Protein AF-A0A8J7JKW0-F1 (afdb_monomer)

Mean predicted aligned error: 16.24 Å

Structure (mmCIF, N/CA/C/O backbone):
data_AF-A0A8J7JKW0-F1
#
_entry.id   AF-A0A8J7JKW0-F1
#
loop_
_atom_site.group_PDB
_atom_site.id
_atom_site.type_symbol
_atom_site.label_atom_id
_atom_site.label_alt_id
_atom_site.label_comp_id
_atom_site.label_asym_id
_atom_site.label_entity_id
_atom_site.label_seq_id
_atom_site.pdbx_PDB_ins_code
_atom_site.Cartn_x
_atom_site.Cartn_y
_atom_site.Cartn_z
_atom_site.occupancy
_atom_site.B_iso_or_equiv
_atom_site.auth_seq_id
_atom_site.auth_comp_id
_atom_site.auth_asym_id
_atom_site.auth_atom_id
_atom_site.pdbx_PDB_model_num
ATOM 1 N N . MET A 1 1 ? -17.540 66.683 19.469 1.00 30.06 1 MET A N 1
ATOM 2 C CA . MET A 1 1 ? -18.667 67.566 19.106 1.00 30.06 1 MET A CA 1
ATOM 3 C C . MET A 1 1 ? -19.536 66.749 18.153 1.00 30.06 1 MET A C 1
ATOM 5 O O . MET A 1 1 ? -19.035 66.421 17.091 1.00 30.06 1 MET A O 1
ATOM 9 N N . ILE A 1 2 ? -20.561 66.057 18.680 1.00 27.67 2 ILE A N 1
ATOM 10 C CA . ILE A 1 2 ? -21.981 66.501 18.688 1.00 27.67 2 ILE A CA 1
ATOM 11 C C . ILE A 1 2 ? -22.531 66.368 17.248 1.00 27.67 2 ILE A C 1
ATOM 13 O O . ILE A 1 2 ? -21.963 66.986 16.358 1.00 27.67 2 ILE A O 1
ATOM 17 N N . ARG A 1 3 ? -23.525 65.546 16.895 1.00 27.55 3 ARG A N 1
ATOM 18 C CA . ARG A 1 3 ? -24.929 65.394 17.349 1.00 27.55 3 ARG A CA 1
ATOM 19 C C . ARG A 1 3 ? -25.449 64.103 16.671 1.00 27.55 3 ARG A C 1
ATOM 21 O O . ARG A 1 3 ? -25.014 63.822 15.557 1.00 27.55 3 ARG A O 1
ATOM 28 N N . ASP A 1 4 ? -26.143 63.190 17.340 1.00 27.88 4 ASP A N 1
ATOM 29 C CA . ASP A 1 4 ? -27.543 63.238 17.808 1.00 27.88 4 ASP A CA 1
ATOM 30 C C . ASP A 1 4 ? -28.602 62.988 16.715 1.00 27.88 4 ASP A C 1
ATOM 32 O O . ASP A 1 4 ? -28.523 63.508 15.604 1.00 27.88 4 ASP A O 1
ATOM 36 N N . ASP A 1 5 ? -29.608 62.235 17.171 1.00 27.45 5 ASP A N 1
ATOM 37 C CA . ASP A 1 5 ? -31.035 62.218 16.825 1.00 27.45 5 ASP A CA 1
ATOM 38 C C . ASP A 1 5 ? -31.470 61.597 15.485 1.00 27.45 5 ASP A C 1
ATOM 40 O O . ASP A 1 5 ? -31.069 62.011 14.405 1.00 27.45 5 ASP A O 1
ATOM 44 N N . ALA A 1 6 ? -32.221 60.489 15.444 1.00 26.20 6 ALA A N 1
ATOM 45 C CA . ALA A 1 6 ? -33.493 60.127 16.098 1.00 26.20 6 ALA A CA 1
ATOM 46 C C . ALA A 1 6 ? -34.731 60.885 15.569 1.00 26.20 6 ALA A C 1
ATOM 48 O O . ALA A 1 6 ? -34.938 62.038 15.920 1.00 26.20 6 ALA A O 1
ATOM 49 N N . LEU A 1 7 ? -35.599 60.118 14.871 1.00 30.20 7 LEU A N 1
ATOM 50 C CA . LEU A 1 7 ? -37.081 60.216 14.785 1.00 30.20 7 LEU A CA 1
ATOM 51 C C . LEU A 1 7 ? -37.669 61.489 14.114 1.00 30.20 7 LEU A C 1
ATOM 53 O O . LEU A 1 7 ? -36.982 62.502 14.074 1.00 30.20 7 LEU A O 1
ATOM 57 N N . PRO A 1 8 ? -38.891 61.477 13.507 1.00 36.09 8 PRO A N 1
ATOM 58 C CA . PRO A 1 8 ? -40.195 61.136 14.130 1.00 36.09 8 PRO A CA 1
ATOM 59 C C . PRO A 1 8 ? -41.176 60.334 13.223 1.00 36.09 8 PRO A C 1
ATOM 61 O O . PRO A 1 8 ? -41.008 60.242 12.015 1.00 36.09 8 PRO A O 1
ATOM 64 N N . ALA A 1 9 ? -42.059 59.489 13.771 1.00 26.86 9 ALA A N 1
ATOM 65 C CA . ALA A 1 9 ? -43.416 59.719 14.314 1.00 26.86 9 ALA A CA 1
ATOM 66 C C . ALA A 1 9 ? -44.570 59.852 13.278 1.00 26.86 9 ALA A C 1
ATOM 68 O O . ALA A 1 9 ? -44.692 60.837 12.564 1.00 26.86 9 ALA A O 1
ATOM 69 N N . ILE A 1 10 ? -45.399 58.795 13.259 1.00 29.61 10 ILE A N 1
ATOM 70 C CA . ILE A 1 10 ? -46.878 58.662 13.185 1.00 29.61 10 ILE A CA 1
ATOM 71 C C . ILE A 1 10 ? -47.702 59.938 12.866 1.00 29.61 10 ILE A C 1
ATOM 73 O O . ILE A 1 10 ? -47.483 60.981 13.476 1.00 29.61 10 ILE A O 1
ATOM 77 N N . PRO A 1 11 ? -48.790 59.813 12.070 1.00 31.61 11 PRO A N 1
ATOM 78 C CA . PRO A 1 11 ? -50.108 59.975 12.698 1.00 31.61 11 PRO A CA 1
ATOM 79 C C . PRO A 1 11 ? -51.200 58.975 12.263 1.00 31.61 11 PRO A C 1
ATOM 81 O O . PRO A 1 11 ? -51.146 58.302 11.239 1.00 31.61 11 PRO A O 1
ATOM 84 N N . ILE A 1 12 ? -52.195 58.924 13.145 1.00 29.75 12 ILE A N 1
ATOM 85 C CA . ILE A 1 12 ? -53.410 58.110 13.244 1.00 29.75 12 ILE A CA 1
ATOM 86 C C . ILE A 1 12 ? -54.573 58.737 12.444 1.00 29.75 12 ILE A C 1
ATOM 88 O O . ILE A 1 12 ? -54.741 59.951 12.497 1.00 29.75 12 ILE A O 1
ATOM 92 N N . ALA A 1 13 ? -55.445 57.918 11.834 1.00 28.36 13 ALA A N 1
ATOM 93 C CA . ALA A 1 13 ? -56.889 58.180 11.626 1.00 28.36 13 ALA A CA 1
ATOM 94 C C . ALA A 1 13 ? -57.587 56.834 11.277 1.00 28.36 13 ALA A C 1
ATOM 96 O O . ALA A 1 13 ? -57.155 56.171 10.344 1.00 28.36 13 ALA A O 1
ATOM 97 N N . ILE A 1 14 ? -58.470 56.203 12.070 1.00 29.30 14 ILE A N 1
ATOM 98 C CA . ILE A 1 14 ? -59.790 56.550 12.652 1.00 29.30 14 ILE A CA 1
ATOM 99 C C . ILE A 1 14 ? -60.990 56.374 11.675 1.00 29.30 14 ILE A C 1
ATOM 101 O O . ILE A 1 14 ? -61.161 57.162 10.757 1.00 29.30 14 ILE A O 1
ATOM 105 N N . LEU A 1 15 ? -61.864 55.402 12.040 1.00 28.20 15 LEU A N 1
ATOM 106 C CA . LEU A 1 15 ? -63.322 55.211 11.780 1.00 28.20 15 LEU A CA 1
ATOM 107 C C . LEU A 1 15 ? -63.788 54.730 10.380 1.00 28.20 15 LEU A C 1
ATOM 109 O O . LEU A 1 15 ? -63.334 55.249 9.379 1.00 28.20 15 LEU A O 1
ATOM 113 N N . ARG A 1 16 ? -64.791 53.853 10.168 1.00 29.28 16 ARG A N 1
ATOM 114 C CA . ARG A 1 16 ? -65.635 52.875 10.914 1.00 29.28 16 ARG A CA 1
ATOM 115 C C . ARG A 1 16 ? -66.592 52.233 9.841 1.00 29.28 16 ARG A C 1
ATOM 117 O O . ARG A 1 16 ? -66.312 52.383 8.661 1.00 29.28 16 ARG A O 1
ATOM 124 N N . PRO A 1 17 ? -67.666 51.484 10.174 1.00 39.31 17 PRO A N 1
ATOM 125 C CA . PRO A 1 17 ? -67.868 50.069 9.854 1.00 39.31 17 PRO A CA 1
ATOM 126 C C . PRO A 1 17 ? -68.838 49.760 8.686 1.00 39.31 17 PRO A C 1
ATOM 128 O O . PRO A 1 17 ? -69.677 50.569 8.306 1.00 39.31 17 PRO A O 1
ATOM 131 N N . GLY A 1 18 ? -68.825 48.504 8.232 1.00 31.53 18 GLY A N 1
ATOM 132 C CA . GLY A 1 18 ? -69.895 47.901 7.431 1.00 31.53 18 GLY A CA 1
ATOM 133 C C . GLY A 1 18 ? -69.880 46.376 7.568 1.00 31.53 18 GLY A C 1
ATOM 134 O O . GLY A 1 18 ? -69.098 45.697 6.913 1.00 31.53 18 GLY A O 1
ATOM 135 N N . ALA A 1 19 ? -70.710 45.834 8.458 1.00 32.06 19 ALA A N 1
ATOM 136 C CA . ALA A 1 19 ? -71.051 44.406 8.509 1.00 32.06 19 ALA A CA 1
ATOM 137 C C . ALA A 1 19 ? -72.303 44.151 7.631 1.00 32.06 19 ALA A C 1
ATOM 139 O O . ALA A 1 19 ? -72.918 45.133 7.212 1.00 32.06 19 ALA A O 1
ATOM 140 N N . PRO A 1 20 ? -72.814 42.913 7.433 1.00 48.59 20 PRO A N 1
ATOM 141 C CA . PRO A 1 20 ? -72.276 41.575 7.728 1.00 48.59 20 PRO A CA 1
ATOM 142 C C . PRO A 1 20 ? -72.428 40.591 6.534 1.00 48.59 20 PRO A C 1
ATOM 144 O O . PRO A 1 20 ? -73.193 40.848 5.611 1.00 48.59 20 PRO A O 1
ATOM 147 N N . ARG A 1 21 ? -71.837 39.383 6.600 1.00 35.62 21 ARG A N 1
ATOM 148 C CA . ARG A 1 21 ? -72.512 38.139 6.143 1.00 35.62 21 ARG A CA 1
ATOM 149 C C . ARG A 1 21 ? -71.785 36.860 6.592 1.00 35.62 21 ARG A C 1
ATOM 151 O O . ARG A 1 21 ? -70.730 36.502 6.098 1.00 35.62 21 ARG A O 1
ATOM 158 N N . ARG A 1 22 ? -72.443 36.211 7.558 1.00 38.69 22 ARG A N 1
ATOM 159 C CA . ARG A 1 22 ? -72.600 34.769 7.836 1.00 38.69 22 ARG A CA 1
ATOM 160 C C . ARG A 1 22 ? -71.386 33.827 7.749 1.00 38.69 22 ARG A C 1
ATOM 162 O O . ARG A 1 22 ? -70.924 33.434 6.688 1.00 38.69 22 ARG A O 1
ATOM 169 N N . ARG A 1 23 ? -71.046 33.350 8.952 1.00 40.84 23 ARG A N 1
ATOM 170 C CA . ARG A 1 23 ? -70.332 32.118 9.310 1.00 40.84 23 ARG A CA 1
ATOM 171 C C . ARG A 1 23 ? -70.851 30.881 8.563 1.00 40.84 23 ARG A C 1
ATOM 173 O O . ARG A 1 23 ? -72.053 30.623 8.575 1.00 40.84 23 ARG A O 1
ATOM 180 N N . THR A 1 24 ? -69.925 30.046 8.105 1.00 41.91 24 THR A N 1
ATOM 181 C CA . THR A 1 24 ? -70.074 28.584 8.071 1.00 41.91 24 THR A CA 1
ATOM 182 C C . THR A 1 24 ? -69.205 27.977 9.187 1.00 41.91 24 THR A C 1
ATOM 184 O O . THR A 1 24 ? -68.064 28.406 9.381 1.00 41.91 24 THR A O 1
ATOM 187 N N . PRO A 1 25 ? -69.716 27.024 9.989 1.00 44.03 25 PRO A N 1
ATOM 188 C CA . PRO A 1 25 ? -69.020 26.498 11.158 1.00 44.03 25 PRO A CA 1
ATOM 189 C C . PRO A 1 25 ? -68.193 25.268 10.763 1.00 44.03 25 PRO A C 1
ATOM 191 O O . PRO A 1 25 ? -68.580 24.142 11.038 1.00 44.03 25 PRO A O 1
ATOM 194 N N . ALA A 1 26 ? -67.065 25.467 10.083 1.00 45.78 26 ALA A N 1
ATOM 195 C CA . ALA A 1 26 ? -66.163 24.359 9.729 1.00 45.78 26 ALA A CA 1
ATOM 196 C C . ALA A 1 26 ? -64.697 24.595 10.138 1.00 45.78 26 ALA A C 1
ATOM 198 O O . ALA A 1 26 ? -63.868 23.704 9.994 1.00 45.78 26 ALA A O 1
ATOM 199 N N . GLY A 1 27 ? -64.367 25.769 10.691 1.00 41.91 27 GLY A N 1
ATOM 200 C CA . GLY A 1 27 ? -62.995 26.110 11.098 1.00 41.91 27 GLY A CA 1
ATOM 201 C C . GLY A 1 27 ? -62.618 25.696 12.524 1.00 41.91 27 GLY A C 1
ATOM 202 O O . GLY A 1 27 ? -61.438 25.574 12.828 1.00 41.91 27 GLY A O 1
ATOM 203 N N . GLY A 1 28 ? -63.597 25.457 13.405 1.00 46.94 28 GLY A N 1
ATOM 204 C CA . GLY A 1 28 ? -63.332 25.176 14.823 1.0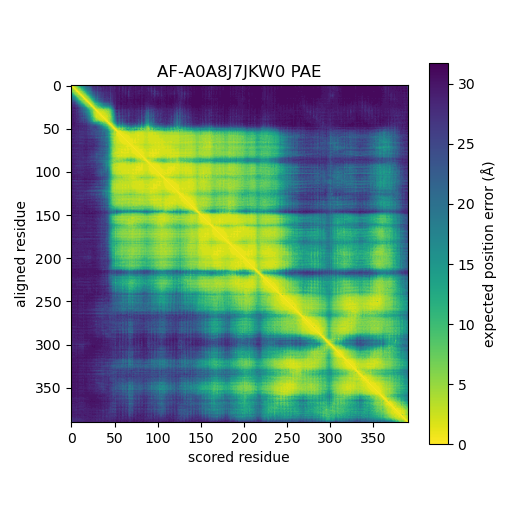0 46.94 28 GLY A CA 1
ATOM 205 C C . GLY A 1 28 ? -62.727 23.794 15.068 1.00 46.94 28 GLY A C 1
ATOM 206 O O . GLY A 1 28 ? -61.807 23.662 15.868 1.00 46.94 28 GLY A O 1
ATOM 207 N N . PHE A 1 29 ? -63.194 22.775 14.342 1.00 51.38 29 PHE A N 1
ATOM 208 C CA . PHE A 1 29 ? -62.735 21.399 14.546 1.00 51.38 29 PHE A CA 1
ATOM 209 C C . PHE A 1 29 ? -61.335 21.170 13.968 1.00 51.38 29 PHE A C 1
ATOM 211 O O . PHE A 1 29 ? -60.511 20.526 14.606 1.00 51.38 29 PHE A O 1
ATOM 218 N N . TRP A 1 30 ? -61.024 21.770 12.814 1.00 47.62 30 TRP A N 1
ATOM 219 C CA . TRP A 1 30 ? -59.684 21.707 12.225 1.00 47.62 30 TRP A CA 1
ATOM 220 C C . TRP A 1 30 ? -58.663 22.546 12.993 1.00 47.62 30 TRP A C 1
ATOM 222 O O . TRP A 1 30 ? -57.537 22.096 13.154 1.00 47.62 30 TRP A O 1
ATOM 232 N N . ALA A 1 31 ? -59.046 23.710 13.532 1.00 54.81 31 ALA A N 1
ATOM 233 C CA . ALA A 1 31 ? -58.159 24.509 14.379 1.00 54.81 31 ALA A CA 1
ATOM 234 C C . ALA A 1 31 ? -57.885 23.837 15.736 1.00 54.81 31 ALA A C 1
ATOM 236 O O . ALA A 1 31 ? -56.754 23.871 16.212 1.00 54.81 31 ALA A O 1
ATOM 237 N N . LEU A 1 32 ? -58.885 23.173 16.331 1.00 56.06 32 LEU A N 1
ATOM 238 C CA . LEU A 1 32 ? -58.694 22.368 17.541 1.00 56.06 32 LEU A CA 1
ATOM 239 C C . LEU A 1 32 ? -57.894 21.094 17.260 1.00 56.06 32 LEU A C 1
ATOM 241 O O . LEU A 1 32 ? -57.021 20.768 18.051 1.00 56.06 32 LEU A O 1
ATOM 245 N N . ALA A 1 33 ? -58.120 20.412 16.133 1.00 57.66 33 ALA A N 1
ATOM 246 C CA . ALA A 1 33 ? -57.349 19.232 15.746 1.00 57.66 33 ALA A CA 1
ATOM 247 C C . ALA A 1 33 ? -55.889 19.577 15.406 1.00 57.66 33 ALA A C 1
ATOM 249 O O . ALA A 1 33 ? -54.991 18.888 15.879 1.00 57.66 33 ALA A O 1
ATOM 250 N N . LEU A 1 34 ? -55.620 20.668 14.673 1.00 58.44 34 LEU A N 1
ATOM 251 C CA . LEU A 1 34 ? -54.252 21.164 14.460 1.00 58.44 34 LEU A CA 1
ATOM 252 C C . LEU A 1 34 ? -53.620 21.648 15.766 1.00 58.44 34 LEU A C 1
ATOM 254 O O . LEU A 1 34 ? -52.445 21.390 15.991 1.00 58.44 34 LEU A O 1
ATOM 258 N N . GLY A 1 35 ? -54.384 22.311 16.637 1.00 61.06 35 GLY A N 1
ATOM 259 C CA . GLY A 1 35 ? -53.925 22.713 17.965 1.00 61.06 35 GLY A CA 1
ATOM 260 C C . GLY A 1 35 ? -53.548 21.512 18.833 1.00 61.06 35 GLY A C 1
ATOM 261 O O . GLY A 1 35 ? -52.502 21.538 19.472 1.00 61.06 35 GLY A O 1
ATOM 262 N N . LEU A 1 36 ? -54.336 20.431 18.794 1.00 54.75 36 LEU A N 1
ATOM 263 C CA . LEU A 1 36 ? -54.062 19.189 19.520 1.00 54.75 36 LEU A CA 1
ATOM 264 C C . LEU A 1 36 ? -52.887 18.416 18.911 1.00 54.75 36 LEU A C 1
ATOM 266 O O . LEU A 1 36 ? -52.086 17.872 19.656 1.00 54.75 36 LEU A O 1
ATOM 270 N N . ILE A 1 37 ? -52.752 18.386 17.581 1.00 56.66 37 ILE A N 1
ATOM 271 C CA . ILE A 1 37 ? -51.635 17.732 16.882 1.00 56.66 37 ILE A CA 1
ATOM 272 C C . ILE A 1 37 ? -50.336 18.517 17.092 1.00 56.66 37 ILE A C 1
ATOM 274 O O . ILE A 1 37 ? -49.315 17.907 17.382 1.00 56.66 37 ILE A O 1
ATOM 278 N N . CYS A 1 38 ? -50.357 19.852 17.045 1.00 49.44 38 CYS A N 1
ATOM 279 C CA . CYS A 1 38 ? -49.206 20.684 17.401 1.00 49.44 38 CYS A CA 1
ATOM 280 C C . CYS A 1 38 ? -48.869 20.570 18.892 1.00 49.44 38 CYS A C 1
ATOM 282 O O . CYS A 1 38 ? -47.695 20.471 19.228 1.00 49.44 38 CYS A O 1
ATOM 284 N N . ALA A 1 39 ? -49.863 20.510 19.783 1.00 51.62 39 ALA A N 1
ATOM 285 C CA . ALA A 1 39 ? -49.635 20.273 21.206 1.00 51.62 39 ALA A CA 1
ATOM 286 C C . ALA A 1 39 ? -49.101 18.859 21.480 1.00 51.62 39 ALA A C 1
ATOM 288 O O . ALA A 1 39 ? -48.232 18.716 22.324 1.00 51.62 39 ALA A O 1
ATOM 289 N N . LEU A 1 40 ? -49.537 17.829 20.746 1.00 50.44 40 LEU A N 1
ATOM 290 C CA . LEU A 1 40 ? -49.026 16.454 20.847 1.00 50.44 40 LEU A CA 1
ATOM 291 C C . LEU A 1 40 ? -47.643 16.285 20.199 1.00 50.44 40 LEU A C 1
ATOM 293 O O . LEU A 1 40 ? -46.843 15.494 20.689 1.00 50.44 40 LEU A O 1
ATOM 297 N N . LEU A 1 41 ? -47.328 17.042 19.143 1.00 48.22 41 LEU A N 1
ATOM 298 C CA . LEU A 1 41 ? -45.997 17.082 18.523 1.00 48.22 41 LEU A CA 1
ATOM 299 C C . LEU A 1 41 ? -44.997 17.906 19.352 1.00 48.22 41 LEU A C 1
ATOM 301 O O . LEU A 1 41 ? -43.817 17.572 19.365 1.00 48.22 41 LEU A O 1
ATOM 305 N N . LEU A 1 42 ? -45.460 18.926 20.084 1.00 46.38 42 LEU A N 1
ATOM 306 C CA . LEU A 1 42 ? -44.667 19.680 21.068 1.00 46.38 42 LEU A CA 1
ATOM 307 C C . LEU A 1 42 ? -44.594 18.981 22.439 1.00 46.38 42 LEU A C 1
ATOM 309 O O . LEU A 1 42 ? -43.647 19.214 23.185 1.00 46.38 42 LEU A O 1
ATOM 313 N N . ALA A 1 43 ? -45.560 18.116 22.767 1.00 39.56 43 ALA A N 1
ATOM 314 C CA . ALA A 1 43 ? -45.567 17.268 23.963 1.00 39.56 43 ALA A CA 1
ATOM 315 C C . ALA A 1 43 ? -44.962 15.877 23.724 1.00 39.56 43 ALA A C 1
ATOM 317 O O . ALA A 1 43 ? -44.857 15.090 24.667 1.00 39.56 43 ALA A O 1
ATOM 318 N N . ALA A 1 44 ? -44.524 15.562 22.499 1.00 33.66 44 ALA A N 1
ATOM 319 C CA . ALA A 1 44 ? -43.579 14.477 22.300 1.00 33.66 44 ALA A CA 1
ATOM 320 C C . ALA A 1 44 ? -42.320 14.858 23.090 1.00 33.66 44 ALA A C 1
ATOM 322 O O . ALA A 1 44 ? -41.723 15.897 22.801 1.00 33.66 44 ALA A O 1
ATOM 323 N N . PRO A 1 45 ? -41.912 14.080 24.107 1.00 36.62 45 PRO A N 1
ATOM 324 C CA . PRO A 1 45 ? -40.758 14.418 24.910 1.00 36.62 45 PRO A CA 1
ATOM 325 C C . PRO A 1 45 ? -39.515 14.215 24.047 1.00 36.62 45 PRO A C 1
ATOM 327 O O . PRO A 1 45 ? -38.851 13.180 24.104 1.00 36.62 45 PRO A O 1
ATOM 330 N N . VAL A 1 46 ? -39.150 15.230 23.265 1.00 39.91 46 VAL A N 1
ATOM 331 C CA . VAL A 1 46 ? -37.744 15.486 23.000 1.00 39.91 46 VAL A CA 1
ATOM 332 C C . VAL A 1 46 ? -37.191 15.783 24.384 1.00 39.91 46 VAL A C 1
ATOM 334 O O . VAL A 1 46 ? -37.333 16.890 24.893 1.00 39.91 46 VAL A O 1
ATOM 337 N N . ARG A 1 47 ? -36.666 14.752 25.060 1.00 42.59 47 ARG A N 1
ATOM 338 C CA . ARG A 1 47 ? -35.853 14.930 26.263 1.00 42.59 47 ARG A CA 1
ATOM 339 C C . ARG A 1 47 ? -34.674 15.791 25.830 1.00 42.59 47 ARG A C 1
ATOM 341 O O . ARG A 1 47 ? -33.657 15.264 25.384 1.00 42.59 47 ARG A O 1
ATOM 348 N N . ALA A 1 48 ? -34.848 17.107 25.883 1.00 42.94 48 ALA A N 1
ATOM 349 C CA . ALA A 1 48 ? -33.762 18.050 25.783 1.00 42.94 48 ALA A CA 1
ATOM 350 C C . ALA A 1 48 ? -32.812 17.664 26.914 1.00 42.94 48 ALA A C 1
ATOM 352 O O . ALA A 1 48 ? -33.194 17.678 28.085 1.00 42.94 48 ALA A O 1
ATOM 353 N N . ALA A 1 49 ? -31.636 17.161 26.542 1.00 55.19 49 ALA A N 1
ATOM 354 C CA . ALA A 1 49 ? -30.632 16.785 27.517 1.00 55.19 49 ALA A CA 1
ATOM 355 C C . ALA A 1 49 ? -30.310 18.017 28.364 1.00 55.19 49 ALA A C 1
ATOM 357 O O . ALA A 1 49 ? -30.247 19.131 27.836 1.00 55.19 49 ALA A O 1
ATOM 358 N N . VAL A 1 50 ? -30.135 17.818 29.668 1.00 64.50 50 VAL A N 1
ATOM 359 C CA . VAL A 1 50 ? -29.761 18.918 30.555 1.00 64.50 50 VAL A CA 1
ATOM 360 C C . VAL A 1 50 ? -28.381 19.408 30.097 1.00 64.50 50 VAL A C 1
ATOM 362 O O . VAL A 1 50 ? -27.496 18.562 29.894 1.00 64.50 50 VAL A O 1
ATOM 365 N N . PRO A 1 51 ? -28.193 20.723 29.863 1.00 66.75 51 PRO A N 1
ATOM 366 C CA . PRO A 1 51 ? -26.887 21.257 29.503 1.00 66.75 51 PRO A CA 1
ATOM 367 C C . PRO A 1 51 ? -25.863 20.878 30.573 1.00 66.75 51 PRO A C 1
ATOM 369 O O . PRO A 1 51 ? -26.196 20.743 31.753 1.00 66.75 51 PRO A O 1
ATOM 372 N N . ASP A 1 52 ? -24.624 20.652 30.147 1.00 74.31 52 ASP A N 1
ATOM 373 C CA . ASP A 1 52 ? -23.577 20.205 31.058 1.00 74.31 52 ASP A CA 1
ATOM 374 C C . ASP A 1 52 ? -23.330 21.267 32.139 1.00 74.31 52 ASP A C 1
ATOM 376 O O . ASP A 1 52 ? -23.196 22.455 31.841 1.00 74.31 52 ASP A O 1
ATOM 380 N N . ASN A 1 53 ? -23.263 20.835 33.399 1.00 81.00 53 ASN A N 1
ATOM 381 C CA . ASN A 1 53 ? -22.786 21.689 34.479 1.00 81.00 53 ASN A CA 1
ATOM 382 C C . ASN A 1 53 ? -21.246 21.760 34.454 1.00 81.00 53 ASN A C 1
ATOM 384 O O . ASN A 1 53 ? -20.581 20.982 33.763 1.00 81.00 53 ASN A O 1
ATOM 388 N N . GLU A 1 54 ? -20.680 22.692 35.218 1.00 85.69 54 GLU A N 1
ATOM 389 C CA . GLU A 1 54 ? -19.231 22.927 35.285 1.00 85.69 54 GLU A CA 1
ATOM 390 C C . GLU A 1 54 ? -18.448 21.642 35.611 1.00 85.69 54 GLU A C 1
ATOM 392 O O . GLU A 1 54 ? -17.525 21.278 34.889 1.00 85.69 54 GLU A O 1
ATOM 397 N N . GLU A 1 55 ? -18.927 20.864 36.584 1.00 88.06 55 GLU A N 1
ATOM 398 C CA . GLU A 1 55 ? -18.348 19.575 36.986 1.00 88.06 55 GLU A CA 1
ATOM 399 C C . GLU A 1 55 ? -18.286 18.547 35.831 1.00 88.06 55 GLU A C 1
ATOM 401 O O . GLU A 1 55 ? -17.268 17.885 35.619 1.00 88.06 55 GLU A O 1
ATOM 406 N N . VAL A 1 56 ? -19.358 18.404 35.038 1.00 86.88 56 VAL A N 1
ATOM 407 C CA . VAL A 1 56 ? -19.378 17.499 33.872 1.00 86.88 56 VAL A CA 1
ATOM 408 C C . VAL A 1 56 ? -18.451 17.999 32.769 1.00 86.88 56 VAL A C 1
ATOM 410 O O . VAL A 1 56 ? -17.802 17.185 32.104 1.00 86.88 56 VAL A O 1
ATOM 413 N N . SER A 1 57 ? -18.369 19.317 32.580 1.00 86.88 57 SER A N 1
ATOM 414 C CA . SER A 1 57 ? -17.444 19.930 31.626 1.00 86.88 57 SER A CA 1
ATOM 415 C C . SER A 1 57 ? -15.988 19.636 32.001 1.00 86.88 57 SER A C 1
ATOM 417 O O . SER A 1 57 ? -15.221 19.174 31.154 1.00 86.88 57 SER A O 1
ATOM 419 N N . GLU A 1 58 ? -15.623 19.782 33.278 1.00 89.94 58 GLU A N 1
ATOM 420 C CA . GLU A 1 58 ? -14.288 19.448 33.792 1.00 89.94 58 GLU A CA 1
ATOM 421 C C . GLU A 1 58 ? -13.946 17.966 33.607 1.00 89.94 58 GLU A C 1
ATOM 423 O O . GLU A 1 58 ? -12.854 17.624 33.138 1.00 89.94 58 GLU A O 1
ATOM 428 N N . TRP A 1 59 ? -14.879 17.060 33.923 1.00 92.06 59 TRP A N 1
ATOM 429 C CA . TRP A 1 59 ? -14.663 15.626 33.713 1.00 92.06 59 TRP A CA 1
ATOM 430 C C . TRP A 1 59 ? -14.477 15.295 32.240 1.00 92.06 59 TRP A C 1
ATOM 432 O O . TRP A 1 59 ? -13.626 14.476 31.902 1.00 92.06 59 TRP A O 1
ATOM 442 N N . LYS A 1 60 ? -15.249 15.929 31.356 1.00 90.19 60 LYS A N 1
ATOM 443 C CA . LYS A 1 60 ? -15.133 15.726 29.912 1.00 90.19 60 LYS A CA 1
ATOM 444 C C . LYS A 1 60 ? -13.787 16.215 29.396 1.00 90.19 60 LYS A C 1
ATOM 446 O O . LYS A 1 60 ? -13.139 15.481 28.655 1.00 90.19 60 LYS A O 1
ATOM 451 N N . GLN A 1 61 ? -13.364 17.415 29.790 1.00 92.12 61 GLN A N 1
ATOM 452 C CA . GLN A 1 61 ? -12.062 17.959 29.408 1.00 92.12 61 GLN A CA 1
ATOM 453 C C . GLN A 1 61 ? -10.919 17.075 29.917 1.00 92.12 61 GLN A C 1
ATOM 455 O O . GLN A 1 61 ? -10.024 16.737 29.146 1.00 92.12 61 GLN A O 1
ATOM 460 N N . SER A 1 62 ? -10.987 16.625 31.174 1.00 92.62 62 SER A N 1
ATOM 461 C CA . SER A 1 62 ? -9.995 15.707 31.751 1.00 92.62 62 SER A CA 1
ATOM 462 C C . SER A 1 62 ? -9.943 14.383 30.986 1.00 92.62 62 SER A C 1
ATOM 464 O O . SER A 1 62 ? -8.870 13.943 30.581 1.00 92.62 62 SER A O 1
ATOM 466 N N . ALA A 1 63 ? -11.104 13.787 30.695 1.00 92.00 63 ALA A N 1
ATOM 467 C CA . ALA A 1 63 ? -11.191 12.551 29.921 1.00 92.00 63 ALA A CA 1
ATOM 468 C C . ALA A 1 63 ? -10.592 12.705 28.515 1.00 92.00 63 ALA A C 1
ATOM 470 O O . ALA A 1 63 ? -9.879 11.826 28.039 1.00 92.00 63 ALA A O 1
ATOM 471 N N . GLN A 1 64 ? -10.882 13.823 27.844 1.00 90.69 64 GLN A N 1
ATOM 472 C CA . GLN A 1 64 ? -10.366 14.114 26.508 1.00 90.69 64 GLN A CA 1
ATOM 473 C C . GLN A 1 64 ? -8.857 14.327 26.513 1.00 90.69 64 GLN A C 1
ATOM 475 O O . GLN A 1 64 ? -8.180 13.823 25.622 1.00 90.69 64 GLN A O 1
ATOM 480 N N . LYS A 1 65 ? -8.328 15.031 27.518 1.00 93.19 65 LYS A N 1
ATOM 481 C CA . LYS A 1 65 ? -6.890 15.248 27.672 1.00 93.19 65 LYS A CA 1
ATOM 482 C C . LYS A 1 65 ? -6.141 13.920 27.782 1.00 93.19 65 LYS A C 1
ATOM 484 O O . LYS A 1 65 ? -5.214 13.697 27.009 1.00 93.19 65 LYS A O 1
ATOM 489 N N . GLU A 1 66 ? -6.577 13.031 28.673 1.00 92.56 66 GLU A N 1
ATOM 490 C CA . GLU A 1 66 ? -5.947 11.714 28.839 1.00 92.56 66 GLU A CA 1
ATOM 491 C C . GLU A 1 66 ? -6.129 10.833 27.596 1.00 92.56 66 GLU A C 1
ATOM 493 O O . GLU A 1 66 ? -5.184 10.199 27.132 1.00 92.56 66 GLU A O 1
ATOM 498 N N . PHE A 1 67 ? -7.313 10.859 26.972 1.00 90.38 67 PHE A N 1
ATOM 499 C CA . PHE A 1 67 ? -7.562 10.111 25.739 1.00 90.38 67 PHE A CA 1
ATOM 500 C C . PHE A 1 67 ? -6.628 10.540 24.597 1.00 90.38 67 PHE A C 1
ATOM 502 O O . PHE A 1 67 ? -6.077 9.691 23.897 1.00 90.38 67 PHE A O 1
ATOM 509 N N . ILE A 1 68 ? -6.434 11.849 24.410 1.00 88.06 68 ILE A N 1
ATOM 510 C CA . ILE A 1 68 ? -5.528 12.399 23.390 1.00 88.06 68 ILE A CA 1
ATOM 511 C C . ILE A 1 68 ? -4.069 12.062 23.719 1.00 88.06 68 ILE A C 1
ATOM 513 O O . ILE A 1 68 ? -3.292 11.785 22.808 1.00 88.06 68 ILE A O 1
ATOM 517 N N . ALA A 1 69 ? -3.707 12.036 25.004 1.00 87.00 69 ALA A N 1
ATOM 518 C CA . ALA A 1 69 ? -2.386 11.610 25.461 1.00 87.00 69 ALA A CA 1
ATOM 519 C C . ALA A 1 69 ? -2.134 10.095 25.296 1.00 87.00 69 ALA A C 1
ATOM 521 O O . ALA A 1 69 ? -1.012 9.642 25.503 1.00 87.00 69 ALA A O 1
ATOM 522 N N . GLY A 1 70 ? -3.145 9.305 24.910 1.00 85.75 70 GLY A N 1
ATOM 523 C CA . GLY A 1 70 ? -3.049 7.846 24.796 1.00 85.75 70 GLY A CA 1
ATOM 524 C C . GLY A 1 70 ? -3.161 7.107 26.135 1.00 85.75 70 GLY A C 1
ATOM 525 O O . GLY A 1 70 ? -2.994 5.889 26.183 1.00 85.75 70 GLY A O 1
ATOM 526 N N . HIS A 1 71 ? -3.473 7.824 27.214 1.00 90.81 71 HIS A N 1
ATOM 527 C CA . HIS A 1 71 ? -3.696 7.309 28.564 1.00 90.81 71 HIS A CA 1
ATOM 528 C C . HIS A 1 71 ? -5.148 6.826 28.704 1.00 90.81 71 HIS A C 1
ATOM 530 O O . HIS A 1 71 ? -6.019 7.451 29.320 1.00 90.81 71 HIS A O 1
ATOM 536 N N . TYR A 1 72 ? -5.464 5.739 27.998 1.00 91.75 72 TYR A N 1
ATOM 537 C CA . TYR A 1 72 ? -6.844 5.276 27.847 1.00 91.75 72 TYR A CA 1
ATOM 538 C C . TYR A 1 72 ? -7.445 4.734 29.149 1.00 91.75 72 TYR A C 1
ATOM 540 O O . TYR A 1 72 ? -8.648 4.891 29.371 1.00 91.75 72 TYR A O 1
ATOM 548 N N . GLU A 1 73 ? -6.635 4.119 30.012 1.00 92.38 73 GLU A N 1
ATOM 549 C CA . GLU A 1 73 ? -7.084 3.612 31.314 1.00 92.38 73 GLU A CA 1
ATOM 550 C C . GLU A 1 73 ? -7.411 4.757 32.280 1.00 92.38 73 GLU A C 1
ATOM 552 O O . GLU A 1 73 ? -8.387 4.684 33.026 1.00 92.38 73 GLU A O 1
ATOM 557 N N . GLU A 1 74 ? -6.665 5.854 32.196 1.00 94.06 74 GLU A N 1
ATOM 558 C CA . GLU A 1 74 ? -6.839 7.078 32.970 1.00 94.06 74 GLU A CA 1
ATOM 559 C C . GLU A 1 74 ? -8.050 7.890 32.486 1.00 94.06 74 GLU A C 1
ATOM 561 O O . GLU A 1 74 ? -8.746 8.520 33.286 1.00 94.06 74 GLU A O 1
ATOM 566 N N . ALA A 1 75 ? -8.376 7.818 31.191 1.00 93.94 75 ALA A N 1
ATOM 567 C CA . ALA A 1 75 ? -9.572 8.437 30.619 1.00 93.94 75 ALA A CA 1
ATOM 568 C C . ALA A 1 75 ? -10.880 7.713 31.016 1.00 93.94 75 ALA A C 1
ATOM 570 O O . ALA A 1 75 ? -11.922 8.356 31.207 1.00 93.94 75 ALA A O 1
ATOM 571 N N . LEU A 1 76 ? -10.849 6.379 31.160 1.00 94.19 76 LEU A N 1
ATOM 572 C CA . LEU A 1 76 ? -12.015 5.547 31.502 1.00 94.19 76 LEU A CA 1
ATOM 573 C C . LEU A 1 76 ? -12.820 6.028 32.723 1.00 94.19 76 LEU A C 1
ATOM 575 O O . LEU A 1 76 ? -14.042 6.159 32.591 1.00 94.19 76 LEU A O 1
ATOM 579 N N . PRO A 1 77 ? -12.225 6.274 33.909 1.00 95.62 77 PRO A N 1
ATOM 580 C CA . PRO A 1 77 ? -12.987 6.643 35.099 1.00 95.62 77 PRO A CA 1
ATOM 581 C C . PRO A 1 77 ? -13.777 7.940 34.912 1.00 95.62 77 PRO A C 1
ATOM 583 O O . PRO A 1 77 ? -14.887 8.049 35.436 1.00 95.62 77 PRO A O 1
ATOM 586 N N . PHE A 1 78 ? -13.268 8.905 34.142 1.00 94.00 78 PHE A N 1
ATOM 587 C CA . PHE A 1 78 ? -13.993 10.142 33.851 1.00 94.00 78 PHE A CA 1
ATOM 588 C C . PHE A 1 78 ? -15.197 9.894 32.937 1.00 94.00 78 PHE A C 1
ATOM 590 O O . PHE A 1 78 ? -16.307 10.329 33.251 1.00 94.00 78 PHE A O 1
ATOM 597 N N . PHE A 1 79 ? -15.030 9.121 31.859 1.00 94.69 79 PHE A N 1
ATOM 598 C CA . PHE A 1 79 ? -16.159 8.764 30.995 1.00 94.69 79 PHE A CA 1
ATOM 599 C C . PHE A 1 79 ? -17.206 7.905 31.718 1.00 94.69 79 PHE A C 1
ATOM 601 O O . PHE A 1 79 ? -18.406 8.121 31.538 1.00 94.69 79 PHE A O 1
ATOM 608 N N . LEU A 1 80 ? -16.783 6.981 32.588 1.00 95.00 80 LEU A N 1
ATOM 609 C CA . LEU A 1 80 ? -17.690 6.203 33.437 1.00 95.00 80 LEU A CA 1
ATOM 610 C C . LEU A 1 80 ? -18.470 7.101 34.402 1.00 95.00 80 LEU A C 1
ATOM 612 O O . LEU A 1 80 ? -19.684 6.929 34.524 1.00 95.00 80 LEU A O 1
ATOM 616 N N . LYS A 1 81 ? -17.812 8.080 35.043 1.00 93.44 81 LYS A N 1
ATOM 617 C CA . LYS A 1 81 ? -18.478 9.061 35.917 1.00 93.44 81 LYS A CA 1
ATOM 618 C C . LYS A 1 81 ? -19.577 9.808 35.166 1.00 93.44 81 LYS A C 1
ATOM 620 O O . LYS A 1 81 ? -20.704 9.834 35.653 1.00 93.44 81 LYS A O 1
ATOM 625 N N . ILE A 1 82 ? -19.289 10.330 33.971 1.00 91.00 82 ILE A N 1
ATOM 626 C CA . ILE A 1 82 ? -20.291 11.019 33.141 1.00 91.00 82 ILE A CA 1
ATOM 627 C C . ILE A 1 82 ? -21.444 10.064 32.790 1.00 91.00 82 ILE A C 1
ATOM 629 O O . ILE A 1 82 ? -22.609 10.385 33.012 1.00 91.00 82 ILE A O 1
ATOM 633 N N . ALA A 1 83 ? -21.140 8.858 32.297 1.00 91.62 83 ALA A N 1
ATOM 634 C CA . ALA A 1 83 ? -22.158 7.921 31.821 1.00 91.62 83 ALA A CA 1
ATOM 635 C C . ALA A 1 83 ? -23.071 7.354 32.927 1.00 91.62 83 ALA A C 1
ATOM 637 O O . ALA A 1 83 ? -24.236 7.039 32.647 1.00 91.62 83 ALA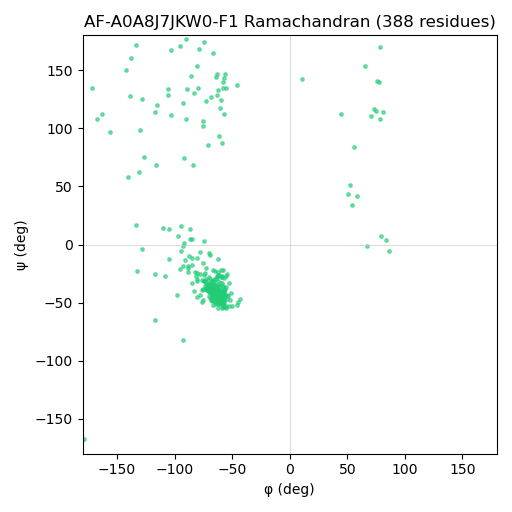 A O 1
ATOM 638 N N . GLN A 1 84 ? -22.549 7.198 34.150 1.00 91.25 84 GLN A N 1
ATOM 639 C CA . GLN A 1 84 ? -23.249 6.579 35.282 1.00 91.25 84 GLN A CA 1
ATOM 640 C C . GLN A 1 84 ? -23.885 7.592 36.236 1.00 91.25 84 GLN A C 1
ATOM 642 O O . GLN A 1 84 ? -25.013 7.370 36.667 1.00 91.25 84 GLN A O 1
ATOM 647 N N . LYS A 1 85 ? -23.186 8.682 36.583 1.00 88.88 85 LYS A N 1
ATOM 648 C CA . LYS A 1 85 ? -23.658 9.643 37.597 1.00 88.88 85 LYS A CA 1
ATOM 649 C C . LYS A 1 85 ? -24.538 10.753 37.031 1.00 88.88 85 LYS A C 1
ATOM 651 O O . LYS A 1 85 ? -25.234 11.399 37.806 1.00 88.88 85 LYS A O 1
ATOM 656 N N . ARG A 1 86 ? -24.494 10.988 35.716 1.00 81.94 86 ARG A N 1
ATOM 657 C CA . ARG A 1 86 ? -25.256 12.048 35.034 1.00 81.94 86 ARG A CA 1
ATOM 658 C C . ARG A 1 86 ? -25.996 11.495 33.804 1.00 81.94 86 ARG A C 1
ATOM 660 O O . ARG A 1 86 ? -25.682 11.865 32.673 1.00 81.94 86 ARG A O 1
ATOM 667 N N . PRO A 1 87 ? -26.939 10.543 33.976 1.00 79.50 87 PRO A N 1
ATOM 668 C CA . PRO A 1 87 ? -27.652 9.909 32.866 1.00 79.50 87 PRO A CA 1
ATOM 669 C C . PRO A 1 87 ? -28.424 10.887 31.952 1.00 79.50 87 PRO A C 1
ATOM 671 O O . PRO A 1 87 ? -28.719 10.564 30.800 1.00 79.50 87 PRO A O 1
ATOM 674 N N . GLU A 1 88 ? -28.750 12.063 32.472 1.00 78.88 88 GLU A N 1
ATOM 675 C CA . GLU A 1 88 ? -29.541 13.129 31.859 1.00 78.88 88 GLU A CA 1
ATOM 676 C C . GLU A 1 88 ? -28.735 14.176 31.072 1.00 78.88 88 GLU A C 1
ATOM 678 O O . GLU A 1 88 ? -29.340 14.951 30.325 1.00 78.88 88 GLU A O 1
ATOM 683 N N . CYS A 1 89 ? -27.403 14.219 31.216 1.00 78.62 89 CYS A N 1
ATOM 684 C CA . CYS A 1 89 ? -26.590 15.290 30.633 1.00 78.62 89 CYS A CA 1
ATOM 685 C C . CYS A 1 89 ? -26.294 15.088 29.140 1.00 78.62 89 CYS A C 1
ATOM 687 O O . CYS A 1 89 ? -26.218 13.963 28.628 1.00 78.62 89 CYS A O 1
ATOM 689 N N . GLN A 1 90 ? -26.072 16.196 28.431 1.00 80.00 90 GLN A N 1
ATOM 690 C CA . GLN A 1 90 ? -25.769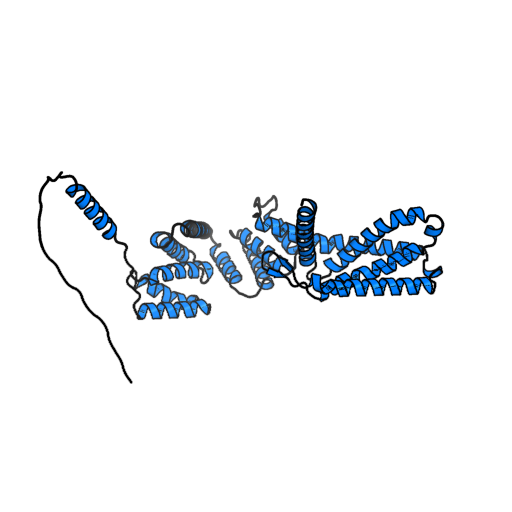 16.187 26.998 1.00 80.00 90 GLN A CA 1
ATOM 691 C C . GLN A 1 90 ? -24.479 15.416 26.682 1.00 80.00 90 GLN A C 1
ATOM 693 O O . GLN A 1 90 ? -24.421 14.660 25.703 1.00 80.00 90 GLN A O 1
ATOM 698 N N . SER A 1 91 ? -23.457 15.536 27.532 1.00 86.12 91 SER A N 1
ATOM 699 C CA . SER A 1 91 ? -22.178 14.846 27.339 1.00 86.12 91 SER A CA 1
ATOM 700 C C . SER A 1 91 ? -22.229 13.331 27.525 1.00 86.12 91 SER A C 1
ATOM 702 O O . SER A 1 91 ? -21.288 12.635 27.131 1.00 86.12 91 SER A O 1
ATOM 704 N N . ARG A 1 92 ? -23.339 12.770 28.017 1.00 88.06 92 ARG A N 1
ATOM 705 C CA . ARG A 1 92 ? -23.485 11.320 28.157 1.00 88.06 92 ARG A CA 1
ATOM 706 C C . ARG A 1 92 ? -23.396 10.572 26.837 1.00 88.06 92 ARG A C 1
ATOM 708 O O . ARG A 1 92 ? -22.764 9.520 26.788 1.00 88.06 92 ARG A O 1
ATOM 715 N N . ARG A 1 93 ? -24.011 11.094 25.769 1.00 89.19 93 ARG A N 1
ATOM 716 C CA . ARG A 1 93 ? -23.941 10.465 24.437 1.00 89.19 93 ARG A CA 1
ATOM 717 C C . ARG A 1 93 ? -22.487 10.256 24.024 1.00 89.19 93 ARG A C 1
ATOM 719 O O . ARG A 1 93 ? -22.119 9.170 23.584 1.00 89.19 93 ARG A O 1
ATOM 726 N N . TYR A 1 94 ? -21.677 11.298 24.199 1.00 89.50 94 TYR A N 1
ATOM 727 C CA . TYR A 1 94 ? -20.254 11.265 23.901 1.00 89.50 94 TYR A CA 1
ATOM 728 C C . TYR A 1 94 ? -19.517 10.286 24.819 1.00 89.50 94 TYR A C 1
ATOM 730 O O . TYR A 1 94 ? -18.800 9.428 24.323 1.00 89.50 94 TYR A O 1
ATOM 738 N N . ALA A 1 95 ? -19.759 10.328 26.132 1.00 92.31 95 ALA A N 1
ATOM 739 C CA . ALA A 1 95 ? -19.131 9.403 27.075 1.00 92.31 95 ALA A CA 1
ATOM 740 C C . ALA A 1 95 ? -19.436 7.928 26.759 1.00 92.31 95 ALA A C 1
ATOM 742 O O . ALA A 1 95 ? -18.527 7.106 26.758 1.00 92.31 95 ALA A O 1
ATOM 743 N N . VAL A 1 96 ? -20.685 7.586 26.425 1.00 93.00 96 VAL A N 1
ATOM 744 C CA . VAL A 1 96 ? -21.072 6.218 26.034 1.00 93.00 96 VAL A CA 1
ATOM 745 C C . VAL A 1 96 ? -20.362 5.781 24.751 1.00 93.00 96 VAL A C 1
ATOM 747 O O . VAL A 1 96 ? -19.883 4.651 24.681 1.00 93.00 96 VAL A O 1
ATOM 750 N N . MET A 1 97 ? -20.246 6.672 23.763 1.00 91.69 97 MET A N 1
ATOM 751 C CA . MET A 1 97 ? -19.484 6.403 22.540 1.00 91.69 97 MET A CA 1
ATOM 752 C C . MET A 1 97 ? -18.000 6.166 22.845 1.00 91.69 97 MET A C 1
ATOM 754 O O . MET A 1 97 ? -17.425 5.196 22.365 1.00 91.69 97 MET A O 1
ATOM 758 N N . MET A 1 98 ? -17.391 7.009 23.683 1.00 93.62 98 MET A N 1
ATOM 759 C CA . MET A 1 98 ? -15.979 6.883 24.050 1.00 93.62 98 MET A CA 1
ATOM 760 C C . MET A 1 98 ? -15.705 5.616 24.862 1.00 93.62 98 MET A C 1
ATOM 762 O O . MET A 1 98 ? -14.712 4.947 24.608 1.00 93.62 98 MET A O 1
ATOM 766 N N . LEU A 1 99 ? -16.598 5.225 25.776 1.00 95.00 99 LEU A N 1
ATOM 767 C CA . LEU A 1 99 ? -16.490 3.954 26.501 1.00 95.00 99 LEU A CA 1
ATOM 768 C C . LEU A 1 99 ? -16.564 2.757 25.552 1.00 95.00 99 LEU A C 1
ATOM 770 O O . LEU A 1 99 ? -15.774 1.825 25.684 1.00 95.00 99 LEU A O 1
ATOM 774 N N . ALA A 1 100 ? -17.482 2.792 24.581 1.00 91.56 100 ALA A N 1
ATOM 775 C CA . ALA A 1 100 ? -17.579 1.75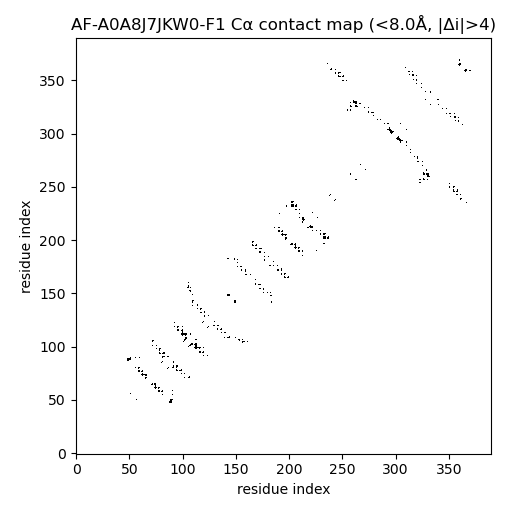9 23.557 1.00 91.56 100 ALA A CA 1
ATOM 776 C C . ALA A 1 100 ? -16.279 1.640 22.742 1.00 91.56 100 ALA A C 1
ATOM 778 O O . ALA A 1 100 ? -15.813 0.525 22.520 1.00 91.56 100 ALA A O 1
ATOM 779 N N . THR A 1 101 ? -15.673 2.766 22.356 1.00 89.81 101 THR A N 1
ATOM 780 C CA . THR A 1 101 ? -14.391 2.806 21.636 1.00 89.81 101 THR A CA 1
ATOM 781 C C . THR A 1 101 ? -13.231 2.313 22.499 1.00 89.81 101 THR A C 1
ATOM 783 O O . THR A 1 101 ? -12.536 1.387 22.101 1.00 89.81 101 THR A O 1
ATOM 786 N N . ILE A 1 102 ? -13.046 2.852 23.707 1.00 91.81 102 ILE A N 1
ATOM 787 C CA . ILE A 1 102 ? -11.898 2.511 24.562 1.00 91.81 102 ILE A CA 1
ATOM 788 C C . ILE A 1 102 ? -11.901 1.021 24.922 1.00 91.81 102 ILE A C 1
ATOM 790 O O . ILE A 1 102 ? -10.862 0.365 24.838 1.00 91.81 102 ILE A O 1
ATOM 794 N N . TYR A 1 103 ? -13.061 0.455 25.271 1.00 91.56 103 TYR A N 1
ATOM 795 C CA . TYR A 1 103 ? -13.162 -0.980 25.545 1.00 91.56 103 TYR A CA 1
ATOM 796 C C . TYR A 1 103 ? -13.086 -1.854 24.287 1.00 91.56 103 TYR A C 1
ATOM 798 O O . TYR A 1 103 ? -12.795 -3.035 24.415 1.00 91.56 103 TYR A O 1
ATOM 806 N N . SER A 1 104 ? -13.343 -1.315 23.094 1.00 86.44 104 SER A N 1
ATOM 807 C CA . SER A 1 104 ? -13.216 -2.034 21.816 1.00 86.44 104 SER A CA 1
ATOM 808 C C . SER A 1 104 ? -11.771 -2.097 21.331 1.00 86.44 104 SER A C 1
ATOM 810 O O . SER A 1 104 ? -11.315 -3.145 20.871 1.00 86.44 104 SER A O 1
ATOM 812 N N . ASP A 1 105 ? -11.089 -0.956 21.406 1.00 86.12 105 ASP A N 1
ATOM 813 C CA . ASP A 1 105 ? -9.925 -0.659 20.576 1.00 86.12 105 ASP A CA 1
ATOM 814 C C . ASP A 1 105 ? -8.649 -0.462 21.400 1.00 86.12 105 ASP A C 1
ATOM 816 O O . ASP A 1 105 ? -7.559 -0.693 20.890 1.00 86.12 105 ASP A O 1
ATOM 820 N N . ASN A 1 106 ? -8.760 -0.058 22.670 1.00 86.81 106 ASN A N 1
ATOM 821 C CA . ASN A 1 106 ? -7.605 0.371 23.461 1.00 86.81 106 ASN A CA 1
ATOM 822 C C . ASN A 1 106 ? -7.343 -0.531 24.671 1.00 86.81 106 ASN A C 1
ATOM 824 O O . ASN A 1 106 ? -6.320 -1.203 24.732 1.00 86.81 106 ASN A O 1
ATOM 828 N N . VAL A 1 107 ? -8.277 -0.563 25.624 1.00 86.25 107 VAL A N 1
ATOM 829 C CA . VAL A 1 107 ? -8.185 -1.406 26.832 1.00 86.25 107 VAL A CA 1
ATOM 830 C C . VAL A 1 107 ? -8.626 -2.838 26.534 1.00 86.25 107 VAL A C 1
ATOM 832 O O . VAL A 1 107 ? -8.152 -3.778 27.160 1.00 86.25 107 VAL A O 1
ATOM 835 N N . VAL A 1 108 ? -9.503 -2.996 25.538 1.00 83.38 108 VAL A N 1
ATOM 836 C CA . VAL A 1 108 ? -9.981 -4.281 25.019 1.00 83.38 108 VAL A CA 1
ATOM 837 C C . VAL A 1 108 ? -10.605 -5.165 26.110 1.00 83.38 108 VAL A C 1
ATOM 839 O O . VAL A 1 108 ? -9.992 -6.071 26.665 1.00 83.38 108 VAL A O 1
ATOM 842 N N . ASP A 1 109 ? -11.880 -4.914 26.389 1.00 88.12 109 ASP A N 1
ATOM 843 C CA . ASP A 1 109 ? -12.745 -5.745 27.231 1.00 88.12 109 ASP A CA 1
ATOM 844 C C . ASP A 1 109 ? -14.028 -5.989 26.437 1.00 88.12 109 ASP A C 1
ATOM 846 O O . ASP A 1 109 ? -14.897 -5.116 26.360 1.00 88.12 109 ASP A O 1
ATOM 850 N N . VAL A 1 110 ? -14.118 -7.155 25.788 1.00 86.00 110 VAL A N 1
ATOM 851 C CA . VAL A 1 110 ? -15.175 -7.450 24.807 1.00 86.00 110 VAL A CA 1
ATOM 852 C C . VAL A 1 110 ? -16.559 -7.341 25.446 1.00 86.00 110 VAL A C 1
ATOM 854 O O . VAL A 1 110 ? -17.445 -6.694 24.888 1.00 86.00 110 VAL A O 1
ATOM 857 N N . LYS A 1 111 ? -16.730 -7.854 26.669 1.00 88.81 111 LYS A N 1
ATOM 858 C CA . LYS A 1 111 ? -18.006 -7.793 27.398 1.00 88.81 111 LYS A CA 1
ATOM 859 C C . LYS A 1 111 ? -18.436 -6.352 27.661 1.00 88.81 111 LYS A C 1
ATOM 861 O O . LYS A 1 111 ? -19.596 -5.983 27.441 1.00 88.81 111 LYS A O 1
ATOM 866 N N . LYS A 1 112 ? -17.513 -5.502 28.128 1.00 92.06 112 LYS A N 1
ATOM 867 C CA . LYS A 1 112 ? -17.807 -4.077 28.345 1.00 92.06 112 LYS A CA 1
ATOM 868 C C . LYS A 1 112 ? -18.022 -3.340 27.025 1.00 92.06 112 LYS A C 1
ATOM 870 O O . LYS A 1 112 ? -18.936 -2.518 26.952 1.00 92.06 112 LYS A O 1
ATOM 875 N N . ALA A 1 113 ? -17.259 -3.656 25.980 1.00 90.44 113 ALA A N 1
ATOM 876 C CA . ALA A 1 113 ? -17.450 -3.093 24.649 1.00 90.44 113 ALA A CA 1
ATOM 877 C C . ALA A 1 113 ? -18.852 -3.415 24.114 1.00 90.44 113 ALA A C 1
ATOM 879 O O . ALA A 1 113 ? -19.562 -2.499 23.698 1.00 90.44 113 ALA A O 1
ATOM 880 N N . VAL A 1 114 ? -19.304 -4.671 24.199 1.00 91.06 114 VAL A N 1
ATOM 881 C CA . VAL A 1 114 ? -20.659 -5.097 23.802 1.00 91.06 114 VAL A CA 1
ATOM 882 C C . VAL A 1 114 ? -21.721 -4.314 24.565 1.00 91.06 114 VAL A C 1
ATOM 884 O O . VAL A 1 114 ? -22.659 -3.795 23.957 1.00 91.06 114 VAL A O 1
ATOM 887 N N . LYS A 1 115 ? -21.569 -4.175 25.889 1.00 93.94 115 LYS A N 1
ATOM 888 C CA . LYS A 1 115 ? -22.503 -3.407 26.725 1.00 93.94 115 LYS A CA 1
ATOM 889 C C . LYS A 1 115 ? -22.671 -1.973 26.214 1.00 93.94 115 LYS A C 1
ATOM 891 O O . LYS A 1 115 ? -23.799 -1.540 25.975 1.00 93.94 115 LYS A O 1
ATOM 896 N N . TRP A 1 116 ? -21.570 -1.241 26.048 1.00 94.50 116 TRP A N 1
ATOM 897 C CA . TRP A 1 116 ? -21.623 0.173 25.666 1.00 94.50 116 TRP A CA 1
ATOM 898 C C . TRP A 1 116 ? -22.015 0.374 24.197 1.00 94.50 116 TRP A C 1
ATOM 900 O O . TRP A 1 116 ? -22.790 1.284 23.908 1.00 94.50 116 TRP A O 1
ATOM 910 N N . ASN A 1 117 ? -21.587 -0.507 23.284 1.00 92.50 117 ASN A N 1
ATOM 911 C CA . ASN A 1 117 ? -22.018 -0.479 21.881 1.00 92.50 117 ASN A CA 1
ATOM 912 C C . ASN A 1 117 ? -23.528 -0.747 21.743 1.00 92.50 117 ASN A C 1
ATOM 914 O O . ASN A 1 117 ? -24.207 -0.012 21.028 1.00 92.50 117 ASN A O 1
ATOM 918 N N . ARG A 1 118 ? -24.089 -1.727 22.474 1.00 94.44 118 ARG A N 1
ATOM 919 C CA . ARG A 1 118 ? -25.547 -1.976 22.505 1.00 94.44 118 ARG A CA 1
ATOM 920 C C . ARG A 1 118 ? -26.312 -0.771 23.025 1.00 94.44 118 ARG A C 1
ATOM 922 O O . ARG A 1 118 ? -27.362 -0.421 22.485 1.00 94.44 118 ARG A O 1
ATOM 929 N N . GLU A 1 119 ? -25.803 -0.136 24.076 1.00 93.81 119 GLU A N 1
ATOM 930 C CA . GLU A 1 119 ? -26.444 1.054 24.617 1.00 93.81 119 GLU A CA 1
ATOM 931 C C . GLU A 1 119 ? -26.418 2.216 23.618 1.00 93.81 119 GLU A C 1
ATOM 933 O O . GLU A 1 119 ? -27.458 2.840 23.390 1.00 93.81 119 GLU A O 1
ATOM 938 N N . PHE A 1 120 ? -25.265 2.478 22.994 1.00 91.88 120 PHE A N 1
ATOM 939 C CA . PHE A 1 120 ? -25.133 3.521 21.981 1.00 91.88 120 PHE A CA 1
ATOM 940 C C . PHE A 1 120 ? -26.076 3.278 20.802 1.00 91.88 120 PHE A C 1
ATOM 942 O O . PHE A 1 120 ? -26.850 4.167 20.446 1.00 91.88 120 PHE A O 1
ATOM 949 N N . LEU A 1 121 ? -26.082 2.055 20.266 1.00 92.38 121 LEU A N 1
ATOM 950 C CA . LEU A 1 121 ? -26.952 1.647 19.167 1.00 92.38 121 LEU A CA 1
ATOM 951 C C . LEU A 1 121 ? -28.436 1.870 19.493 1.00 92.38 121 LEU A C 1
ATOM 953 O O . LEU A 1 121 ? -29.189 2.383 18.666 1.00 92.38 121 LEU A O 1
ATOM 957 N N . LYS A 1 122 ? -28.858 1.511 20.712 1.00 93.12 122 LYS A N 1
ATOM 958 C CA . LYS A 1 122 ? -30.257 1.612 21.143 1.00 93.12 122 LYS A CA 1
ATOM 959 C C . LYS A 1 122 ? -30.703 3.050 21.412 1.00 93.12 122 LYS A C 1
ATOM 961 O O . LYS A 1 122 ? -31.863 3.369 21.163 1.00 93.12 122 LYS A O 1
ATOM 966 N N . ARG A 1 123 ? -29.835 3.890 21.987 1.00 88.94 123 ARG A N 1
ATOM 967 C CA . ARG A 1 123 ? -30.228 5.201 22.544 1.00 88.94 123 ARG A CA 1
ATOM 968 C C . ARG A 1 123 ? -29.764 6.409 21.739 1.00 88.94 123 ARG A C 1
ATOM 970 O O . ARG A 1 123 ? -30.399 7.453 21.839 1.00 88.94 123 ARG A O 1
ATOM 977 N N . TYR A 1 124 ? -28.662 6.300 21.001 1.00 86.94 124 TYR A N 1
ATOM 978 C CA . TYR A 1 124 ? -27.942 7.465 20.475 1.00 86.94 124 TYR A CA 1
ATOM 979 C C . TYR A 1 124 ? -27.555 7.379 19.000 1.00 86.94 124 TYR A C 1
ATOM 981 O O . TYR A 1 124 ? -27.303 8.424 18.395 1.00 86.94 124 TYR A O 1
ATOM 989 N N . ALA A 1 125 ? -27.460 6.174 18.439 1.00 83.81 125 ALA A N 1
ATOM 990 C CA . ALA A 1 125 ? -27.095 5.987 17.044 1.00 83.81 125 ALA A CA 1
ATOM 991 C C . ALA A 1 125 ? -28.207 6.495 16.119 1.00 83.81 125 ALA A C 1
ATOM 993 O O . ALA A 1 125 ? -29.370 6.089 16.227 1.00 83.81 125 ALA A O 1
ATOM 994 N N . ASP A 1 126 ? -27.835 7.363 15.182 1.00 82.81 126 ASP A N 1
ATOM 995 C CA . ASP A 1 126 ? -28.717 7.749 14.084 1.00 82.81 126 ASP A CA 1
ATOM 996 C C . ASP A 1 126 ? -28.835 6.628 13.031 1.00 82.81 126 ASP A C 1
ATOM 998 O O . ASP A 1 126 ? -28.168 5.592 13.102 1.00 82.81 126 ASP A O 1
ATOM 1002 N N . SER A 1 127 ? -29.709 6.814 12.039 1.00 82.31 127 SER A N 1
ATOM 1003 C CA . SER A 1 127 ? -29.962 5.809 10.997 1.00 82.31 127 SER A CA 1
ATOM 1004 C C . SER A 1 127 ? -28.721 5.434 10.183 1.00 82.31 127 SER A C 1
ATOM 1006 O O . SER A 1 127 ? -28.640 4.299 9.719 1.00 82.31 127 SER A O 1
ATOM 1008 N N . ARG A 1 128 ? -27.749 6.341 10.036 1.00 77.50 128 ARG A N 1
ATOM 1009 C CA . ARG A 1 128 ? -26.502 6.096 9.296 1.00 77.50 128 ARG A CA 1
ATOM 1010 C C . ARG A 1 128 ? -25.490 5.332 10.146 1.00 77.50 128 ARG A C 1
ATOM 1012 O O . ARG A 1 128 ? -24.709 4.555 9.612 1.00 77.50 128 ARG A O 1
ATOM 1019 N N . GLN A 1 129 ? -25.515 5.533 11.461 1.00 80.12 129 GLN A N 1
ATOM 1020 C CA . GLN A 1 129 ? -24.619 4.873 12.412 1.00 80.12 129 GLN A CA 1
ATOM 1021 C C . GLN A 1 129 ? -25.066 3.449 12.766 1.00 80.12 129 GLN A C 1
ATOM 1023 O O . GLN A 1 129 ? -24.224 2.603 13.064 1.00 80.12 129 GLN A O 1
ATOM 1028 N N . LYS A 1 130 ? -26.374 3.162 12.737 1.00 85.56 130 LYS A N 1
ATOM 1029 C CA . LYS A 1 130 ? -26.922 1.856 13.144 1.00 85.56 130 LYS A CA 1
ATOM 1030 C C . LYS A 1 130 ? -26.266 0.645 12.459 1.00 85.56 130 LYS A C 1
ATOM 1032 O O . LYS A 1 130 ? -25.884 -0.262 13.197 1.00 85.56 130 LYS A O 1
ATOM 1037 N N . PRO A 1 131 ? -26.080 0.611 11.123 1.00 87.44 131 PRO A N 1
ATOM 1038 C CA . PRO A 1 131 ? -25.448 -0.532 10.461 1.00 87.44 131 PRO A CA 1
ATOM 1039 C C . PRO A 1 131 ? -24.028 -0.805 10.970 1.00 87.44 131 PRO A C 1
ATOM 1041 O O . PRO A 1 131 ? -23.703 -1.940 11.293 1.00 87.44 131 PRO A O 1
ATOM 1044 N N . LEU A 1 132 ? -23.218 0.246 11.143 1.00 84.94 132 LEU A N 1
ATOM 1045 C CA . LEU A 1 132 ? -21.833 0.133 11.610 1.00 84.94 132 LEU A CA 1
ATOM 1046 C C . LEU A 1 132 ? -21.741 -0.451 13.028 1.00 84.94 132 LEU A C 1
ATOM 1048 O O . LEU A 1 132 ? -20.903 -1.302 13.315 1.00 84.94 132 LEU A O 1
ATOM 1052 N N . PHE A 1 133 ? -22.589 0.022 13.943 1.00 85.50 133 PHE A N 1
ATOM 1053 C CA . PHE A 1 133 ? -22.599 -0.481 15.319 1.00 85.50 133 PHE A CA 1
ATOM 1054 C C . PHE A 1 133 ? -23.192 -1.889 15.417 1.00 85.50 133 PHE A C 1
ATOM 1056 O O . PHE A 1 133 ? -22.773 -2.650 16.287 1.00 85.50 133 PHE A O 1
ATOM 1063 N N . GLN A 1 134 ? -24.126 -2.247 14.533 1.00 90.31 134 GLN A N 1
ATOM 1064 C CA . GLN A 1 134 ? -24.631 -3.613 14.433 1.00 90.31 134 GLN A CA 1
ATOM 1065 C C . GLN A 1 134 ? -23.520 -4.569 13.983 1.00 90.31 134 GLN A C 1
ATOM 1067 O O . GLN A 1 134 ? -23.247 -5.536 14.682 1.00 90.31 134 GLN A O 1
ATOM 1072 N N . GLU A 1 135 ? -22.794 -4.228 12.916 1.00 87.00 135 GLU A N 1
ATOM 1073 C CA . GLU A 1 135 ? -21.655 -5.013 12.424 1.00 87.00 135 GLU A CA 1
ATOM 1074 C C . GLU A 1 135 ? -20.581 -5.212 13.508 1.00 87.00 135 GLU A C 1
ATOM 1076 O O . GLU A 1 135 ? -20.098 -6.324 13.728 1.00 87.00 135 GLU A O 1
ATOM 1081 N N . LYS A 1 136 ? -20.245 -4.150 14.258 1.00 87.12 136 LYS A N 1
ATOM 1082 C CA . LYS A 1 136 ? -19.324 -4.254 15.404 1.00 87.12 136 LYS A CA 1
ATOM 1083 C C . LYS A 1 136 ? -19.826 -5.228 16.472 1.00 87.12 136 LYS A C 1
ATOM 1085 O O . LYS A 1 136 ? -19.032 -5.982 17.029 1.00 87.12 136 LYS A O 1
ATOM 1090 N N . LEU A 1 137 ? -21.117 -5.193 16.796 1.00 89.56 137 LEU A N 1
ATOM 1091 C CA . LEU A 1 137 ? -21.704 -6.083 17.798 1.00 89.56 137 LEU A CA 1
ATOM 1092 C C . LEU A 1 137 ? -21.735 -7.537 17.336 1.00 89.56 137 LEU A C 1
ATOM 1094 O O . LEU A 1 137 ? -21.456 -8.415 18.150 1.00 89.56 137 LEU A O 1
ATOM 1098 N N . ASP A 1 138 ? -22.025 -7.781 16.061 1.00 87.00 138 ASP A N 1
ATOM 1099 C CA . ASP A 1 138 ? -22.005 -9.120 15.475 1.00 87.00 138 ASP A CA 1
ATOM 1100 C C . ASP A 1 138 ? -20.578 -9.693 15.538 1.00 87.00 138 ASP A C 1
ATOM 1102 O O . ASP A 1 138 ? -20.367 -10.797 16.042 1.00 87.00 138 ASP A O 1
ATOM 1106 N N . LYS A 1 139 ? -19.571 -8.878 15.193 1.00 83.19 139 LYS A N 1
ATOM 1107 C CA . LYS A 1 139 ? -18.148 -9.224 15.336 1.00 83.19 139 LYS A CA 1
ATOM 1108 C C . LYS A 1 139 ? -17.761 -9.565 16.779 1.00 83.19 139 LYS A C 1
ATOM 1110 O O . LYS A 1 139 ? -17.032 -10.528 17.003 1.00 83.19 139 LYS A O 1
ATOM 1115 N N . PHE A 1 140 ? -18.242 -8.814 17.772 1.00 85.25 140 PHE A N 1
ATOM 1116 C CA . PHE A 1 140 ? -17.977 -9.142 19.177 1.00 85.25 140 PHE A CA 1
ATOM 1117 C C . PHE A 1 140 ? -18.699 -10.397 19.657 1.00 85.25 140 PHE A C 1
ATOM 1119 O O . PHE A 1 140 ? -18.115 -11.159 20.421 1.00 85.25 140 PHE A O 1
ATOM 1126 N N . ALA A 1 141 ? -19.933 -10.633 19.210 1.00 81.19 141 ALA A N 1
ATOM 1127 C CA . ALA A 1 141 ? -20.671 -11.843 19.559 1.00 81.19 141 ALA A CA 1
ATOM 1128 C C . ALA A 1 141 ? -19.941 -13.101 19.064 1.00 81.19 141 ALA A C 1
ATOM 1130 O O . ALA A 1 141 ? -19.857 -14.090 19.788 1.00 81.19 141 ALA A O 1
ATOM 1131 N N . GLU A 1 142 ? -19.351 -13.045 17.869 1.00 76.44 142 GLU A N 1
ATOM 1132 C CA . GLU A 1 142 ? -18.514 -14.128 17.346 1.00 76.44 142 GLU A CA 1
ATOM 1133 C C . GLU A 1 142 ? -17.225 -14.322 18.161 1.00 76.44 142 GLU A C 1
ATOM 1135 O O . GLU A 1 142 ? -16.836 -15.460 18.430 1.00 76.44 142 GLU A O 1
ATOM 1140 N N . LEU A 1 143 ? -16.583 -13.231 18.600 1.00 78.56 143 LEU A N 1
ATOM 1141 C CA . LEU A 1 143 ? -15.387 -13.289 19.452 1.00 78.56 143 LEU A CA 1
ATOM 1142 C C . LEU A 1 143 ? -15.683 -13.867 20.848 1.00 78.56 143 LEU A C 1
ATOM 1144 O O . LEU A 1 143 ? -14.846 -14.584 21.388 1.00 78.56 143 LEU A O 1
ATOM 1148 N N . GLU A 1 144 ? -16.858 -13.593 21.430 1.00 75.50 144 GLU A N 1
ATOM 1149 C CA . GLU A 1 144 ? -17.264 -14.145 22.735 1.00 75.50 144 GLU A CA 1
ATOM 1150 C C . GLU A 1 144 ? -17.549 -15.655 22.688 1.00 75.50 144 GLU A C 1
ATOM 1152 O O . GLU A 1 144 ? -17.367 -16.344 23.693 1.00 75.50 144 GLU A O 1
ATOM 1157 N N . GLN A 1 145 ? -17.997 -16.185 21.546 1.00 72.25 145 GLN A N 1
ATOM 1158 C CA . GLN A 1 145 ? -18.385 -17.595 21.410 1.00 72.25 145 GLN A CA 1
ATOM 1159 C C . GLN A 1 145 ? -17.198 -18.567 21.338 1.00 72.25 145 GLN A C 1
ATOM 1161 O O . GLN A 1 145 ? -17.383 -19.769 21.526 1.00 72.25 145 GLN A O 1
ATOM 1166 N N . GLN A 1 146 ? -15.983 -18.082 21.076 1.00 68.06 146 GLN A N 1
ATOM 1167 C CA . GLN A 1 146 ? -14.811 -18.924 20.848 1.00 68.06 146 GLN A CA 1
ATOM 1168 C C . GLN A 1 146 ? -13.742 -18.682 21.921 1.00 68.06 146 GLN A C 1
ATOM 1170 O O . GLN A 1 146 ? -13.143 -17.609 22.007 1.00 68.06 146 GLN A O 1
ATOM 1175 N N . GLN A 1 147 ? -13.481 -19.705 22.744 1.00 64.31 147 GLN A N 1
ATOM 1176 C CA . GLN A 1 147 ? -12.439 -19.655 23.775 1.00 64.31 147 GLN A CA 1
ATOM 1177 C C . GLN A 1 147 ? -11.069 -19.305 23.161 1.00 64.31 147 GLN A C 1
ATOM 1179 O O . GLN A 1 147 ? -10.683 -19.851 22.132 1.00 64.31 147 GLN A O 1
ATOM 1184 N N . GLY A 1 148 ? -10.335 -18.385 23.798 1.00 68.00 148 GLY A N 1
ATOM 1185 C CA . GLY A 1 148 ? -8.982 -17.979 23.388 1.00 68.00 148 GLY A CA 1
ATOM 1186 C C . GLY A 1 148 ? -8.895 -16.869 22.328 1.00 68.00 148 GLY A C 1
ATOM 1187 O O . GLY A 1 148 ? -7.799 -16.386 22.054 1.00 68.00 148 GLY A O 1
ATOM 1188 N N . GLN A 1 149 ? -10.015 -16.404 21.758 1.00 79.81 149 GLN A N 1
ATOM 1189 C CA . GLN A 1 149 ? -10.004 -15.322 20.756 1.00 79.81 149 GLN A CA 1
ATOM 1190 C C . GLN A 1 149 ? -9.829 -13.923 21.370 1.00 79.81 149 GLN A C 1
ATOM 1192 O O . GLN A 1 149 ? -9.319 -13.021 20.706 1.00 79.81 149 GLN A O 1
ATOM 1197 N N . GLU A 1 150 ? -10.218 -13.726 22.635 1.00 80.56 150 GLU A N 1
ATOM 1198 C CA . GLU A 1 150 ? -10.105 -12.423 23.306 1.00 80.56 150 GLU A CA 1
ATOM 1199 C C . GLU A 1 150 ? -8.641 -11.986 23.477 1.00 80.56 150 GLU A C 1
ATOM 1201 O O . GLU A 1 150 ? -8.319 -10.822 23.253 1.00 80.56 150 GLU A O 1
ATOM 1206 N N . GLU A 1 151 ? -7.738 -12.908 23.820 1.00 85.12 151 GLU A N 1
ATOM 1207 C CA . GLU A 1 151 ? -6.303 -12.613 23.948 1.00 85.12 151 GLU A CA 1
ATOM 1208 C C . GLU A 1 151 ? -5.675 -12.267 22.595 1.00 85.12 151 GLU A C 1
ATOM 1210 O O . GLU A 1 151 ? -4.956 -11.274 22.477 1.00 85.12 151 GLU A O 1
ATOM 1215 N N . ALA A 1 152 ? -6.019 -13.024 21.549 1.00 87.50 152 ALA A N 1
ATOM 1216 C CA . ALA A 1 152 ? -5.582 -12.730 20.189 1.00 87.50 152 ALA A CA 1
ATOM 1217 C C . ALA A 1 152 ? -6.106 -11.364 19.707 1.00 87.50 152 ALA A C 1
ATOM 1219 O O . ALA A 1 152 ? -5.384 -10.608 19.058 1.00 87.50 152 ALA A O 1
ATOM 1220 N N . TYR A 1 153 ? -7.341 -11.007 20.071 1.00 88.50 153 TYR A N 1
ATOM 1221 C CA . TYR A 1 153 ? -7.928 -9.705 19.760 1.00 88.50 153 TYR A CA 1
ATOM 1222 C C . TYR A 1 153 ? -7.264 -8.555 20.537 1.00 88.50 153 TYR A C 1
ATOM 1224 O O . TYR A 1 153 ? -7.002 -7.499 19.958 1.00 88.50 153 TYR A O 1
ATOM 1232 N N . LYS A 1 154 ? -6.926 -8.767 21.816 1.00 87.81 154 LYS A N 1
ATOM 1233 C CA . LYS A 1 154 ? -6.131 -7.827 22.628 1.00 87.81 154 LYS A CA 1
ATOM 1234 C C . LYS A 1 154 ? -4.787 -7.535 21.978 1.00 87.81 154 LYS A C 1
ATOM 1236 O O . LYS A 1 154 ? -4.434 -6.372 21.788 1.00 87.81 154 LYS A O 1
ATOM 1241 N N . GLU A 1 155 ? -4.061 -8.579 21.595 1.00 90.31 155 GLU A N 1
ATOM 1242 C CA . GLU A 1 155 ? -2.757 -8.425 20.954 1.00 90.31 155 GLU A CA 1
ATOM 1243 C C . GLU A 1 155 ? -2.896 -7.776 19.565 1.00 90.31 155 GLU A C 1
ATOM 1245 O O . GLU A 1 155 ? -2.138 -6.861 19.247 1.00 90.31 155 GLU A O 1
ATOM 1250 N N . TYR A 1 156 ? -3.913 -8.145 18.775 1.00 90.69 156 TYR A N 1
ATOM 1251 C CA . TYR A 1 156 ? -4.238 -7.477 17.507 1.00 90.69 156 TYR A CA 1
ATOM 1252 C C . TYR A 1 156 ? -4.394 -5.959 17.673 1.00 90.69 156 TYR A C 1
ATOM 1254 O O . TYR A 1 156 ? -3.718 -5.190 16.986 1.00 90.69 156 TYR A O 1
ATOM 1262 N N . GLN A 1 157 ? -5.236 -5.517 18.610 1.00 89.75 157 GLN A N 1
ATOM 1263 C CA . GLN A 1 157 ? -5.483 -4.093 18.836 1.00 89.75 157 GLN A CA 1
ATOM 1264 C C . GLN A 1 157 ? -4.237 -3.367 19.350 1.00 89.75 157 GLN A C 1
ATOM 1266 O O . GLN A 1 157 ? -3.890 -2.285 18.869 1.00 89.75 157 GLN A O 1
ATOM 1271 N N . LYS A 1 158 ? -3.491 -4.000 20.261 1.00 90.38 158 LYS A N 1
ATOM 1272 C CA . LYS A 1 158 ? -2.224 -3.467 20.767 1.00 90.38 158 LYS A CA 1
ATOM 1273 C C . LYS A 1 158 ? -1.207 -3.244 19.650 1.00 90.38 158 LYS A C 1
ATOM 1275 O O . LYS A 1 158 ? -0.489 -2.248 19.673 1.00 90.38 158 LYS A O 1
ATOM 1280 N N . ILE A 1 159 ? -1.127 -4.152 18.677 1.00 90.50 159 ILE A N 1
ATOM 1281 C CA . ILE A 1 159 ? -0.248 -3.997 17.513 1.00 90.50 159 ILE A CA 1
ATOM 1282 C C . ILE A 1 159 ? -0.747 -2.857 16.622 1.00 90.50 159 ILE A C 1
ATOM 1284 O O . ILE A 1 159 ? 0.051 -1.988 16.264 1.00 90.50 159 ILE A O 1
ATOM 1288 N N . LYS A 1 160 ? -2.051 -2.829 16.315 1.00 88.06 160 LYS A N 1
ATOM 1289 C CA . LYS A 1 160 ? -2.684 -1.823 15.452 1.00 88.06 160 LYS A CA 1
ATOM 1290 C C . LYS A 1 160 ? -2.422 -0.394 15.920 1.00 88.06 160 LYS A C 1
ATOM 1292 O O . LYS A 1 160 ? -2.086 0.467 15.112 1.00 88.06 160 LYS A O 1
ATOM 1297 N N . PHE A 1 161 ? -2.531 -0.155 17.225 1.00 84.38 161 PHE A N 1
ATOM 1298 C CA . PHE A 1 161 ? -2.379 1.172 17.824 1.00 84.38 161 PHE A CA 1
ATOM 1299 C C . PHE A 1 161 ? -0.981 1.452 18.390 1.00 84.38 161 PHE A C 1
ATOM 1301 O O . PHE A 1 161 ? -0.766 2.498 18.994 1.00 84.38 161 PHE A O 1
ATOM 1308 N N . ALA A 1 162 ? 0.002 0.572 18.170 1.00 84.81 162 ALA A N 1
ATOM 1309 C CA . ALA A 1 162 ? 1.349 0.755 18.714 1.00 84.81 162 ALA A CA 1
ATOM 1310 C C . ALA A 1 162 ? 2.088 1.985 18.154 1.00 84.81 162 ALA A C 1
ATOM 1312 O O . ALA A 1 162 ? 3.033 2.449 18.786 1.00 84.81 162 ALA A O 1
ATOM 1313 N N . ASN A 1 163 ? 1.707 2.472 16.966 1.00 81.38 163 ASN A N 1
ATOM 1314 C CA . ASN A 1 163 ? 2.362 3.573 16.247 1.00 81.38 163 ASN A CA 1
ATOM 1315 C C . ASN A 1 163 ? 3.896 3.402 16.105 1.00 81.38 163 ASN A C 1
ATOM 1317 O O . ASN A 1 163 ? 4.673 4.327 16.327 1.00 81.38 163 ASN A O 1
ATOM 1321 N N . LYS A 1 164 ? 4.348 2.184 15.765 1.00 87.81 164 LYS A N 1
ATOM 1322 C CA . LYS A 1 164 ? 5.779 1.821 15.618 1.00 87.81 164 LYS A CA 1
ATOM 1323 C C . LYS A 1 164 ? 6.213 1.562 14.167 1.00 87.81 164 LYS A C 1
ATOM 1325 O O . LYS A 1 164 ? 7.281 0.999 13.935 1.00 87.81 164 LYS A O 1
ATOM 1330 N N . GLY A 1 165 ? 5.384 1.961 13.204 1.00 89.12 165 GLY A N 1
ATOM 1331 C CA . GLY A 1 165 ? 5.612 1.761 11.771 1.00 89.12 165 GLY A CA 1
ATOM 1332 C C . GLY A 1 165 ? 5.298 0.349 11.259 1.00 89.12 165 GLY A C 1
ATOM 1333 O O . GLY A 1 165 ? 5.080 -0.595 12.025 1.00 89.12 165 GLY A O 1
ATOM 1334 N N . ASP A 1 166 ? 5.299 0.212 9.933 1.00 91.31 166 ASP A N 1
ATOM 1335 C CA . ASP A 1 166 ? 4.828 -0.984 9.221 1.00 91.31 166 ASP A CA 1
ATOM 1336 C C . ASP A 1 166 ? 5.696 -2.229 9.454 1.00 91.31 166 ASP A C 1
ATOM 1338 O O . ASP A 1 166 ? 5.173 -3.332 9.595 1.00 91.31 166 ASP A O 1
ATOM 1342 N N . ALA A 1 167 ? 7.016 -2.073 9.595 1.00 92.69 167 ALA A N 1
ATOM 1343 C CA . ALA A 1 167 ? 7.915 -3.205 9.843 1.00 92.69 167 ALA A CA 1
ATOM 1344 C C . ALA A 1 167 ? 7.649 -3.882 11.199 1.00 92.69 167 ALA A C 1
ATOM 1346 O O . ALA A 1 167 ? 7.712 -5.108 11.318 1.00 92.69 167 ALA A O 1
ATOM 1347 N N . TYR A 1 168 ? 7.336 -3.085 12.227 1.00 94.19 168 TYR A N 1
ATOM 1348 C CA . TYR A 1 168 ? 6.926 -3.602 13.531 1.00 94.19 168 TYR A CA 1
ATOM 1349 C C . TYR A 1 168 ? 5.575 -4.315 13.432 1.00 94.19 168 TYR A C 1
ATOM 1351 O O . TYR A 1 168 ? 5.428 -5.420 13.958 1.00 94.19 168 TYR A O 1
ATOM 1359 N N . LEU A 1 169 ? 4.615 -3.685 12.747 1.00 94.38 169 LEU A N 1
ATOM 1360 C CA . LEU A 1 169 ? 3.262 -4.197 12.558 1.00 94.38 169 LEU A CA 1
ATOM 1361 C C . LEU A 1 169 ? 3.281 -5.566 11.872 1.00 94.38 169 LEU A C 1
ATOM 1363 O O . LEU A 1 169 ? 2.744 -6.518 12.433 1.00 94.38 169 LEU A O 1
ATOM 1367 N N . VAL A 1 170 ? 3.973 -5.695 10.733 1.00 95.06 170 VAL A N 1
ATOM 1368 C CA . VAL A 1 170 ? 4.075 -6.962 9.988 1.00 95.06 170 VAL A CA 1
ATOM 1369 C C . VAL A 1 170 ? 4.645 -8.066 10.868 1.00 95.06 170 VAL A C 1
ATOM 1371 O O . VAL A 1 170 ? 3.991 -9.086 11.069 1.00 95.06 170 VAL A O 1
ATOM 1374 N N . LYS A 1 171 ? 5.811 -7.836 11.485 1.00 95.94 171 LYS A N 1
ATOM 1375 C CA . LYS A 1 171 ? 6.478 -8.846 12.320 1.00 95.94 171 LYS A CA 1
ATOM 1376 C C . LYS A 1 171 ? 5.581 -9.343 13.457 1.00 95.94 171 LYS A C 1
ATOM 1378 O O . LYS A 1 171 ? 5.603 -10.522 13.811 1.00 95.94 171 LYS A O 1
ATOM 1383 N N . ARG A 1 172 ? 4.825 -8.437 14.082 1.00 96.50 172 ARG A N 1
ATOM 1384 C CA . ARG A 1 172 ? 3.939 -8.781 15.196 1.00 96.50 172 ARG A CA 1
ATOM 1385 C C . ARG A 1 172 ? 2.667 -9.482 14.732 1.00 96.50 172 ARG A C 1
ATOM 1387 O O . ARG A 1 172 ? 2.258 -10.441 15.377 1.00 96.50 172 ARG A O 1
ATOM 1394 N N . TYR A 1 173 ? 2.078 -9.062 13.619 1.00 95.25 173 TYR A N 1
ATOM 1395 C CA . TYR A 1 173 ? 0.905 -9.720 13.051 1.00 95.25 173 TYR A CA 1
ATOM 1396 C C . TYR A 1 173 ? 1.206 -11.114 12.495 1.00 95.25 173 TYR A C 1
ATOM 1398 O O . TYR A 1 173 ? 0.409 -12.029 12.691 1.00 95.25 173 TYR A O 1
ATOM 1406 N N . GLU A 1 174 ? 2.373 -11.327 11.888 1.00 94.06 174 GLU A N 1
ATOM 1407 C CA . GLU A 1 174 ? 2.822 -12.667 11.496 1.00 94.06 174 GLU A CA 1
ATOM 1408 C C . GLU A 1 174 ? 2.964 -13.589 12.714 1.00 94.06 174 GLU A C 1
ATOM 1410 O O . GLU A 1 174 ? 2.504 -14.733 12.694 1.00 94.06 174 GLU A O 1
ATOM 1415 N N . ALA A 1 175 ? 3.555 -13.083 13.804 1.00 94.62 175 ALA A N 1
ATOM 1416 C CA . ALA A 1 175 ? 3.663 -13.824 15.058 1.00 94.62 175 ALA A CA 1
ATOM 1417 C C . ALA A 1 175 ? 2.283 -14.132 15.664 1.00 94.62 175 ALA A C 1
ATOM 1419 O O . ALA A 1 175 ? 2.067 -15.252 16.125 1.00 94.62 175 ALA A O 1
ATOM 1420 N N . LEU A 1 176 ? 1.346 -13.179 15.607 1.00 93.56 176 LEU A N 1
ATOM 1421 C CA . LEU A 1 176 ? -0.032 -13.351 16.066 1.00 93.56 176 LEU A CA 1
ATOM 1422 C C . LEU A 1 176 ? -0.746 -14.468 15.294 1.00 93.56 176 LEU A C 1
ATOM 1424 O O . LEU A 1 176 ? -1.287 -15.379 15.912 1.00 93.56 176 LEU A O 1
ATOM 1428 N N . ILE A 1 177 ? -0.713 -14.442 13.957 1.00 92.31 177 ILE A N 1
ATOM 1429 C CA . ILE A 1 177 ? -1.359 -15.474 13.127 1.00 92.31 177 ILE A CA 1
ATOM 1430 C C . ILE A 1 177 ? -0.706 -16.845 13.347 1.00 92.31 177 ILE A C 1
ATOM 1432 O O . ILE A 1 177 ? -1.390 -17.867 13.315 1.00 92.31 177 ILE A O 1
ATOM 1436 N N . LYS A 1 178 ? 0.610 -16.890 13.582 1.00 92.44 178 LYS A N 1
ATOM 1437 C CA . LYS A 1 178 ? 1.321 -18.140 13.874 1.00 92.44 178 LYS A CA 1
ATOM 1438 C C . LYS A 1 178 ? 0.942 -18.719 15.240 1.00 92.44 178 LYS A C 1
ATOM 1440 O O . LYS A 1 178 ? 0.814 -19.933 15.355 1.00 92.44 178 LYS A O 1
ATOM 1445 N N . ALA A 1 179 ? 0.786 -17.870 16.256 1.00 90.62 179 ALA A N 1
ATOM 1446 C CA . ALA A 1 179 ? 0.372 -18.282 17.596 1.00 90.62 179 ALA A CA 1
ATOM 1447 C C . ALA A 1 179 ? -1.118 -18.661 17.655 1.00 90.62 179 ALA A C 1
ATOM 1449 O O . ALA A 1 179 ? -1.489 -19.574 18.388 1.00 90.62 179 ALA A O 1
ATOM 1450 N N . HIS A 1 180 ? -1.954 -18.000 16.849 1.00 89.44 180 HIS A N 1
ATOM 1451 C CA . HIS A 1 180 ? -3.402 -18.196 16.799 1.00 89.44 180 HIS A CA 1
ATOM 1452 C C . HIS A 1 180 ? -3.854 -18.491 15.355 1.00 89.44 180 HIS A C 1
ATOM 1454 O O . HIS A 1 180 ? -4.416 -17.621 14.684 1.00 89.44 180 HIS A O 1
ATOM 1460 N N . PRO A 1 181 ? -3.616 -19.712 14.838 1.00 86.50 181 PRO A N 1
ATOM 1461 C CA . PRO A 1 181 ? -3.915 -20.058 13.446 1.00 86.50 181 PRO A CA 1
ATOM 1462 C C . PRO A 1 181 ? -5.408 -19.981 13.102 1.00 86.50 181 PRO A C 1
ATOM 1464 O O . PRO A 1 181 ? -5.735 -19.695 11.943 1.00 86.50 181 PRO A O 1
ATOM 1467 N N . ASP A 1 182 ? -6.265 -20.174 14.108 1.00 85.31 182 ASP A N 1
ATOM 1468 C CA . ASP A 1 182 ? -7.728 -20.093 14.048 1.00 85.31 182 ASP A CA 1
ATOM 1469 C C . ASP A 1 182 ? -8.254 -18.708 14.461 1.00 85.31 182 ASP A C 1
ATOM 1471 O O . ASP A 1 182 ? -9.431 -18.550 14.789 1.00 85.31 182 ASP A O 1
ATOM 1475 N N . PHE A 1 183 ? -7.391 -17.685 14.493 1.00 86.94 183 PHE A N 1
ATOM 1476 C CA . PHE A 1 183 ? -7.813 -16.328 14.819 1.00 86.94 183 PHE A CA 1
ATOM 1477 C C . PHE A 1 183 ? -8.861 -15.846 13.816 1.00 86.94 183 PHE A C 1
ATOM 1479 O O . PHE A 1 183 ? -8.620 -15.815 12.608 1.00 86.94 183 PHE A O 1
ATOM 1486 N N . LYS A 1 184 ? -10.028 -15.432 14.307 1.00 83.50 184 LYS A N 1
ATOM 1487 C CA . LYS A 1 184 ? -11.164 -15.106 13.441 1.00 83.50 184 LYS A CA 1
ATOM 1488 C C . LYS A 1 184 ? -10.873 -13.941 12.493 1.00 83.50 184 LYS A C 1
ATOM 1490 O O . LYS A 1 184 ? -11.295 -13.961 11.340 1.00 83.50 184 LYS A O 1
ATOM 1495 N N . LEU A 1 185 ? -10.097 -12.957 12.950 1.00 85.81 185 LEU A N 1
ATOM 1496 C CA . LEU A 1 185 ? -9.701 -11.796 12.144 1.00 85.81 185 LEU A CA 1
ATOM 1497 C C . LEU A 1 185 ? -8.441 -12.038 11.317 1.00 85.81 185 LEU A C 1
ATOM 1499 O O . LEU A 1 185 ? -7.873 -11.092 10.787 1.00 85.81 185 LEU A O 1
ATOM 1503 N N . LYS A 1 186 ? -7.992 -13.288 11.173 1.00 88.19 186 LYS A N 1
ATOM 1504 C CA . LYS A 1 186 ? -6.800 -13.634 10.393 1.00 88.19 186 LYS A CA 1
ATOM 1505 C C . LYS A 1 186 ? -6.814 -13.038 8.991 1.00 88.19 186 LYS A C 1
ATOM 1507 O O . LYS A 1 186 ? -5.786 -12.530 8.568 1.00 88.19 186 LYS A O 1
ATOM 1512 N N . VAL A 1 187 ? -7.955 -13.047 8.299 1.00 88.00 187 VAL A N 1
ATOM 1513 C CA . VAL A 1 187 ? -8.064 -12.448 6.958 1.00 88.00 187 VAL A CA 1
ATOM 1514 C C . VAL A 1 187 ? -7.837 -10.936 7.008 1.00 88.00 187 VAL A C 1
ATOM 1516 O O . VAL A 1 187 ? -7.049 -10.426 6.219 1.00 88.00 187 VAL A O 1
ATOM 1519 N N . ASP A 1 188 ? -8.457 -10.227 7.955 1.00 87.44 188 ASP A N 1
ATOM 1520 C CA . ASP A 1 188 ? -8.240 -8.784 8.142 1.00 87.44 188 ASP A CA 1
ATOM 1521 C C . ASP A 1 188 ? -6.769 -8.492 8.475 1.00 87.44 188 ASP A C 1
ATOM 1523 O O . ASP A 1 188 ? -6.165 -7.590 7.903 1.00 87.44 188 ASP A O 1
ATOM 1527 N N . VAL A 1 189 ? -6.158 -9.297 9.349 1.00 91.00 189 VAL A N 1
ATOM 1528 C CA . VAL A 1 189 ? -4.736 -9.175 9.702 1.00 91.00 189 VAL A CA 1
ATOM 1529 C C . VAL A 1 189 ? -3.835 -9.427 8.491 1.00 91.00 189 VAL A C 1
ATOM 1531 O O . VAL A 1 189 ? -2.884 -8.684 8.274 1.00 91.00 189 VAL A O 1
ATOM 1534 N N . GLN A 1 190 ? -4.129 -10.441 7.675 1.00 91.69 190 GLN A N 1
ATOM 1535 C CA . GLN A 1 190 ? -3.376 -10.732 6.453 1.00 91.69 190 GLN A CA 1
ATOM 1536 C C . GLN A 1 190 ? -3.492 -9.604 5.426 1.00 91.69 190 GLN A C 1
ATOM 1538 O O . GLN A 1 190 ? -2.503 -9.294 4.764 1.00 91.69 190 GLN A O 1
ATOM 1543 N N . LYS A 1 191 ? -4.661 -8.960 5.318 1.00 91.25 191 LYS A N 1
ATOM 1544 C CA . LYS A 1 191 ? -4.819 -7.757 4.493 1.00 91.25 191 LYS A CA 1
ATOM 1545 C C . LYS A 1 191 ? -3.934 -6.633 5.013 1.00 91.25 191 LYS A C 1
ATOM 1547 O O . LYS A 1 191 ? -3.146 -6.096 4.248 1.00 91.25 191 LYS A O 1
ATOM 1552 N N . GLU A 1 192 ? -4.000 -6.320 6.304 1.00 91.88 192 GLU A N 1
ATOM 1553 C CA . GLU A 1 192 ? -3.157 -5.277 6.905 1.00 91.88 192 GLU A CA 1
ATOM 1554 C C . GLU A 1 192 ? -1.656 -5.551 6.708 1.00 91.88 192 GLU A C 1
ATOM 1556 O O . GLU A 1 192 ? -0.898 -4.621 6.443 1.00 91.88 192 GLU A O 1
ATOM 1561 N N . ILE A 1 193 ? -1.225 -6.819 6.767 1.00 94.50 193 ILE A N 1
ATOM 1562 C CA . ILE A 1 193 ? 0.147 -7.225 6.420 1.00 94.50 193 ILE A CA 1
ATOM 1563 C C . ILE A 1 193 ? 0.464 -6.907 4.950 1.00 94.50 193 ILE A C 1
ATOM 1565 O O . ILE A 1 193 ? 1.508 -6.319 4.679 1.00 94.50 193 ILE A O 1
ATOM 1569 N N . ALA A 1 194 ? -0.416 -7.272 4.012 1.00 92.75 194 ALA A N 1
ATOM 1570 C CA . ALA A 1 194 ? -0.214 -7.016 2.583 1.00 92.75 194 ALA A CA 1
ATOM 1571 C C . ALA A 1 194 ? -0.077 -5.511 2.296 1.00 92.75 194 ALA A C 1
ATOM 1573 O O . ALA A 1 194 ? 0.918 -5.065 1.730 1.00 92.75 194 ALA A O 1
ATOM 1574 N N . TRP A 1 195 ? -1.008 -4.711 2.817 1.00 91.62 195 TRP A N 1
ATOM 1575 C CA . TRP A 1 195 ? -0.971 -3.252 2.719 1.00 91.62 195 TRP A CA 1
ATOM 1576 C C . TRP A 1 195 ? 0.270 -2.638 3.388 1.00 91.62 195 TRP A C 1
ATOM 1578 O O . TRP A 1 195 ? 0.815 -1.647 2.907 1.00 91.62 195 TRP A O 1
ATOM 1588 N N . ALA A 1 196 ? 0.745 -3.210 4.495 1.00 92.50 196 ALA A N 1
ATOM 1589 C CA . ALA A 1 196 ? 1.983 -2.768 5.128 1.00 92.50 196 ALA A CA 1
ATOM 1590 C C . ALA A 1 196 ? 3.223 -3.097 4.279 1.00 92.50 196 ALA A C 1
ATOM 1592 O O . ALA A 1 196 ? 4.163 -2.303 4.251 1.00 92.50 196 ALA A O 1
ATOM 1593 N N . TYR A 1 197 ? 3.247 -4.228 3.564 1.00 92.88 197 TYR A N 1
ATOM 1594 C CA . TYR A 1 197 ? 4.325 -4.533 2.620 1.00 92.88 197 TYR A CA 1
ATOM 1595 C C . TYR A 1 197 ? 4.379 -3.551 1.449 1.00 92.88 197 TYR A C 1
ATOM 1597 O O . TYR A 1 197 ? 5.473 -3.080 1.129 1.00 92.88 197 TYR A O 1
ATOM 1605 N N . ASP A 1 198 ? 3.234 -3.191 0.868 1.00 86.50 198 ASP A N 1
ATOM 1606 C CA . ASP A 1 198 ? 3.151 -2.143 -0.160 1.00 86.50 198 ASP A CA 1
ATOM 1607 C C . ASP A 1 198 ? 3.750 -0.816 0.344 1.00 86.50 198 ASP A C 1
ATOM 1609 O O . ASP A 1 198 ? 4.714 -0.305 -0.231 1.00 86.50 198 ASP A O 1
ATOM 1613 N N . ARG A 1 199 ? 3.306 -0.324 1.512 1.00 86.19 199 ARG A N 1
ATOM 1614 C CA . ARG A 1 199 ? 3.852 0.905 2.126 1.00 86.19 199 ARG A CA 1
ATOM 1615 C C . ARG A 1 199 ? 5.354 0.835 2.420 1.00 86.19 199 ARG A C 1
ATOM 1617 O O . ARG A 1 199 ? 6.038 1.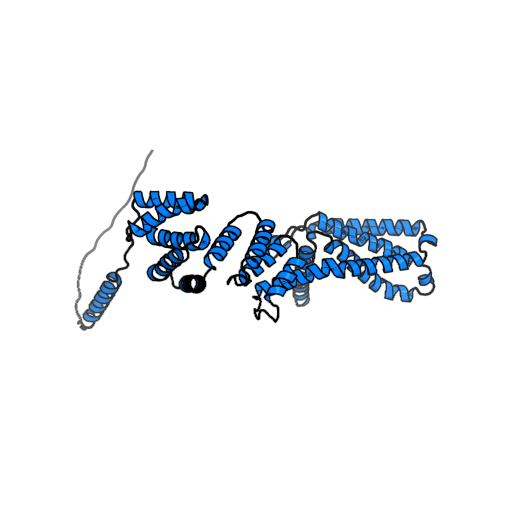858 2.419 1.00 86.19 199 ARG A O 1
ATOM 1624 N N . MET A 1 200 ? 5.891 -0.366 2.641 1.00 86.19 200 MET A N 1
ATOM 1625 C CA . MET A 1 200 ? 7.328 -0.620 2.799 1.00 86.19 200 MET A CA 1
ATOM 1626 C C . MET A 1 200 ? 8.084 -0.806 1.470 1.00 86.19 200 MET A C 1
ATOM 1628 O O . MET A 1 200 ? 9.280 -1.108 1.499 1.00 86.19 200 MET A O 1
ATOM 1632 N N . ASN A 1 201 ? 7.432 -0.624 0.316 1.00 82.12 201 ASN A N 1
ATOM 1633 C CA . ASN A 1 201 ? 7.980 -0.842 -1.029 1.00 82.12 201 ASN A CA 1
ATOM 1634 C C . ASN A 1 201 ? 8.483 -2.288 -1.239 1.00 82.12 201 ASN A C 1
ATOM 1636 O O . ASN A 1 201 ? 9.550 -2.532 -1.820 1.00 82.12 201 ASN A O 1
ATOM 1640 N N . LYS A 1 202 ? 7.704 -3.252 -0.731 1.00 87.19 202 LYS A N 1
ATOM 1641 C CA . LYS A 1 202 ? 7.929 -4.704 -0.804 1.00 87.19 202 LYS A CA 1
ATOM 1642 C C . LYS A 1 202 ? 6.811 -5.392 -1.608 1.00 87.19 202 LYS A C 1
ATOM 1644 O O . LYS A 1 202 ? 6.003 -6.132 -1.047 1.00 87.19 202 LYS A O 1
ATOM 1649 N N . PRO A 1 203 ? 6.738 -5.148 -2.929 1.00 85.25 203 PRO A N 1
ATOM 1650 C CA . PRO A 1 203 ? 5.620 -5.608 -3.755 1.00 85.25 203 PRO A CA 1
ATOM 1651 C C . PRO A 1 203 ? 5.540 -7.131 -3.861 1.00 85.25 203 PRO A C 1
ATOM 1653 O O . PRO A 1 203 ? 4.449 -7.685 -3.914 1.00 85.25 203 PRO A O 1
ATOM 1656 N N . HIS A 1 204 ? 6.679 -7.828 -3.850 1.00 88.00 204 HIS A N 1
ATOM 1657 C CA . HIS A 1 204 ? 6.700 -9.287 -3.906 1.00 88.00 204 HIS A CA 1
ATOM 1658 C C . HIS A 1 204 ? 6.011 -9.896 -2.679 1.00 88.00 204 HIS A C 1
ATOM 1660 O O . HIS A 1 204 ? 5.121 -10.736 -2.799 1.00 88.00 204 HIS A O 1
ATOM 1666 N N . GLU A 1 205 ? 6.387 -9.428 -1.489 1.00 92.69 205 GLU A N 1
ATOM 1667 C CA . GLU A 1 205 ? 5.798 -9.865 -0.228 1.00 92.69 205 GLU A CA 1
ATOM 1668 C C . GLU A 1 205 ? 4.317 -9.473 -0.119 1.00 92.69 205 GLU A C 1
ATOM 1670 O O . GLU A 1 205 ? 3.507 -10.282 0.337 1.00 92.69 205 GLU A O 1
ATOM 1675 N N . SER A 1 206 ? 3.943 -8.287 -0.612 1.00 91.00 206 SER A N 1
ATOM 1676 C CA . SER A 1 206 ? 2.541 -7.855 -0.708 1.00 91.00 206 SER A CA 1
ATOM 1677 C C . SER A 1 206 ? 1.707 -8.802 -1.584 1.00 91.00 206 SER A C 1
ATOM 1679 O O . SER A 1 206 ? 0.665 -9.308 -1.156 1.00 91.00 206 SER A O 1
ATOM 1681 N N . VAL A 1 207 ? 2.201 -9.145 -2.780 1.00 88.88 207 VAL A N 1
ATOM 1682 C CA . VAL A 1 207 ? 1.535 -10.081 -3.702 1.00 88.88 207 VAL A CA 1
ATOM 1683 C C . VAL A 1 207 ? 1.359 -11.453 -3.064 1.00 88.88 207 VAL A C 1
ATOM 1685 O O . VAL A 1 207 ? 0.268 -12.020 -3.136 1.00 88.88 207 VAL A O 1
ATOM 1688 N N . LEU A 1 208 ? 2.401 -11.991 -2.424 1.00 90.38 208 LEU A N 1
ATOM 1689 C CA . LEU A 1 208 ? 2.318 -13.282 -1.737 1.00 90.38 208 LEU A CA 1
ATOM 1690 C C . LEU A 1 208 ? 1.279 -13.252 -0.608 1.00 90.38 208 LEU A C 1
ATOM 1692 O O . LEU A 1 208 ? 0.509 -14.206 -0.454 1.00 90.38 208 LEU A O 1
ATOM 1696 N N . ALA A 1 209 ? 1.200 -12.150 0.141 1.00 90.25 209 ALA A N 1
ATOM 1697 C CA . ALA A 1 209 ? 0.195 -11.970 1.179 1.00 90.25 209 ALA A CA 1
ATOM 1698 C C . ALA A 1 209 ? -1.232 -11.952 0.592 1.00 90.25 209 ALA A C 1
ATOM 1700 O O . ALA A 1 209 ? -2.077 -12.730 1.045 1.00 90.25 209 ALA A O 1
ATOM 1701 N N . PHE A 1 210 ? -1.503 -11.185 -0.471 1.00 89.88 210 PHE A N 1
ATOM 1702 C CA . PHE A 1 210 ? -2.817 -11.178 -1.139 1.00 89.88 210 PHE A CA 1
ATOM 1703 C C . PHE A 1 210 ? -3.186 -12.522 -1.793 1.00 89.88 210 PHE A C 1
ATOM 1705 O O . PHE A 1 210 ? -4.349 -12.947 -1.754 1.00 89.88 210 PHE A O 1
ATOM 1712 N N . GLN A 1 211 ? -2.210 -13.235 -2.357 1.00 88.00 211 GLN A N 1
ATOM 1713 C CA . GLN A 1 211 ? -2.410 -14.582 -2.901 1.00 88.00 211 GLN A CA 1
ATOM 1714 C C . GLN A 1 211 ? -2.758 -15.595 -1.809 1.00 88.00 211 GLN A C 1
ATOM 1716 O O . GLN A 1 211 ? -3.602 -16.462 -2.027 1.00 88.00 211 GLN A O 1
ATOM 1721 N N . SER A 1 212 ? -2.167 -15.467 -0.617 1.00 85.88 212 SER A N 1
ATOM 1722 C CA . SER A 1 212 ? -2.489 -16.346 0.512 1.00 85.88 212 SER A CA 1
ATOM 1723 C C . SER A 1 212 ? -3.946 -16.206 0.977 1.00 85.88 212 SER A C 1
ATOM 1725 O O . SER A 1 212 ? -4.539 -17.183 1.432 1.00 85.88 212 SER A O 1
ATOM 1727 N N . ILE A 1 213 ? -4.542 -15.020 0.803 1.00 86.06 213 ILE A N 1
ATOM 1728 C CA . ILE A 1 213 ? -5.942 -14.733 1.148 1.00 86.06 213 ILE A CA 1
ATOM 1729 C C . ILE A 1 213 ? -6.895 -15.296 0.091 1.00 86.06 213 ILE A C 1
ATOM 1731 O O . ILE A 1 213 ? -7.913 -15.891 0.440 1.00 86.06 213 ILE A O 1
ATOM 1735 N N . SER A 1 214 ? -6.564 -15.113 -1.189 1.00 82.50 214 SER A N 1
ATOM 1736 C CA . SER A 1 214 ? -7.390 -15.514 -2.341 1.00 82.50 214 SER A CA 1
ATOM 1737 C C . SER A 1 214 ? -7.176 -16.959 -2.802 1.00 82.50 214 SER A C 1
ATOM 1739 O O . SER A 1 214 ? -7.748 -17.382 -3.810 1.00 82.50 214 SER A O 1
ATOM 1741 N N . ALA A 1 215 ? -6.357 -17.729 -2.083 1.00 75.19 215 ALA A N 1
ATOM 1742 C CA . ALA A 1 215 ? -6.057 -19.107 -2.425 1.00 75.19 215 ALA A CA 1
ATOM 1743 C C . ALA A 1 215 ? -7.343 -19.962 -2.513 1.00 75.19 215 ALA A C 1
ATOM 1745 O O . ALA A 1 215 ? -8.243 -19.834 -1.683 1.00 75.19 215 ALA A O 1
ATOM 1746 N N . PRO A 1 216 ? -7.430 -20.931 -3.444 1.00 58.97 216 PRO A N 1
ATOM 1747 C CA . PRO A 1 216 ? -8.615 -21.785 -3.584 1.00 58.97 216 PRO A CA 1
ATOM 1748 C C . PRO A 1 216 ? -9.012 -22.518 -2.293 1.00 58.97 216 PRO A C 1
ATOM 1750 O O . PRO A 1 216 ? -10.180 -22.832 -2.090 1.00 58.97 216 PRO A O 1
ATOM 1753 N N . LYS A 1 217 ? -8.039 -22.772 -1.405 1.00 61.00 217 LYS A N 1
ATOM 1754 C CA . LYS A 1 217 ? -8.242 -23.428 -0.106 1.00 61.00 217 LYS A CA 1
ATOM 1755 C C . LYS A 1 217 ? -8.923 -22.542 0.942 1.00 61.00 217 LYS A C 1
ATOM 1757 O O . LYS A 1 217 ? -9.501 -23.086 1.874 1.00 61.00 217 LYS A O 1
ATOM 1762 N N . THR A 1 218 ? -8.835 -21.217 0.830 1.00 62.31 218 THR A N 1
ATOM 1763 C CA . THR A 1 218 ? -9.422 -20.275 1.798 1.00 62.31 218 THR A CA 1
ATOM 1764 C C . THR A 1 218 ? -10.806 -19.791 1.370 1.00 62.31 218 THR A C 1
ATOM 1766 O O . THR A 1 218 ? -11.569 -19.344 2.218 1.00 62.31 218 THR A O 1
ATOM 1769 N N . GLY A 1 219 ? -11.155 -19.872 0.078 1.00 62.53 219 GLY A N 1
ATOM 1770 C CA . GLY A 1 219 ? -12.488 -19.527 -0.445 1.00 62.53 219 GLY A CA 1
ATOM 1771 C C . GLY A 1 219 ? -12.862 -18.038 -0.356 1.00 62.53 219 GLY A C 1
ATOM 1772 O O . GLY A 1 219 ? -13.940 -17.645 -0.805 1.00 62.53 219 GLY A O 1
ATOM 1773 N N . HIS A 1 220 ? -11.984 -17.196 0.193 1.00 75.38 220 HIS A N 1
ATOM 1774 C CA . HIS A 1 220 ? -12.218 -15.769 0.365 1.00 75.38 220 HIS A CA 1
ATOM 1775 C C . HIS A 1 220 ? -11.907 -14.997 -0.918 1.00 75.38 220 HIS A C 1
ATOM 1777 O O . HIS A 1 220 ? -10.836 -15.125 -1.508 1.00 75.38 220 HIS A O 1
ATOM 1783 N N . LYS A 1 221 ? -12.846 -14.142 -1.334 1.00 77.44 221 LYS A N 1
ATOM 1784 C CA . LYS A 1 221 ? -12.631 -13.194 -2.429 1.00 77.44 221 LYS A CA 1
ATOM 1785 C C . LYS A 1 221 ? -12.066 -11.888 -1.876 1.00 77.44 221 LYS A C 1
ATOM 1787 O O . LYS A 1 221 ? -12.574 -11.354 -0.891 1.00 77.44 221 LYS A O 1
ATOM 1792 N N . LEU A 1 222 ? -11.024 -11.378 -2.527 1.00 80.88 222 LEU A N 1
ATOM 1793 C CA . LEU A 1 222 ? -10.503 -10.035 -2.275 1.00 80.88 222 LEU A CA 1
ATOM 1794 C C . LEU A 1 222 ? -11.567 -8.986 -2.625 1.00 80.88 222 LEU A C 1
ATOM 1796 O O . LEU A 1 222 ? -12.351 -9.192 -3.556 1.00 80.88 222 LEU A O 1
ATOM 1800 N N . SER A 1 223 ? -11.582 -7.873 -1.886 1.00 80.56 223 SER A N 1
ATOM 1801 C CA . SER A 1 223 ? -12.402 -6.713 -2.251 1.00 80.56 223 SER A CA 1
ATOM 1802 C C . SER A 1 223 ? -11.893 -6.088 -3.556 1.00 80.56 223 SER A C 1
ATOM 1804 O O . SER A 1 223 ? -10.768 -6.360 -3.970 1.00 80.56 223 SER A O 1
ATOM 1806 N N . SER A 1 224 ? -12.690 -5.235 -4.203 1.00 77.56 224 SER A N 1
ATOM 1807 C CA . SER A 1 224 ? -12.256 -4.525 -5.416 1.00 77.56 224 SER A CA 1
ATOM 1808 C C . SER A 1 224 ? -10.987 -3.700 -5.179 1.00 77.56 224 SER A C 1
ATOM 1810 O O . SER A 1 224 ? -10.075 -3.727 -5.999 1.00 77.56 224 SER A O 1
ATOM 1812 N N . THR A 1 225 ? -10.886 -3.028 -4.031 1.00 77.31 225 THR A N 1
ATOM 1813 C CA . THR A 1 225 ? -9.695 -2.260 -3.648 1.00 77.31 225 THR A CA 1
ATOM 1814 C C . THR A 1 225 ? -8.480 -3.163 -3.439 1.00 77.31 225 THR A C 1
ATOM 1816 O O . THR A 1 225 ? -7.404 -2.866 -3.950 1.00 77.31 225 THR A O 1
ATOM 1819 N N . ASP A 1 226 ? -8.656 -4.293 -2.746 1.00 83.12 226 ASP A N 1
ATOM 1820 C CA . ASP A 1 226 ? -7.574 -5.261 -2.524 1.00 83.12 226 ASP A CA 1
ATOM 1821 C C . ASP A 1 226 ? -7.102 -5.894 -3.852 1.00 83.12 226 ASP A C 1
ATOM 1823 O O . ASP A 1 226 ? -5.916 -6.162 -4.024 1.00 83.12 226 ASP A O 1
ATOM 1827 N N . GLN A 1 227 ? -8.013 -6.119 -4.808 1.00 83.88 227 GLN A N 1
ATOM 1828 C CA . GLN A 1 227 ? -7.685 -6.637 -6.144 1.00 83.88 227 GLN A CA 1
ATOM 1829 C C . GLN A 1 227 ? -6.854 -5.642 -6.952 1.00 83.88 227 GLN A C 1
ATOM 1831 O O . GLN A 1 227 ? -5.819 -6.022 -7.494 1.00 83.88 227 GLN A O 1
ATOM 1836 N N . ILE A 1 228 ? -7.274 -4.373 -6.994 1.00 79.81 228 ILE A N 1
ATOM 1837 C CA . ILE A 1 228 ? -6.539 -3.309 -7.693 1.00 79.81 228 ILE A CA 1
ATOM 1838 C C . ILE A 1 228 ? -5.118 -3.195 -7.132 1.00 79.81 228 ILE A C 1
ATOM 1840 O O . ILE A 1 228 ? -4.160 -3.118 -7.903 1.00 79.81 228 ILE A O 1
ATOM 1844 N N . MET A 1 229 ? -4.977 -3.240 -5.803 1.00 80.75 229 MET A N 1
ATOM 1845 C CA . MET A 1 229 ? -3.669 -3.193 -5.151 1.00 80.75 229 MET A CA 1
ATOM 1846 C C . MET A 1 229 ? -2.813 -4.414 -5.509 1.00 80.75 229 MET A C 1
ATOM 1848 O O . MET A 1 229 ? -1.697 -4.265 -6.001 1.00 80.75 229 MET A O 1
ATOM 1852 N N . ALA A 1 230 ? -3.352 -5.627 -5.362 1.00 85.00 230 ALA A N 1
ATOM 1853 C CA . ALA A 1 230 ? -2.632 -6.853 -5.700 1.00 85.00 230 ALA A CA 1
ATOM 1854 C C . ALA A 1 230 ? -2.178 -6.891 -7.174 1.00 85.00 230 ALA A C 1
ATOM 1856 O O . ALA A 1 230 ? -1.100 -7.402 -7.484 1.00 85.00 230 ALA A O 1
ATOM 1857 N N . GLU A 1 231 ? -2.973 -6.348 -8.100 1.00 82.88 231 GLU A N 1
ATOM 1858 C CA . GLU A 1 231 ? -2.609 -6.227 -9.515 1.00 82.88 231 GLU A CA 1
ATOM 1859 C C . GLU A 1 231 ? -1.533 -5.166 -9.768 1.00 82.88 231 GLU A C 1
ATOM 1861 O O . GLU A 1 231 ? -0.649 -5.378 -10.605 1.00 82.88 231 GLU A O 1
ATOM 1866 N N . ALA A 1 232 ? -1.590 -4.031 -9.070 1.00 76.62 232 ALA A N 1
ATOM 1867 C CA . ALA A 1 232 ? -0.554 -3.005 -9.127 1.00 76.62 232 ALA A CA 1
ATOM 1868 C C . ALA A 1 232 ? 0.789 -3.557 -8.625 1.00 76.62 232 ALA A C 1
ATOM 1870 O O . ALA A 1 232 ? 1.779 -3.518 -9.362 1.00 76.62 232 ALA A O 1
ATOM 1871 N N . ASP A 1 233 ? 0.796 -4.188 -7.449 1.00 82.38 233 ASP A N 1
ATOM 1872 C CA . ASP A 1 233 ? 1.993 -4.798 -6.875 1.00 82.38 233 ASP A CA 1
ATOM 1873 C C . ASP A 1 233 ? 2.535 -5.931 -7.743 1.00 82.38 233 ASP A C 1
ATOM 1875 O O . ASP A 1 233 ? 3.741 -6.028 -7.958 1.00 82.38 233 ASP A O 1
ATOM 1879 N N . ARG A 1 234 ? 1.663 -6.763 -8.327 1.00 84.25 234 ARG A N 1
ATOM 1880 C CA . ARG A 1 234 ? 2.086 -7.828 -9.247 1.00 84.25 234 ARG A CA 1
ATOM 1881 C C . ARG A 1 234 ? 2.754 -7.265 -10.492 1.00 84.25 234 ARG A C 1
ATOM 1883 O O . ARG A 1 234 ? 3.780 -7.795 -10.922 1.00 84.25 234 ARG A O 1
ATOM 1890 N N . ARG A 1 235 ? 2.182 -6.218 -11.095 1.00 77.50 235 ARG A N 1
ATOM 1891 C CA . ARG A 1 235 ? 2.806 -5.539 -12.240 1.00 77.50 235 ARG A CA 1
ATOM 1892 C C . ARG A 1 235 ? 4.169 -4.988 -11.844 1.00 77.50 235 ARG A C 1
ATOM 1894 O O . ARG A 1 235 ? 5.130 -5.177 -12.586 1.00 77.50 235 ARG A O 1
ATOM 1901 N N . TYR A 1 236 ? 4.274 -4.378 -10.670 1.00 74.88 236 TYR A N 1
ATOM 1902 C CA . TYR A 1 236 ? 5.524 -3.802 -10.206 1.00 74.88 236 TYR A CA 1
ATOM 1903 C C . TYR A 1 236 ? 6.592 -4.855 -9.863 1.00 74.88 236 TYR A C 1
ATOM 1905 O O . TYR A 1 236 ? 7.748 -4.711 -10.265 1.00 74.88 236 TYR A O 1
ATOM 1913 N N . ASP A 1 237 ? 6.217 -5.958 -9.216 1.00 82.50 237 ASP A N 1
ATOM 1914 C CA . ASP A 1 237 ? 7.120 -7.076 -8.935 1.00 82.50 237 ASP A CA 1
ATOM 1915 C C . ASP A 1 237 ? 7.643 -7.711 -10.229 1.00 82.50 237 ASP A C 1
ATOM 1917 O O . ASP A 1 237 ? 8.854 -7.873 -10.411 1.00 82.50 237 ASP A O 1
ATOM 1921 N N . LEU A 1 238 ? 6.753 -7.973 -11.196 1.00 80.69 238 LEU A N 1
ATOM 1922 C CA . LEU A 1 238 ? 7.137 -8.428 -12.538 1.00 80.69 238 LEU A CA 1
ATOM 1923 C C . LEU A 1 238 ? 8.097 -7.447 -13.208 1.00 80.69 238 LEU A C 1
ATOM 1925 O O . LEU A 1 238 ? 9.055 -7.869 -13.871 1.00 80.69 238 LEU A O 1
ATOM 1929 N N . MET A 1 239 ? 7.855 -6.146 -13.023 1.00 73.62 239 MET A N 1
ATOM 1930 C CA . MET A 1 239 ? 8.703 -5.132 -13.617 1.00 73.62 239 MET A CA 1
ATOM 1931 C C . MET A 1 239 ? 10.123 -5.166 -13.042 1.00 73.62 239 MET A C 1
ATOM 1933 O O . MET A 1 239 ? 11.098 -5.147 -13.803 1.00 73.62 239 MET A O 1
ATOM 1937 N N . LYS A 1 240 ? 10.228 -5.261 -11.712 1.00 74.69 240 LYS A N 1
ATOM 1938 C CA . LYS A 1 240 ? 11.480 -5.253 -10.943 1.00 74.69 240 LYS A CA 1
ATOM 1939 C C . LYS A 1 240 ? 12.285 -6.546 -11.091 1.00 74.69 240 LYS A C 1
ATOM 1941 O O . LYS A 1 240 ? 13.516 -6.501 -11.046 1.00 74.69 240 LYS A O 1
ATOM 1946 N N . THR A 1 241 ? 11.610 -7.676 -11.290 1.00 79.38 241 THR A N 1
ATOM 1947 C CA . THR A 1 241 ? 12.231 -9.001 -11.419 1.00 79.38 241 THR A CA 1
ATOM 1948 C C . THR A 1 241 ? 12.514 -9.355 -12.881 1.00 79.38 241 THR A C 1
ATOM 1950 O O . THR A 1 241 ? 13.633 -9.185 -13.365 1.00 79.38 241 THR A O 1
ATOM 1953 N N . THR A 1 242 ? 11.508 -9.837 -13.608 1.00 79.56 242 THR A N 1
ATOM 1954 C CA . THR A 1 242 ? 11.665 -10.475 -14.922 1.00 79.56 242 THR A CA 1
ATOM 1955 C C . THR A 1 242 ? 11.929 -9.453 -16.016 1.00 79.56 242 THR A C 1
ATOM 1957 O O . THR A 1 242 ? 12.863 -9.608 -16.806 1.00 79.56 242 THR A O 1
ATOM 1960 N N . GLY A 1 243 ? 11.143 -8.376 -16.055 1.00 78.19 243 GLY A N 1
ATOM 1961 C CA . GLY A 1 243 ? 11.287 -7.386 -17.117 1.00 78.19 243 GLY A CA 1
ATOM 1962 C C . GLY A 1 243 ? 12.627 -6.649 -17.050 1.00 78.19 243 GLY A C 1
ATOM 1963 O O . GLY A 1 243 ? 13.192 -6.313 -18.088 1.00 78.19 243 GLY A O 1
ATOM 1964 N N . LYS A 1 244 ? 13.209 -6.490 -15.851 1.00 81.06 244 LYS A N 1
ATOM 1965 C CA . LYS A 1 244 ? 14.571 -5.962 -15.678 1.00 81.06 244 LYS A CA 1
ATOM 1966 C C . LYS A 1 244 ? 15.604 -6.807 -16.421 1.00 81.06 244 LYS A C 1
ATOM 1968 O O . LYS A 1 244 ? 16.425 -6.260 -17.158 1.00 81.06 244 LYS A O 1
ATOM 1973 N N . TRP A 1 245 ? 15.588 -8.121 -16.211 1.00 82.81 245 TRP A N 1
ATOM 1974 C CA . TRP A 1 245 ? 16.540 -9.023 -16.858 1.00 82.81 245 TRP A CA 1
ATOM 1975 C C . TRP A 1 245 ? 16.330 -9.072 -18.365 1.00 82.81 245 TRP A C 1
ATOM 1977 O O . TRP A 1 245 ? 17.306 -9.041 -19.112 1.00 82.81 245 TRP A O 1
ATOM 1987 N N . LEU A 1 246 ? 15.073 -9.058 -18.811 1.00 86.19 246 LEU A N 1
ATOM 1988 C CA . LEU A 1 246 ? 14.742 -8.991 -20.229 1.00 86.19 246 LEU A CA 1
ATOM 1989 C C . LEU A 1 246 ? 15.295 -7.713 -20.877 1.00 86.19 246 LEU A C 1
ATOM 1991 O O . LEU A 1 246 ? 15.949 -7.785 -21.915 1.00 86.19 246 LEU A O 1
ATOM 1995 N N . ALA A 1 247 ? 15.099 -6.551 -20.251 1.00 84.75 247 ALA A N 1
ATOM 1996 C CA . ALA A 1 247 ? 15.594 -5.282 -20.774 1.00 84.75 247 ALA A CA 1
ATOM 1997 C C . ALA A 1 247 ? 17.132 -5.224 -20.801 1.00 84.75 247 ALA A C 1
ATOM 1999 O O . ALA A 1 247 ? 17.710 -4.769 -21.789 1.00 84.75 247 ALA A O 1
ATOM 2000 N N . TRP A 1 248 ? 17.810 -5.756 -19.775 1.00 87.38 248 TRP A N 1
ATOM 2001 C CA . TRP A 1 248 ? 19.270 -5.906 -19.783 1.00 87.38 248 TRP A CA 1
ATOM 2002 C C . TRP A 1 248 ? 19.758 -6.842 -20.892 1.00 87.38 248 TRP A C 1
ATOM 2004 O O . TRP A 1 248 ? 20.717 -6.506 -21.584 1.00 87.38 248 TRP A O 1
ATOM 2014 N N . ALA A 1 249 ? 19.094 -7.983 -21.096 1.00 89.69 249 ALA A N 1
ATOM 2015 C CA . ALA A 1 249 ? 19.438 -8.929 -22.153 1.00 89.69 249 ALA A CA 1
ATOM 2016 C C . ALA A 1 249 ? 19.285 -8.299 -23.546 1.00 89.69 249 ALA A C 1
ATOM 2018 O O . ALA A 1 249 ? 20.185 -8.419 -24.377 1.00 89.69 249 ALA A O 1
ATOM 2019 N N . VAL A 1 250 ? 18.192 -7.564 -23.780 1.00 90.00 250 VAL A N 1
ATOM 2020 C CA . VAL A 1 250 ? 17.963 -6.817 -25.027 1.00 90.00 250 VAL A CA 1
ATOM 2021 C C . VAL A 1 250 ? 19.051 -5.764 -25.238 1.00 90.00 250 VAL A C 1
ATOM 2023 O O . VAL A 1 250 ? 19.648 -5.715 -26.313 1.00 90.00 250 VAL A O 1
ATOM 2026 N N . MET A 1 251 ? 19.367 -4.964 -24.216 1.00 88.81 251 MET A N 1
ATOM 2027 C CA . MET A 1 251 ? 20.430 -3.955 -24.287 1.00 88.81 251 MET A CA 1
ATOM 2028 C C . MET A 1 251 ? 21.791 -4.574 -24.605 1.00 88.81 251 MET A C 1
ATOM 2030 O O . MET A 1 251 ? 22.486 -4.101 -25.504 1.00 88.81 251 MET A O 1
ATOM 2034 N N . ALA A 1 252 ? 22.167 -5.644 -23.901 1.00 91.06 252 ALA A N 1
ATOM 2035 C CA . ALA A 1 252 ? 23.432 -6.339 -24.109 1.00 91.06 252 ALA A CA 1
ATOM 2036 C C . ALA A 1 252 ? 23.525 -6.937 -25.518 1.00 91.06 252 ALA A C 1
ATOM 2038 O O . ALA A 1 252 ? 24.564 -6.818 -26.167 1.00 91.06 252 ALA A O 1
ATOM 2039 N N . LEU A 1 253 ? 22.432 -7.517 -26.023 1.00 93.44 253 LEU A N 1
ATOM 2040 C CA . LEU A 1 253 ? 22.367 -8.071 -27.372 1.00 93.44 253 LEU A CA 1
ATOM 2041 C C . LEU A 1 253 ? 22.498 -6.975 -28.434 1.00 93.44 253 LEU A C 1
ATOM 2043 O O . LEU A 1 253 ? 23.300 -7.119 -29.353 1.00 93.44 253 LEU A O 1
ATOM 2047 N N . LEU A 1 254 ? 21.760 -5.868 -28.308 1.00 91.75 254 LEU A N 1
ATOM 2048 C CA . LEU A 1 254 ? 21.798 -4.768 -29.278 1.00 91.75 254 LEU A CA 1
ATOM 2049 C C . LEU A 1 254 ? 23.154 -4.055 -29.295 1.00 91.75 254 LEU A C 1
ATOM 2051 O O . LEU A 1 254 ? 23.674 -3.743 -30.370 1.00 91.75 254 LEU A O 1
ATOM 2055 N N . TRP A 1 255 ? 23.757 -3.817 -28.130 1.00 92.81 255 TRP A N 1
ATOM 2056 C CA . TRP A 1 255 ? 25.112 -3.270 -28.046 1.00 92.81 255 TRP A CA 1
ATOM 2057 C C . TRP A 1 255 ? 26.155 -4.254 -28.567 1.00 92.81 255 TRP A C 1
ATOM 2059 O O . TRP A 1 255 ? 26.996 -3.873 -29.381 1.00 92.81 255 TRP A O 1
ATOM 2069 N N . GLY A 1 256 ? 26.079 -5.522 -28.159 1.00 91.62 256 GLY A N 1
ATOM 2070 C CA . GLY A 1 256 ? 26.977 -6.576 -28.620 1.00 91.62 256 GLY A CA 1
ATOM 2071 C C . GLY A 1 256 ? 26.932 -6.735 -30.137 1.00 91.62 256 GLY A C 1
ATOM 2072 O O . GLY A 1 256 ? 27.979 -6.750 -30.779 1.00 91.62 256 GLY A O 1
ATOM 2073 N N . ALA A 1 257 ? 25.735 -6.751 -30.726 1.00 89.56 257 ALA A N 1
ATOM 2074 C CA . ALA A 1 257 ? 25.541 -6.819 -32.169 1.00 89.56 257 ALA A CA 1
ATOM 2075 C C . ALA A 1 257 ? 26.177 -5.621 -32.886 1.00 89.56 257 ALA A C 1
ATOM 2077 O O . ALA A 1 257 ? 26.934 -5.813 -33.837 1.00 89.56 257 ALA A O 1
ATOM 2078 N N . VAL A 1 258 ? 25.932 -4.391 -32.420 1.00 89.75 258 VAL A N 1
ATOM 2079 C CA . VAL A 1 258 ? 26.518 -3.192 -33.038 1.00 89.75 258 VAL A CA 1
ATOM 2080 C C . VAL A 1 258 ? 28.040 -3.181 -32.917 1.00 89.75 258 VAL A C 1
ATOM 2082 O O . VAL A 1 258 ? 28.719 -2.893 -33.899 1.00 89.75 258 VAL A O 1
ATOM 2085 N N . LEU A 1 259 ? 28.600 -3.548 -31.763 1.00 88.75 259 LEU A N 1
ATOM 2086 C CA . LEU A 1 259 ? 30.050 -3.614 -31.573 1.00 88.75 259 LEU A CA 1
ATOM 2087 C C . LEU A 1 259 ? 30.690 -4.726 -32.417 1.00 88.75 259 LEU A C 1
ATOM 2089 O O . LEU A 1 259 ? 31.718 -4.502 -33.051 1.00 88.75 259 LEU A O 1
ATOM 2093 N N . MET A 1 260 ? 30.062 -5.898 -32.524 1.00 89.81 260 MET A N 1
ATOM 2094 C CA . MET A 1 260 ? 30.529 -7.001 -33.377 1.00 89.81 260 MET A CA 1
ATOM 2095 C C . MET A 1 260 ? 30.640 -6.601 -34.855 1.00 89.81 260 MET A C 1
ATOM 2097 O O . MET A 1 260 ? 31.504 -7.111 -35.570 1.00 89.81 260 MET A O 1
ATOM 2101 N N . MET A 1 261 ? 29.840 -5.632 -35.312 1.00 88.44 261 MET A N 1
ATOM 2102 C CA . MET A 1 261 ? 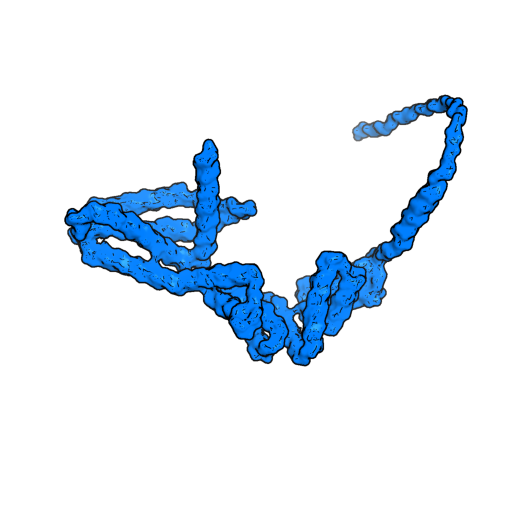29.937 -5.078 -36.668 1.00 88.44 261 MET A CA 1
ATOM 2103 C C . MET A 1 261 ? 31.137 -4.129 -36.881 1.00 88.44 261 MET A C 1
ATOM 2105 O O . MET A 1 261 ? 31.296 -3.572 -37.973 1.00 88.44 261 MET A O 1
ATOM 2109 N N . LYS A 1 262 ? 31.995 -3.959 -35.865 1.00 86.88 262 LYS A N 1
ATOM 2110 C CA . LYS A 1 262 ? 33.252 -3.187 -35.866 1.00 86.88 262 LYS A CA 1
ATOM 2111 C C . LYS A 1 262 ? 33.111 -1.739 -36.372 1.00 86.88 262 LYS A C 1
ATOM 2113 O O . LYS A 1 262 ? 33.893 -1.319 -37.232 1.00 86.88 262 LYS A O 1
ATOM 2118 N N . PRO A 1 263 ? 32.163 -0.943 -35.840 1.00 83.56 263 PRO A N 1
ATOM 2119 C CA . PRO A 1 263 ? 31.910 0.427 -36.297 1.00 83.56 263 PRO A CA 1
ATOM 2120 C C . PRO A 1 263 ? 33.114 1.364 -36.088 1.00 83.56 263 PRO A C 1
ATOM 2122 O O . PRO A 1 263 ? 33.307 2.300 -36.863 1.00 83.56 263 PRO A O 1
ATOM 2125 N N . TRP A 1 264 ? 33.983 1.081 -35.107 1.00 82.12 264 TRP A N 1
ATOM 2126 C CA . TRP A 1 264 ? 35.184 1.876 -34.805 1.00 82.12 264 TRP A CA 1
ATOM 2127 C C . TRP A 1 264 ? 36.199 1.939 -35.948 1.00 82.12 264 TRP A C 1
ATOM 2129 O O . TRP A 1 264 ? 36.916 2.926 -36.064 1.00 82.12 264 TRP A O 1
ATOM 2139 N N . ARG A 1 265 ? 36.234 0.943 -36.847 1.00 83.75 265 ARG A N 1
ATOM 2140 C CA . ARG A 1 265 ? 37.125 0.963 -38.024 1.00 83.75 265 ARG A CA 1
ATOM 2141 C C . ARG A 1 265 ? 36.826 2.119 -38.985 1.00 83.75 265 ARG A C 1
ATOM 2143 O O . ARG A 1 265 ? 37.595 2.354 -39.908 1.00 83.75 265 ARG A O 1
ATOM 2150 N N . ARG A 1 266 ? 35.689 2.797 -38.807 1.00 76.56 266 ARG A N 1
ATOM 2151 C CA . ARG A 1 266 ? 35.187 3.870 -39.675 1.00 76.56 266 ARG A CA 1
ATOM 2152 C C . ARG A 1 266 ? 34.702 5.083 -38.888 1.00 76.56 266 ARG A C 1
ATOM 2154 O O . ARG A 1 266 ? 33.959 5.907 -39.423 1.00 76.56 266 ARG A O 1
ATOM 2161 N N . MET A 1 267 ? 35.097 5.182 -37.621 1.00 81.81 267 MET A N 1
ATOM 2162 C CA . MET A 1 267 ? 34.909 6.406 -36.858 1.00 81.81 267 MET A CA 1
ATOM 2163 C C . MET A 1 267 ? 35.934 7.432 -37.327 1.00 81.81 267 MET A C 1
ATOM 2165 O O . MET A 1 267 ? 37.109 7.374 -36.980 1.00 81.81 267 MET A O 1
ATOM 2169 N N . ASP A 1 268 ? 35.470 8.366 -38.144 1.00 84.50 268 ASP A N 1
ATOM 2170 C CA . ASP A 1 268 ? 36.221 9.535 -38.569 1.00 84.50 268 ASP A CA 1
ATOM 2171 C C . ASP A 1 268 ? 35.892 10.748 -37.683 1.00 84.50 268 ASP A C 1
ATOM 2173 O O . ASP A 1 268 ? 34.958 10.749 -36.871 1.00 84.50 268 ASP A O 1
ATOM 2177 N N . ARG A 1 269 ? 36.655 11.835 -37.854 1.00 83.62 269 ARG A N 1
ATOM 2178 C CA . ARG A 1 269 ? 36.380 13.108 -37.163 1.00 83.62 269 ARG A CA 1
ATOM 2179 C C . ARG A 1 269 ? 34.967 13.631 -37.463 1.00 83.62 269 ARG A C 1
ATOM 2181 O O . ARG A 1 269 ? 34.384 14.305 -36.619 1.00 83.62 269 ARG A O 1
ATOM 2188 N N . GLY A 1 270 ? 34.404 13.310 -38.631 1.00 83.94 270 GLY A N 1
ATOM 2189 C CA . GLY A 1 270 ? 33.033 13.665 -39.009 1.00 83.94 270 GLY A CA 1
ATOM 2190 C C . GLY A 1 270 ? 31.969 12.941 -38.176 1.00 83.94 270 GLY A C 1
ATOM 2191 O O . GLY A 1 270 ? 31.016 13.571 -37.717 1.00 83.94 270 GLY A O 1
ATOM 2192 N N . ALA A 1 271 ? 32.143 11.645 -37.916 1.00 80.31 271 ALA A N 1
ATOM 2193 C CA . ALA A 1 271 ? 31.267 10.863 -37.049 1.00 80.31 271 ALA A CA 1
ATOM 2194 C C . ALA A 1 271 ? 31.322 11.359 -35.601 1.00 80.31 271 ALA A C 1
ATOM 2196 O O . ALA A 1 271 ? 30.275 11.556 -34.990 1.00 80.31 271 ALA A O 1
ATOM 2197 N N . LEU A 1 272 ? 32.518 11.646 -35.077 1.00 84.06 272 LEU A N 1
ATOM 2198 C CA . LEU A 1 272 ? 32.680 12.217 -33.735 1.00 84.06 272 LEU A CA 1
ATOM 2199 C C . LEU A 1 272 ? 31.982 13.578 -33.604 1.00 84.06 272 LEU A C 1
ATOM 2201 O O . LEU A 1 272 ? 31.260 13.811 -32.636 1.00 84.06 272 LEU A O 1
ATOM 2205 N N . ARG A 1 273 ? 32.121 14.450 -34.612 1.00 86.25 273 ARG A N 1
ATOM 2206 C CA . ARG A 1 273 ? 31.383 15.722 -34.675 1.00 86.25 273 ARG A CA 1
ATOM 2207 C C . ARG A 1 273 ? 29.875 15.513 -34.741 1.00 86.25 273 ARG A C 1
ATOM 2209 O O . ARG A 1 273 ? 29.146 16.234 -34.077 1.00 86.25 273 ARG A O 1
ATOM 2216 N N . SER A 1 274 ? 29.411 14.522 -35.500 1.00 81.56 274 SER A N 1
ATOM 2217 C CA . SER A 1 274 ? 27.984 14.199 -35.599 1.00 81.56 274 SER A CA 1
ATOM 2218 C C . SER A 1 274 ? 27.428 13.736 -34.251 1.00 81.56 274 SER A C 1
ATOM 2220 O O . SER A 1 274 ? 26.382 14.221 -33.839 1.00 81.56 274 SER A O 1
ATOM 2222 N N . ILE A 1 275 ? 28.141 12.860 -33.532 1.00 83.94 275 ILE A N 1
ATOM 2223 C CA . ILE A 1 275 ? 27.759 12.432 -32.175 1.00 83.94 275 ILE A CA 1
ATOM 2224 C C . ILE A 1 275 ? 27.674 13.643 -31.246 1.00 83.94 275 ILE A C 1
ATOM 2226 O O . ILE A 1 275 ? 26.667 13.805 -30.559 1.00 83.94 275 ILE A O 1
ATOM 2230 N N . ALA A 1 276 ? 28.693 14.507 -31.251 1.00 85.50 276 ALA A N 1
ATOM 2231 C CA . ALA A 1 276 ? 28.721 15.697 -30.407 1.00 85.50 276 ALA A CA 1
ATOM 2232 C C . ALA A 1 276 ? 27.572 16.666 -30.739 1.00 85.50 276 ALA A C 1
ATOM 2234 O O . ALA A 1 276 ? 26.919 17.171 -29.830 1.00 85.50 276 ALA A O 1
ATOM 2235 N N . LEU A 1 277 ? 27.281 16.873 -32.027 1.00 86.62 277 LEU A N 1
ATOM 2236 C CA . LEU A 1 277 ? 26.219 17.763 -32.491 1.00 86.62 277 LEU A CA 1
ATOM 2237 C C . LEU A 1 277 ? 24.833 17.229 -32.120 1.00 86.62 277 LEU A C 1
ATOM 2239 O O . LEU A 1 277 ? 24.044 17.965 -31.537 1.00 86.62 277 LEU A O 1
ATOM 2243 N N . TRP A 1 278 ? 24.544 15.954 -32.395 1.00 82.31 278 TRP A N 1
ATOM 2244 C CA . TRP A 1 278 ? 23.260 15.343 -32.031 1.00 82.31 278 TRP A CA 1
ATOM 2245 C C . TRP A 1 278 ? 23.063 15.274 -30.517 1.00 82.31 278 TRP A C 1
ATOM 2247 O O . TRP A 1 278 ? 21.967 15.544 -30.033 1.00 82.31 278 TRP A O 1
ATOM 2257 N N . THR A 1 279 ? 24.127 14.980 -29.768 1.00 84.62 279 THR A N 1
ATOM 2258 C CA . THR A 1 279 ? 24.105 15.005 -28.299 1.00 84.62 279 THR A CA 1
ATOM 2259 C C . THR A 1 279 ? 23.820 16.414 -27.782 1.00 84.62 279 THR A C 1
ATOM 2261 O O . THR A 1 279 ? 22.923 16.588 -26.962 1.00 84.62 279 THR A O 1
ATOM 2264 N N . GLY A 1 280 ? 24.518 17.433 -28.294 1.00 83.94 280 GLY A N 1
ATOM 2265 C CA . GLY A 1 280 ? 24.288 18.829 -27.918 1.00 83.94 280 GLY A CA 1
ATOM 2266 C C . GLY A 1 280 ? 22.876 19.306 -28.263 1.00 83.94 280 GLY A C 1
ATOM 2267 O O . GLY A 1 280 ? 22.209 19.903 -27.420 1.00 83.94 280 GLY A O 1
ATOM 2268 N N . LEU A 1 281 ? 22.378 18.979 -29.460 1.00 85.38 281 LEU A N 1
ATOM 2269 C CA . LEU A 1 281 ? 21.017 19.310 -29.886 1.00 85.38 281 LEU A CA 1
ATOM 2270 C C . LEU A 1 281 ? 19.966 18.638 -28.993 1.00 85.38 281 LEU A C 1
ATOM 2272 O O . LEU A 1 281 ? 18.989 19.275 -28.606 1.00 85.38 281 LEU A O 1
ATOM 2276 N N . TRP A 1 282 ? 20.178 17.373 -28.624 1.00 83.38 282 TRP A N 1
ATOM 2277 C CA . TRP A 1 282 ? 19.297 16.649 -27.709 1.00 83.38 282 TRP A CA 1
ATOM 2278 C C . TRP A 1 282 ? 19.281 17.258 -26.304 1.00 83.38 282 TRP A C 1
ATOM 2280 O O . TRP A 1 282 ? 18.212 17.416 -25.712 1.00 83.38 282 TRP A O 1
ATOM 2290 N N . VAL A 1 283 ? 20.449 17.633 -25.774 1.00 83.19 283 VAL A N 1
ATOM 2291 C CA . VAL A 1 283 ? 20.555 18.307 -24.473 1.00 83.19 283 VAL A CA 1
ATOM 2292 C C . VAL A 1 283 ? 19.827 19.652 -24.503 1.00 83.19 283 VAL A C 1
ATOM 2294 O O . VAL A 1 283 ? 19.041 19.925 -23.601 1.00 83.19 283 VAL A O 1
ATOM 2297 N N . LEU A 1 284 ? 20.000 20.455 -25.558 1.00 82.12 284 LEU A N 1
ATOM 2298 C CA . LEU A 1 284 ? 19.292 21.732 -25.729 1.00 82.12 284 LEU A CA 1
ATOM 2299 C C . LEU A 1 284 ? 17.774 21.547 -25.858 1.00 82.12 284 LEU A C 1
ATOM 2301 O O . LEU A 1 284 ? 16.998 22.281 -25.241 1.00 82.12 284 LEU A O 1
ATOM 2305 N N . LEU A 1 285 ? 17.330 20.542 -26.617 1.00 79.62 285 LEU A N 1
ATOM 2306 C CA . LEU A 1 285 ? 15.911 20.210 -26.741 1.00 79.62 285 LEU A CA 1
ATOM 2307 C C . LEU A 1 285 ? 15.333 19.783 -25.387 1.00 79.62 285 LEU A C 1
ATOM 2309 O O . LEU A 1 285 ? 14.269 20.257 -24.996 1.00 79.62 285 LEU A O 1
ATOM 2313 N N . SER A 1 286 ? 16.054 18.946 -24.644 1.00 73.19 286 SER A N 1
ATOM 2314 C CA . SER A 1 286 ? 15.637 18.495 -23.316 1.00 73.19 286 SER A CA 1
ATOM 2315 C C . SER A 1 286 ? 15.565 19.663 -22.330 1.00 73.19 286 SER A C 1
ATOM 2317 O O . SER A 1 286 ? 14.552 19.824 -21.653 1.00 73.19 286 SER A O 1
ATOM 2319 N N . ALA A 1 287 ? 16.580 20.531 -22.304 1.00 72.94 287 ALA A N 1
ATOM 2320 C CA . ALA A 1 287 ? 16.626 21.709 -21.440 1.00 72.94 287 ALA A CA 1
ATOM 2321 C C . ALA A 1 287 ? 15.521 22.730 -21.769 1.00 72.94 287 ALA A C 1
ATOM 2323 O O . ALA A 1 287 ? 14.906 23.285 -20.863 1.00 72.94 287 ALA A O 1
ATOM 2324 N N . SER A 1 288 ? 15.206 22.940 -23.052 1.00 71.81 288 SER A N 1
ATOM 2325 C CA . SER A 1 288 ? 14.111 23.839 -23.457 1.00 71.81 288 SER A CA 1
ATOM 2326 C C . SER A 1 288 ? 12.721 23.288 -23.123 1.00 71.81 288 SER A C 1
ATOM 2328 O O . SER A 1 288 ? 11.786 24.055 -22.900 1.00 71.81 288 SER A O 1
ATOM 2330 N N . ARG A 1 289 ? 12.569 21.959 -23.062 1.00 66.19 289 ARG A N 1
ATOM 2331 C CA . ARG A 1 289 ? 11.300 21.293 -22.735 1.00 66.19 289 ARG A CA 1
ATOM 2332 C C . ARG A 1 289 ? 11.129 20.985 -21.253 1.00 66.19 289 ARG A C 1
ATOM 2334 O O . ARG A 1 289 ? 9.992 20.806 -20.823 1.00 66.19 289 ARG A O 1
ATOM 2341 N N . MET A 1 290 ? 12.201 20.982 -20.466 1.00 63.19 290 MET A N 1
ATOM 2342 C CA . MET A 1 290 ? 12.180 20.754 -19.017 1.00 63.19 290 MET A CA 1
ATOM 2343 C C . MET A 1 290 ? 11.070 21.521 -18.276 1.00 63.19 290 MET A C 1
ATOM 2345 O O . MET A 1 290 ? 10.294 20.856 -17.590 1.00 63.19 290 MET A O 1
ATOM 2349 N N . PRO A 1 291 ? 10.874 22.844 -18.476 1.00 60.06 291 PRO A N 1
ATOM 2350 C CA . PRO A 1 291 ? 9.813 23.620 -17.816 1.00 60.06 291 PRO A CA 1
ATOM 2351 C C . PRO A 1 291 ? 8.399 23.035 -17.969 1.00 60.06 291 PRO A C 1
ATOM 2353 O O . PRO A 1 291 ? 7.596 23.112 -17.044 1.00 60.06 291 PRO A O 1
ATOM 2356 N N . SER A 1 292 ? 8.104 22.386 -19.101 1.00 58.62 292 SER A N 1
ATOM 2357 C CA . SER A 1 292 ? 6.792 21.778 -19.388 1.00 58.62 292 SER A CA 1
ATOM 2358 C C . SER A 1 292 ? 6.542 20.426 -18.694 1.00 58.62 292 SER A C 1
ATOM 2360 O O . SER A 1 292 ? 5.437 19.880 -18.761 1.00 58.62 292 SER A O 1
ATOM 2362 N N . PHE A 1 293 ? 7.556 19.874 -18.019 1.00 55.91 293 PHE A N 1
ATOM 2363 C CA . PHE A 1 293 ? 7.463 18.640 -17.233 1.00 55.91 293 PHE A CA 1
ATOM 2364 C C . PHE A 1 293 ? 7.428 18.884 -15.716 1.00 55.91 293 PHE A C 1
ATOM 2366 O O . PHE A 1 293 ? 7.096 17.963 -14.976 1.00 55.91 293 PHE A O 1
ATOM 2373 N N . TYR A 1 294 ? 7.729 20.101 -15.247 1.00 54.59 294 TYR A N 1
ATOM 2374 C CA . TYR A 1 294 ? 7.857 20.412 -13.816 1.00 54.59 294 TYR A CA 1
ATOM 2375 C C . TYR A 1 294 ? 6.532 20.504 -13.057 1.00 54.59 294 TYR A C 1
ATOM 2377 O O . TYR A 1 294 ? 6.517 20.307 -11.843 1.00 54.59 294 TYR A O 1
ATOM 2385 N N . LYS A 1 295 ? 5.432 20.833 -13.739 1.00 54.56 295 LYS A N 1
ATOM 2386 C CA . LYS A 1 295 ? 4.127 21.034 -13.105 1.00 54.56 295 LYS A CA 1
ATOM 2387 C C . LYS A 1 295 ? 3.031 20.419 -13.952 1.00 54.56 295 LYS A C 1
ATOM 2389 O O . LYS A 1 295 ? 2.925 20.701 -15.144 1.00 54.56 295 LYS A O 1
ATOM 2394 N N . MET A 1 296 ? 2.226 19.583 -13.318 1.00 53.94 296 MET A N 1
ATOM 2395 C CA . MET A 1 296 ? 0.983 19.073 -13.873 1.00 53.94 296 MET A CA 1
ATOM 2396 C C . MET A 1 296 ? -0.111 19.315 -12.843 1.00 53.94 296 MET A C 1
ATOM 2398 O O . MET A 1 296 ? 0.045 18.916 -11.693 1.00 53.94 296 MET A O 1
ATOM 2402 N N . GLU A 1 297 ? -1.186 19.983 -13.245 1.00 46.88 297 GLU A N 1
ATOM 2403 C CA . GLU A 1 297 ? -2.441 19.941 -12.500 1.00 46.88 297 GLU A CA 1
ATOM 2404 C C . GLU A 1 297 ? -3.249 18.780 -13.061 1.00 46.88 297 GLU A C 1
ATOM 2406 O O . GLU A 1 297 ? -3.706 18.821 -14.200 1.00 46.88 297 GLU A O 1
ATOM 2411 N N . VAL A 1 298 ? -3.358 17.714 -12.275 1.00 47.47 298 VAL A N 1
ATOM 2412 C CA . VAL A 1 298 ? -4.232 16.578 -12.572 1.00 47.47 298 VAL A CA 1
ATOM 2413 C C . VAL A 1 298 ? -5.281 16.568 -11.472 1.00 47.47 298 VAL A C 1
ATOM 2415 O O . VAL A 1 298 ? -4.933 16.533 -10.293 1.00 47.47 298 VAL A O 1
ATOM 2418 N N . GLU A 1 299 ? -6.552 16.702 -11.854 1.00 42.09 299 GLU A N 1
ATOM 2419 C CA . GLU A 1 299 ? -7.698 16.685 -10.927 1.00 42.09 299 GLU A CA 1
ATOM 2420 C C . GLU A 1 299 ? -7.597 17.703 -9.768 1.00 42.09 299 GLU A C 1
ATOM 2422 O O . GLU A 1 299 ? -8.053 17.457 -8.656 1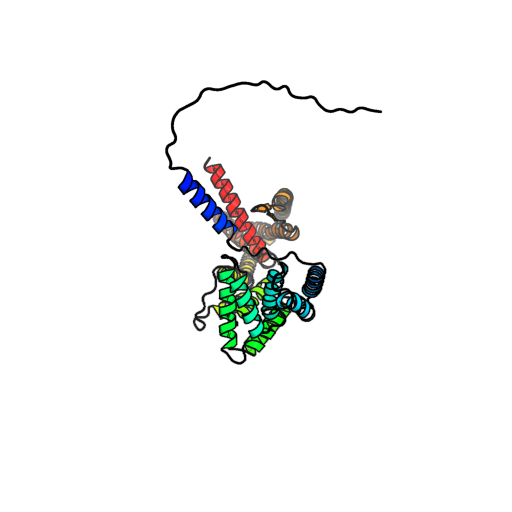.00 42.09 299 GLU A O 1
ATOM 2427 N N . GLY A 1 300 ? -6.990 18.870 -10.019 1.00 41.53 300 GLY A N 1
ATOM 2428 C CA . GLY A 1 300 ? -6.853 19.941 -9.022 1.00 41.53 300 GLY A CA 1
ATOM 2429 C C . GLY A 1 300 ? -5.666 19.797 -8.060 1.00 41.53 300 GLY A C 1
ATOM 2430 O O . GLY A 1 300 ? -5.500 20.642 -7.181 1.00 41.53 300 GLY A O 1
ATOM 2431 N N . TYR A 1 301 ? -4.807 18.788 -8.236 1.00 33.38 301 TYR A N 1
ATOM 2432 C CA . TYR A 1 301 ? -3.571 18.628 -7.465 1.00 33.38 301 TYR A CA 1
ATOM 2433 C C . TYR A 1 301 ? -2.340 18.977 -8.310 1.00 33.38 301 TYR A C 1
ATOM 2435 O O . TYR A 1 301 ? -2.153 18.438 -9.402 1.00 33.38 301 TYR A O 1
ATOM 2443 N N . GLN A 1 302 ? -1.468 19.855 -7.792 1.00 47.44 302 GLN A N 1
ATOM 2444 C CA . GLN A 1 302 ? -0.163 20.131 -8.404 1.00 47.44 302 GLN A CA 1
ATOM 2445 C C . GLN A 1 302 ? 0.806 18.982 -8.127 1.00 47.44 302 GLN A C 1
ATOM 2447 O O . GLN A 1 302 ? 1.335 18.836 -7.026 1.00 47.44 302 GLN A O 1
ATOM 2452 N N . TYR A 1 303 ? 1.068 18.187 -9.157 1.00 53.38 303 TYR A N 1
ATOM 2453 C CA . TYR A 1 303 ? 2.072 17.136 -9.136 1.00 53.38 303 TYR A CA 1
ATOM 2454 C C . TYR A 1 303 ? 3.409 17.676 -9.657 1.00 53.38 303 TYR A C 1
ATOM 2456 O O . TYR A 1 303 ? 3.507 18.154 -10.792 1.00 53.38 303 TYR A O 1
ATOM 2464 N N . VAL A 1 304 ? 4.448 17.594 -8.819 1.00 58.38 304 VAL A N 1
ATOM 2465 C CA . VAL A 1 304 ? 5.817 18.018 -9.149 1.00 58.38 304 VAL A CA 1
ATOM 2466 C C . VAL A 1 304 ? 6.664 16.781 -9.434 1.00 58.38 304 VAL A C 1
ATOM 2468 O O . VAL A 1 304 ? 6.956 15.987 -8.536 1.00 58.38 304 VAL A O 1
ATOM 2471 N N . ILE A 1 305 ? 7.075 16.604 -10.690 1.00 60.50 305 ILE A N 1
ATOM 2472 C CA . ILE A 1 305 ? 8.043 15.565 -11.060 1.00 60.50 305 ILE A CA 1
ATOM 2473 C C . ILE A 1 305 ? 9.416 16.009 -10.541 1.00 60.50 305 ILE A C 1
ATOM 2475 O O . ILE A 1 305 ? 9.881 17.092 -10.885 1.00 60.50 305 ILE A O 1
ATOM 2479 N N . ARG A 1 306 ? 10.074 15.183 -9.713 1.00 60.28 306 ARG A N 1
ATOM 2480 C CA . ARG A 1 306 ? 11.417 15.494 -9.188 1.00 60.28 306 ARG A CA 1
ATOM 2481 C C . ARG A 1 306 ? 12.413 15.703 -10.330 1.00 60.28 306 ARG A C 1
ATOM 2483 O O . ARG A 1 306 ? 12.515 14.859 -11.217 1.00 60.28 306 ARG A O 1
ATOM 2490 N N . ASP A 1 307 ? 13.223 16.749 -10.221 1.00 62.97 307 ASP A N 1
ATOM 2491 C CA . ASP A 1 307 ? 14.312 17.120 -11.132 1.00 62.97 307 ASP A CA 1
ATOM 2492 C C . ASP A 1 307 ? 15.154 15.925 -11.570 1.00 62.97 307 ASP A C 1
ATOM 2494 O O . ASP A 1 307 ? 15.387 15.710 -12.759 1.00 62.97 307 ASP A O 1
ATOM 2498 N N . THR A 1 308 ? 15.548 15.091 -10.606 1.00 61.97 308 THR A N 1
ATOM 2499 C CA . THR A 1 308 ? 16.382 13.910 -10.837 1.00 61.97 308 THR A CA 1
ATOM 2500 C C . THR A 1 308 ? 15.790 12.969 -11.879 1.00 61.97 308 THR A C 1
ATOM 2502 O O . THR A 1 308 ? 16.541 12.422 -12.675 1.00 61.97 308 THR A O 1
ATOM 2505 N N . VAL A 1 309 ? 14.463 12.819 -11.924 1.00 63.06 309 VAL A N 1
ATOM 2506 C CA . VAL A 1 309 ? 13.755 11.970 -12.893 1.00 63.06 309 VAL A CA 1
ATOM 2507 C C . VAL A 1 309 ? 13.831 12.561 -14.294 1.00 63.06 309 VAL A C 1
ATOM 2509 O O . VAL A 1 309 ? 14.102 11.842 -15.253 1.00 63.06 309 VAL A O 1
ATOM 2512 N N . ILE A 1 310 ? 13.611 13.870 -14.417 1.00 65.12 310 ILE A N 1
ATOM 2513 C CA . ILE A 1 310 ? 13.602 14.565 -15.706 1.00 65.12 310 ILE A CA 1
ATOM 2514 C C . ILE A 1 310 ? 15.009 14.539 -16.318 1.00 65.12 310 ILE A C 1
ATOM 2516 O O . ILE A 1 310 ? 15.165 14.223 -17.499 1.00 65.12 310 ILE A O 1
ATOM 2520 N N . TYR A 1 311 ? 16.043 14.778 -15.504 1.00 69.56 311 TYR A N 1
ATOM 2521 C CA . TYR A 1 311 ? 17.436 14.651 -15.935 1.00 69.56 311 TYR A CA 1
ATOM 2522 C C . TYR A 1 311 ? 17.802 13.205 -16.298 1.00 69.56 311 TYR A C 1
ATOM 2524 O O . TYR A 1 311 ? 18.461 12.994 -17.317 1.00 69.56 311 TYR A O 1
ATOM 2532 N N . LEU A 1 312 ? 17.343 12.203 -15.532 1.00 66.81 312 LEU A N 1
ATOM 2533 C CA . LEU A 1 312 ? 17.581 10.788 -15.851 1.00 66.81 312 LEU A CA 1
ATOM 2534 C C . LEU A 1 312 ? 16.963 10.401 -17.200 1.00 66.81 312 LEU A C 1
ATOM 2536 O O . LEU A 1 312 ? 17.609 9.743 -18.009 1.00 66.81 312 LEU A O 1
ATOM 2540 N N . LEU A 1 313 ? 15.724 10.830 -17.453 1.00 66.88 313 LEU A N 1
ATOM 2541 C CA . LEU A 1 313 ? 14.999 10.566 -18.698 1.00 66.88 313 LEU A CA 1
ATOM 2542 C C . LEU A 1 313 ? 15.651 11.250 -19.903 1.00 66.88 313 LEU A C 1
ATOM 2544 O O . LEU A 1 313 ? 15.766 10.651 -20.975 1.00 66.88 313 LEU A O 1
ATOM 2548 N N . ALA A 1 314 ? 16.122 12.486 -19.727 1.00 70.81 314 ALA A N 1
ATOM 2549 C CA . ALA A 1 314 ? 16.892 13.184 -20.749 1.00 70.81 314 ALA A CA 1
ATOM 2550 C C . ALA A 1 314 ? 18.218 12.459 -21.040 1.00 70.81 314 ALA A C 1
ATOM 2552 O O . ALA A 1 314 ? 18.569 12.254 -22.204 1.00 70.81 314 ALA A O 1
ATOM 2553 N N . ALA A 1 315 ? 18.927 12.008 -20.002 1.00 74.62 315 ALA A N 1
ATOM 2554 C CA . ALA A 1 315 ? 20.192 11.290 -20.136 1.00 74.62 315 ALA A CA 1
ATOM 2555 C C . ALA A 1 315 ? 20.029 9.881 -20.737 1.00 74.62 315 ALA A C 1
ATOM 2557 O O . ALA A 1 315 ? 20.888 9.445 -21.503 1.00 74.62 315 ALA A O 1
ATOM 2558 N N . ALA A 1 316 ? 18.916 9.192 -20.463 1.00 75.31 316 ALA A N 1
ATOM 2559 C CA . ALA A 1 316 ? 18.631 7.832 -20.934 1.00 75.31 316 ALA A CA 1
ATOM 2560 C C . ALA A 1 316 ? 18.603 7.690 -22.466 1.00 75.31 316 ALA A C 1
ATOM 2562 O O . ALA A 1 316 ? 18.819 6.598 -22.990 1.00 75.31 316 ALA A O 1
ATOM 2563 N N . ASN A 1 317 ? 18.376 8.787 -23.196 1.00 78.81 317 ASN A N 1
ATOM 2564 C CA . ASN A 1 317 ? 18.373 8.799 -24.660 1.00 78.81 317 ASN A CA 1
ATOM 2565 C C . ASN A 1 317 ? 19.773 8.972 -25.274 1.00 78.81 317 ASN A C 1
ATOM 2567 O O . ASN A 1 317 ? 19.976 8.630 -26.439 1.00 78.81 317 ASN A O 1
ATOM 2571 N N . LEU A 1 318 ? 20.765 9.436 -24.506 1.00 82.50 318 LEU A N 1
ATOM 2572 C CA . LEU A 1 318 ? 22.137 9.606 -24.998 1.00 82.50 318 LEU A CA 1
ATOM 2573 C C . LEU A 1 318 ? 22.787 8.276 -25.426 1.00 82.50 318 LEU A C 1
ATOM 2575 O O . LEU A 1 318 ? 23.341 8.229 -26.527 1.00 82.50 318 LEU A O 1
ATOM 2579 N N . PRO A 1 319 ? 22.678 7.171 -24.654 1.00 82.75 319 PRO A N 1
ATOM 2580 C CA . PRO A 1 319 ? 23.143 5.860 -25.100 1.00 82.75 319 PRO A CA 1
ATOM 2581 C C . PRO A 1 319 ? 22.505 5.414 -26.417 1.00 82.75 319 PRO A C 1
ATOM 2583 O O . PRO A 1 319 ? 23.195 4.842 -27.256 1.00 82.75 319 PRO A O 1
ATOM 2586 N N . VAL A 1 320 ? 21.216 5.704 -26.623 1.00 85.44 320 VAL A N 1
ATOM 2587 C CA . VAL A 1 320 ? 20.491 5.343 -27.850 1.00 85.44 320 VAL A CA 1
ATOM 2588 C C . VAL A 1 320 ? 21.021 6.129 -29.049 1.00 85.44 320 VAL A C 1
ATOM 2590 O O . VAL A 1 320 ? 21.259 5.547 -30.104 1.00 85.44 320 VAL A O 1
ATOM 2593 N N . LEU A 1 321 ? 21.266 7.434 -28.889 1.00 83.94 321 LEU A N 1
ATOM 2594 C CA . LEU A 1 321 ? 21.826 8.282 -29.946 1.00 83.94 321 LEU A CA 1
ATOM 2595 C C . LEU A 1 321 ? 23.231 7.829 -30.356 1.00 83.94 321 LEU A C 1
ATOM 2597 O O . LEU A 1 321 ? 23.520 7.698 -31.546 1.00 83.94 321 LEU A O 1
ATOM 2601 N N . VAL A 1 322 ? 24.093 7.538 -29.378 1.00 85.50 322 VAL A N 1
ATOM 2602 C CA . VAL A 1 322 ? 25.438 7.002 -29.638 1.00 85.50 322 VAL A CA 1
ATOM 2603 C C . VAL A 1 322 ? 25.342 5.650 -30.343 1.00 85.50 322 VAL A C 1
ATOM 2605 O O . VAL A 1 322 ? 25.997 5.435 -31.365 1.00 85.50 322 VAL A O 1
ATOM 2608 N N . TRP A 1 323 ? 24.488 4.758 -29.841 1.00 90.38 323 TRP A N 1
ATOM 2609 C CA . TRP A 1 323 ? 24.247 3.444 -30.428 1.00 90.38 323 TRP A CA 1
ATOM 2610 C C . TRP A 1 323 ? 23.760 3.538 -31.882 1.00 90.38 323 TRP A C 1
ATOM 2612 O O . TRP A 1 323 ? 24.257 2.815 -32.743 1.00 90.38 323 TRP A O 1
ATOM 2622 N N . LEU A 1 324 ? 22.864 4.478 -32.193 1.00 87.50 324 LEU A N 1
ATOM 2623 C CA . LEU A 1 324 ? 22.327 4.691 -33.538 1.00 87.50 324 LEU A CA 1
ATOM 2624 C C . LEU A 1 324 ? 23.404 5.176 -34.516 1.00 87.50 324 LEU A C 1
ATOM 2626 O O . LEU A 1 324 ? 23.492 4.683 -35.644 1.00 87.50 324 LEU A O 1
ATOM 2630 N N . VAL A 1 325 ? 24.283 6.088 -34.088 1.00 84.88 325 VAL A N 1
ATOM 2631 C CA . VAL A 1 325 ? 25.420 6.508 -34.922 1.00 84.88 325 VAL A CA 1
ATOM 2632 C C . VAL A 1 325 ? 26.357 5.328 -35.192 1.00 84.88 325 VAL A C 1
ATOM 2634 O O . VAL A 1 325 ? 26.764 5.124 -36.337 1.00 84.88 325 VAL A O 1
ATOM 2637 N N . LEU A 1 326 ? 26.650 4.502 -34.186 1.00 86.81 326 LEU A N 1
ATOM 2638 C CA . LEU A 1 326 ? 27.461 3.296 -34.374 1.00 86.81 326 LEU A CA 1
ATOM 2639 C C . LEU A 1 326 ? 26.787 2.291 -35.321 1.00 86.81 326 LEU A C 1
ATOM 2641 O O . LEU A 1 326 ? 27.449 1.765 -36.218 1.00 86.81 326 LEU A O 1
ATOM 2645 N N . LEU A 1 327 ? 25.473 2.080 -35.189 1.00 87.25 327 LEU A N 1
ATOM 2646 C CA . LEU A 1 327 ? 24.695 1.209 -36.070 1.00 87.25 327 LEU A CA 1
ATOM 2647 C C . LEU A 1 327 ? 24.790 1.669 -37.528 1.00 87.25 327 LEU A C 1
ATOM 2649 O O . LEU A 1 327 ? 25.065 0.860 -38.405 1.00 87.25 327 LEU A O 1
ATOM 2653 N N . THR A 1 328 ? 24.615 2.961 -37.810 1.00 84.19 328 THR A N 1
ATOM 2654 C CA . THR A 1 328 ? 24.665 3.473 -39.196 1.00 84.19 328 THR A CA 1
ATOM 2655 C C . THR A 1 328 ? 26.050 3.363 -39.843 1.00 84.19 328 THR A C 1
ATOM 2657 O O . THR A 1 328 ? 26.159 3.339 -41.069 1.00 84.19 328 THR A O 1
ATOM 2660 N N . ARG A 1 329 ? 27.116 3.265 -39.039 1.00 83.56 329 ARG A N 1
ATOM 2661 C CA . ARG A 1 329 ? 28.510 3.155 -39.504 1.00 83.56 329 ARG A CA 1
ATOM 2662 C C . ARG A 1 329 ? 29.015 1.714 -39.617 1.00 83.56 329 ARG A C 1
ATOM 2664 O O . ARG A 1 329 ? 30.120 1.493 -40.120 1.00 83.56 329 ARG A O 1
ATOM 2671 N N . ALA A 1 330 ? 28.221 0.738 -39.189 1.00 84.50 330 ALA A N 1
ATOM 2672 C CA . ALA A 1 330 ? 28.576 -0.672 -39.245 1.00 84.50 330 ALA A CA 1
ATOM 2673 C C . ALA A 1 330 ? 28.747 -1.191 -40.687 1.00 84.50 330 ALA A C 1
ATOM 2675 O O . ALA A 1 330 ? 28.042 -0.799 -41.619 1.00 84.50 330 ALA A O 1
ATOM 2676 N N . ALA A 1 331 ? 29.705 -2.107 -40.870 1.00 79.69 331 ALA A N 1
ATOM 2677 C CA . ALA A 1 331 ? 30.110 -2.585 -42.192 1.00 79.69 331 ALA A CA 1
ATOM 2678 C C . ALA A 1 331 ? 29.008 -3.235 -43.054 1.00 79.69 331 ALA A C 1
ATOM 2680 O O . ALA A 1 331 ? 28.962 -2.925 -44.248 1.00 79.69 331 ALA A O 1
ATOM 2681 N N . PRO A 1 332 ? 28.098 -4.061 -42.499 1.00 82.19 332 PRO A N 1
ATOM 2682 C CA . PRO A 1 332 ? 27.057 -4.737 -43.278 1.00 82.19 332 PRO A CA 1
ATOM 2683 C C . PRO A 1 332 ? 26.069 -3.795 -43.976 1.00 82.19 332 PRO A C 1
ATOM 2685 O O . PRO A 1 332 ? 25.464 -4.164 -44.980 1.00 82.19 332 PRO A O 1
ATOM 2688 N N . TRP A 1 333 ? 25.896 -2.569 -43.479 1.00 83.62 333 TRP A N 1
ATOM 2689 C CA . TRP A 1 333 ? 24.892 -1.646 -44.010 1.00 83.62 333 TRP A CA 1
ATOM 2690 C C . TRP A 1 333 ? 25.326 -0.921 -45.282 1.00 83.62 333 TRP A C 1
ATOM 2692 O O . TRP A 1 333 ? 24.483 -0.345 -45.966 1.00 83.62 333 TRP A O 1
ATOM 2702 N N . GLN A 1 334 ? 26.608 -1.003 -45.652 1.00 76.25 334 GLN A N 1
ATOM 2703 C CA . GLN A 1 334 ? 27.098 -0.460 -46.922 1.00 76.25 334 GLN A CA 1
ATOM 2704 C C . GLN A 1 334 ? 26.490 -1.166 -48.128 1.00 76.25 334 GLN A C 1
ATOM 2706 O O . GLN A 1 334 ? 26.144 -0.524 -49.113 1.00 76.25 334 GLN A O 1
ATOM 2711 N N . THR A 1 335 ? 26.335 -2.484 -48.042 1.00 80.94 335 THR A N 1
ATOM 2712 C CA . THR A 1 335 ? 25.769 -3.288 -49.127 1.00 80.94 335 THR A CA 1
ATOM 2713 C C . THR A 1 335 ? 24.242 -3.315 -49.082 1.00 80.94 335 THR A C 1
ATOM 2715 O O . THR A 1 335 ? 23.606 -3.753 -50.037 1.00 80.94 335 THR A O 1
ATOM 2718 N N . ARG A 1 336 ? 23.629 -2.845 -47.982 1.00 84.62 336 ARG A N 1
ATOM 2719 C CA . ARG A 1 336 ? 22.178 -2.922 -47.733 1.00 84.62 336 ARG A CA 1
ATOM 2720 C C . ARG A 1 336 ? 21.600 -1.658 -47.066 1.00 84.62 336 ARG A C 1
ATOM 2722 O O . ARG A 1 336 ? 20.949 -1.755 -46.021 1.00 84.62 336 ARG A O 1
ATOM 2729 N N . PRO A 1 337 ? 21.748 -0.464 -47.670 1.00 84.44 337 PRO A N 1
ATOM 2730 C CA . PRO A 1 337 ? 21.269 0.787 -47.072 1.00 84.44 337 PRO A CA 1
ATOM 2731 C C . PRO A 1 337 ? 19.736 0.859 -46.981 1.00 84.44 337 PRO A C 1
ATOM 2733 O O . PRO A 1 337 ? 19.192 1.451 -46.051 1.00 84.44 337 PRO A O 1
ATOM 2736 N N . LYS A 1 338 ? 19.021 0.224 -47.922 1.00 83.38 338 LYS A N 1
ATOM 2737 C CA . LYS A 1 338 ? 17.550 0.140 -47.899 1.00 83.38 338 LYS A CA 1
ATOM 2738 C C . LYS A 1 338 ? 17.055 -0.662 -46.692 1.00 83.38 338 LYS A C 1
ATOM 2740 O O . LYS A 1 338 ? 16.122 -0.233 -46.026 1.00 83.38 338 LYS A O 1
ATOM 2745 N N . THR A 1 339 ? 17.722 -1.770 -46.365 1.00 84.00 339 THR A N 1
ATOM 2746 C CA . THR A 1 339 ? 17.396 -2.591 -45.191 1.00 84.00 339 THR A CA 1
ATOM 2747 C C . THR A 1 339 ? 17.636 -1.824 -43.895 1.00 84.00 339 THR A C 1
ATOM 2749 O O . THR A 1 339 ? 16.785 -1.858 -43.012 1.00 84.00 339 THR A O 1
ATOM 2752 N N . LEU A 1 340 ? 18.732 -1.059 -43.801 1.00 85.62 340 LEU A N 1
ATOM 2753 C CA . LEU A 1 340 ? 18.994 -0.211 -42.635 1.00 85.62 340 LEU A CA 1
ATOM 2754 C C . LEU A 1 340 ? 17.870 0.811 -42.409 1.00 85.62 340 LEU A C 1
ATOM 2756 O O . LEU A 1 340 ? 17.448 0.988 -41.275 1.00 85.62 340 LEU A O 1
ATOM 2760 N N . ARG A 1 341 ? 17.340 1.450 -43.461 1.00 82.81 341 ARG A N 1
ATOM 2761 C CA . ARG A 1 341 ? 16.243 2.429 -43.317 1.00 82.81 341 ARG A CA 1
ATOM 2762 C C . ARG A 1 341 ? 14.957 1.828 -42.748 1.00 82.81 341 ARG A C 1
ATOM 2764 O O . ARG A 1 341 ? 14.230 2.532 -42.061 1.00 82.81 341 ARG A O 1
ATOM 2771 N N . VAL A 1 342 ? 14.688 0.553 -43.024 1.00 83.56 342 VAL A N 1
ATOM 2772 C CA . VAL A 1 342 ? 13.500 -0.153 -42.513 1.00 83.56 342 VAL A CA 1
ATOM 2773 C C . VAL A 1 342 ? 13.736 -0.682 -41.099 1.00 83.56 342 VAL A C 1
ATOM 2775 O O . VAL A 1 342 ? 12.857 -0.600 -40.248 1.00 83.56 342 VAL A O 1
ATOM 2778 N N . VAL A 1 343 ? 14.932 -1.207 -40.830 1.00 84.62 343 VAL A N 1
ATOM 2779 C CA . VAL A 1 343 ? 15.250 -1.882 -39.564 1.00 84.62 343 VAL A CA 1
ATOM 2780 C C . VAL A 1 343 ? 15.679 -0.896 -38.472 1.00 84.62 343 VAL A C 1
ATOM 2782 O O . VAL A 1 343 ? 15.372 -1.113 -37.303 1.00 84.62 343 VAL A O 1
ATOM 2785 N N . ALA A 1 344 ? 16.347 0.209 -38.820 1.00 80.62 344 ALA A N 1
ATOM 2786 C CA . ALA A 1 344 ? 16.832 1.185 -37.846 1.00 80.62 344 ALA A CA 1
ATOM 2787 C C . ALA A 1 344 ? 15.716 1.793 -36.978 1.00 80.62 344 ALA A C 1
ATOM 2789 O O . ALA A 1 344 ? 15.916 1.828 -35.766 1.00 80.62 344 ALA A O 1
ATOM 2790 N N . PRO A 1 345 ? 14.545 2.212 -37.504 1.00 82.38 345 PRO A N 1
ATOM 2791 C CA . PRO A 1 345 ? 13.453 2.716 -36.669 1.00 82.38 345 PRO A CA 1
ATOM 2792 C C . PRO A 1 345 ? 12.967 1.682 -35.649 1.00 82.38 345 PRO A C 1
ATOM 2794 O O . PRO A 1 345 ? 12.799 2.012 -34.478 1.00 82.38 345 PRO A O 1
ATOM 2797 N N . LEU A 1 346 ? 12.816 0.421 -36.071 1.00 84.56 346 LEU A N 1
ATOM 2798 C CA . LEU A 1 346 ? 12.376 -0.666 -35.197 1.00 84.56 346 LEU A CA 1
ATOM 2799 C C . LEU A 1 346 ? 13.402 -0.939 -34.092 1.00 84.56 346 LEU A C 1
ATOM 2801 O O . LEU A 1 346 ? 13.042 -0.997 -32.920 1.00 84.56 346 LEU A O 1
ATOM 2805 N N . LEU A 1 347 ? 14.685 -1.065 -34.444 1.00 86.19 347 LEU A N 1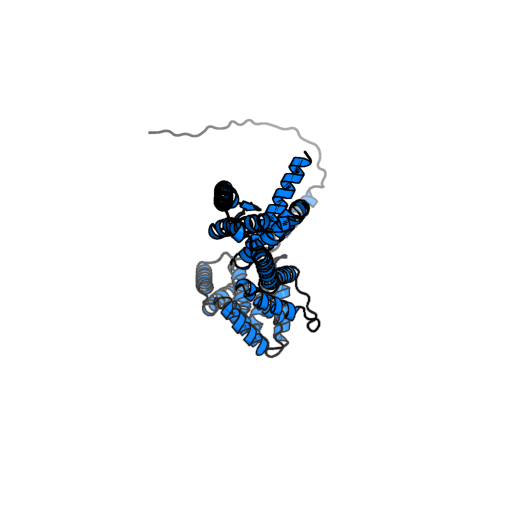
ATOM 2806 C CA . LEU A 1 347 ? 15.723 -1.307 -33.443 1.00 86.19 347 LEU A CA 1
ATOM 2807 C C . LEU A 1 347 ? 15.906 -0.112 -32.503 1.00 86.19 347 LEU A C 1
ATOM 2809 O O . LEU A 1 347 ? 16.159 -0.311 -31.320 1.00 86.19 347 LEU A O 1
ATOM 2813 N N . THR A 1 348 ? 15.743 1.114 -33.006 1.00 84.62 348 THR A N 1
ATOM 2814 C CA . THR A 1 348 ? 15.781 2.330 -32.182 1.00 84.62 348 THR A CA 1
ATOM 2815 C C . THR A 1 348 ? 14.636 2.324 -31.182 1.00 84.62 348 THR A C 1
ATOM 2817 O O . THR A 1 348 ? 14.875 2.557 -30.006 1.00 84.62 348 THR A O 1
ATOM 2820 N N . LEU A 1 349 ? 13.418 1.976 -31.610 1.00 83.31 349 LEU A N 1
ATOM 2821 C CA . LEU A 1 349 ? 12.269 1.852 -30.716 1.00 83.31 349 LEU A CA 1
ATOM 2822 C C . LEU A 1 349 ? 12.525 0.815 -29.615 1.00 83.31 349 LEU A C 1
ATOM 2824 O O . LEU A 1 349 ? 12.330 1.113 -28.442 1.00 83.31 349 LEU A O 1
ATOM 2828 N N . VAL A 1 350 ? 13.013 -0.376 -29.975 1.00 86.06 350 VAL A N 1
ATOM 2829 C CA . VAL A 1 350 ? 13.345 -1.431 -29.002 1.00 86.06 350 VAL A CA 1
ATOM 2830 C C . VAL A 1 350 ? 14.433 -0.963 -28.030 1.00 86.06 350 VAL A C 1
ATOM 2832 O O . VAL A 1 350 ? 14.301 -1.153 -26.824 1.00 86.06 350 VAL A O 1
ATOM 2835 N N . MET A 1 351 ? 15.480 -0.309 -28.536 1.00 86.19 351 MET A N 1
ATOM 2836 C CA . MET A 1 351 ? 16.585 0.232 -27.742 1.00 86.19 351 MET A CA 1
ATOM 2837 C C . MET A 1 351 ? 16.117 1.333 -26.779 1.00 86.19 351 MET A C 1
ATOM 2839 O O . MET A 1 351 ? 16.513 1.347 -25.611 1.00 86.19 351 MET A O 1
ATOM 2843 N N . THR A 1 352 ? 15.248 2.233 -27.244 1.00 82.94 352 THR A N 1
ATOM 2844 C CA . THR A 1 352 ? 14.639 3.293 -26.434 1.00 82.94 352 THR A CA 1
ATOM 2845 C C . THR A 1 352 ? 13.732 2.706 -25.363 1.00 82.94 352 THR A C 1
ATOM 2847 O O . THR A 1 352 ? 13.875 3.087 -24.206 1.00 82.94 352 THR A O 1
ATOM 2850 N N . ILE A 1 353 ? 12.856 1.754 -25.704 1.00 81.31 353 ILE A N 1
ATOM 2851 C CA . ILE A 1 353 ? 11.982 1.082 -24.732 1.00 81.31 353 ILE A CA 1
ATOM 2852 C C . ILE A 1 353 ? 12.825 0.364 -23.678 1.00 81.31 353 ILE A C 1
ATOM 2854 O O . ILE A 1 353 ? 12.590 0.564 -22.494 1.00 81.31 353 ILE A O 1
ATOM 2858 N N . ALA A 1 354 ? 13.834 -0.416 -24.076 1.00 82.50 354 ALA A N 1
ATOM 2859 C CA . ALA A 1 354 ? 14.691 -1.137 -23.136 1.00 82.50 354 ALA A CA 1
ATOM 2860 C C . ALA A 1 354 ? 15.487 -0.186 -22.226 1.00 82.50 354 ALA A C 1
ATOM 2862 O O . ALA A 1 354 ? 15.556 -0.407 -21.018 1.00 82.50 354 ALA A O 1
ATOM 2863 N N . SER A 1 355 ? 16.036 0.901 -22.782 1.00 81.75 355 SER A N 1
ATOM 2864 C CA . SER A 1 355 ? 16.733 1.933 -22.005 1.00 81.75 355 SER A CA 1
ATOM 2865 C C . SER A 1 355 ? 15.774 2.592 -21.012 1.00 81.75 355 SER A C 1
ATOM 2867 O O . SER A 1 355 ?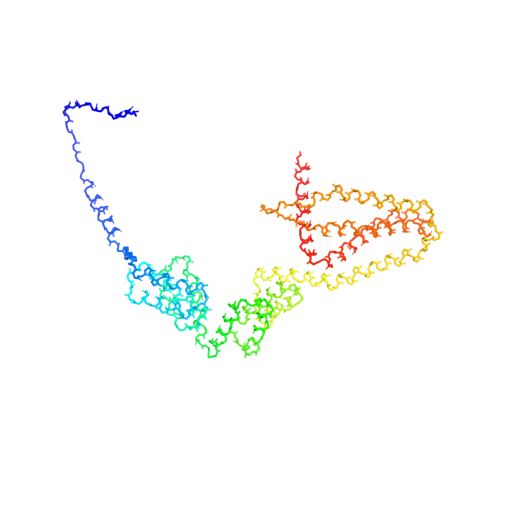 16.019 2.567 -19.810 1.00 81.75 355 SER A O 1
ATOM 2869 N N . TYR A 1 356 ? 14.641 3.107 -21.491 1.00 76.88 356 TYR A N 1
ATOM 2870 C CA . TYR A 1 356 ? 13.615 3.755 -20.673 1.00 76.88 356 TYR A CA 1
ATOM 2871 C C . TYR A 1 356 ? 13.116 2.833 -19.557 1.00 76.88 356 TYR A C 1
ATOM 2873 O O . TYR A 1 356 ? 13.059 3.233 -18.399 1.00 76.88 356 TYR A O 1
ATOM 2881 N N . TYR A 1 357 ? 12.856 1.569 -19.886 1.00 74.44 357 TYR A N 1
ATOM 2882 C CA . TYR A 1 357 ? 12.452 0.539 -18.943 1.00 74.44 357 TYR A CA 1
ATOM 2883 C C . TYR A 1 357 ? 13.494 0.332 -17.834 1.00 74.44 357 TYR A C 1
ATOM 2885 O O . TYR A 1 357 ? 13.149 0.352 -16.655 1.00 74.44 357 TYR A O 1
ATOM 2893 N N . LEU A 1 358 ? 14.780 0.188 -18.177 1.00 76.69 358 LEU A N 1
ATOM 2894 C CA . LEU A 1 358 ? 15.845 0.051 -17.178 1.00 76.69 358 LEU A CA 1
ATOM 2895 C C . LEU A 1 358 ? 15.962 1.292 -16.289 1.00 76.69 358 LEU A C 1
ATOM 2897 O O . LEU A 1 358 ? 16.085 1.150 -15.074 1.00 76.69 358 LEU A O 1
ATOM 2901 N N . PHE A 1 359 ? 15.891 2.489 -16.867 1.00 72.06 359 PHE A N 1
ATOM 2902 C CA . PHE A 1 359 ? 16.025 3.739 -16.118 1.00 72.06 359 PHE A CA 1
ATOM 2903 C C . PHE A 1 359 ? 14.828 4.016 -15.203 1.00 72.06 359 PHE A C 1
ATOM 2905 O O . PHE A 1 359 ? 15.012 4.513 -14.094 1.00 72.06 359 PHE A O 1
ATOM 2912 N N . ILE A 1 360 ? 13.619 3.647 -15.623 1.00 67.38 360 ILE A N 1
ATOM 2913 C CA . ILE A 1 360 ? 12.410 3.807 -14.817 1.00 67.38 360 ILE A CA 1
ATOM 2914 C C . ILE A 1 360 ? 12.324 2.760 -13.722 1.00 67.38 360 ILE A C 1
ATOM 2916 O O . ILE A 1 360 ? 12.138 3.126 -12.569 1.00 67.38 360 ILE A O 1
ATOM 2920 N N . VAL A 1 361 ? 12.514 1.477 -14.033 1.00 63.53 361 VAL A N 1
ATOM 2921 C CA . VAL A 1 361 ? 12.398 0.400 -13.035 1.00 63.53 361 VAL A CA 1
ATOM 2922 C C . VAL A 1 361 ? 13.446 0.520 -11.922 1.00 63.53 361 VAL A C 1
ATOM 2924 O O . VAL A 1 361 ? 13.198 0.092 -10.799 1.00 63.53 361 VAL A O 1
ATOM 2927 N N . HIS A 1 362 ? 14.609 1.117 -12.199 1.00 62.94 362 HIS A N 1
ATOM 2928 C CA . HIS A 1 362 ? 15.638 1.357 -11.178 1.00 62.94 362 HIS A CA 1
ATOM 2929 C C . HIS A 1 362 ? 15.457 2.681 -10.431 1.00 62.94 362 HIS A C 1
ATOM 2931 O O . HIS A 1 362 ? 16.144 2.906 -9.432 1.00 62.94 362 HIS A O 1
ATOM 2937 N N . HIS A 1 363 ? 14.551 3.555 -10.876 1.00 63.16 363 HIS A N 1
ATOM 2938 C CA . HIS A 1 363 ? 14.236 4.757 -10.125 1.00 63.16 363 HIS A CA 1
ATOM 2939 C C . HIS A 1 363 ? 13.279 4.399 -8.973 1.00 63.16 363 HIS A C 1
ATOM 2941 O O . HIS A 1 363 ? 12.276 3.728 -9.211 1.00 63.16 363 HIS A O 1
ATOM 2947 N N . PRO A 1 364 ? 13.509 4.885 -7.737 1.00 56.88 364 PRO A N 1
ATOM 2948 C CA . PRO A 1 364 ? 12.623 4.622 -6.595 1.00 56.88 364 PRO A CA 1
ATOM 2949 C C . PRO A 1 364 ? 11.154 5.002 -6.838 1.00 56.88 364 PRO A C 1
ATOM 2951 O O . PRO A 1 364 ? 10.258 4.419 -6.242 1.00 56.88 364 PRO A O 1
ATOM 2954 N N . ASN A 1 365 ? 10.921 5.953 -7.748 1.00 57.69 365 ASN A N 1
ATOM 2955 C CA . ASN A 1 365 ? 9.591 6.425 -8.152 1.00 57.69 365 ASN A CA 1
ATOM 2956 C C . ASN A 1 365 ? 9.154 5.913 -9.540 1.00 57.69 365 ASN A C 1
ATOM 2958 O O . ASN A 1 365 ? 8.233 6.472 -10.123 1.00 57.69 365 ASN A O 1
ATOM 2962 N N . GLY A 1 366 ? 9.843 4.921 -10.109 1.00 58.53 366 GLY A N 1
ATOM 2963 C CA . GLY A 1 366 ? 9.592 4.377 -11.448 1.00 58.53 366 GLY A CA 1
ATOM 2964 C C . GLY A 1 366 ? 8.120 4.105 -11.773 1.00 58.53 366 GLY A C 1
ATOM 2965 O O . GLY A 1 366 ? 7.630 4.614 -12.777 1.00 58.53 366 GLY A O 1
ATOM 2966 N N . PRO A 1 367 ? 7.390 3.371 -10.920 1.00 57.47 367 PRO A N 1
ATOM 2967 C CA . PRO A 1 367 ? 5.977 3.058 -11.150 1.00 57.47 367 PRO A CA 1
ATOM 2968 C C . PRO A 1 367 ? 5.098 4.302 -11.201 1.00 57.47 367 PRO A C 1
ATOM 2970 O O . PRO A 1 367 ? 4.376 4.499 -12.170 1.00 57.47 367 PRO A O 1
ATOM 2973 N N . ALA A 1 368 ? 5.264 5.209 -10.234 1.00 56.28 368 ALA A N 1
ATOM 2974 C CA . ALA A 1 368 ? 4.547 6.480 -10.220 1.00 56.28 368 ALA A CA 1
ATOM 2975 C C . ALA A 1 368 ? 4.838 7.313 -11.480 1.00 56.28 368 ALA A C 1
ATOM 2977 O O . ALA A 1 368 ? 3.964 8.012 -11.975 1.00 56.28 368 ALA A O 1
ATOM 2978 N N . ILE A 1 369 ? 6.053 7.225 -12.033 1.00 60.00 369 ILE A N 1
ATOM 2979 C CA . ILE A 1 369 ? 6.402 7.880 -13.298 1.00 60.00 369 ILE A CA 1
ATOM 2980 C C . ILE A 1 369 ? 5.636 7.243 -14.465 1.00 60.00 369 ILE A C 1
ATOM 2982 O O . ILE A 1 369 ? 5.067 7.978 -15.266 1.00 60.00 369 ILE A O 1
ATOM 2986 N N . VAL A 1 370 ? 5.590 5.909 -14.564 1.00 62.31 370 VAL A N 1
ATOM 2987 C CA . VAL A 1 370 ? 4.853 5.198 -15.630 1.00 62.31 370 VAL A CA 1
ATOM 2988 C C . VAL A 1 370 ? 3.363 5.507 -15.573 1.00 62.31 370 VAL A C 1
ATOM 2990 O O . VAL A 1 370 ? 2.786 5.840 -16.606 1.00 62.31 370 VAL A O 1
ATOM 2993 N N . ASP A 1 371 ? 2.766 5.459 -14.385 1.00 58.62 371 ASP A N 1
ATOM 2994 C CA . ASP A 1 371 ? 1.343 5.743 -14.199 1.00 58.62 371 ASP A CA 1
ATOM 2995 C C . ASP A 1 371 ? 1.025 7.202 -14.563 1.00 58.62 371 ASP A C 1
ATOM 2997 O O . ASP A 1 371 ? 0.092 7.465 -15.318 1.00 58.62 371 ASP A O 1
ATOM 3001 N N . VAL A 1 372 ? 1.866 8.159 -14.146 1.00 58.25 372 VAL A N 1
ATOM 3002 C CA . VAL A 1 372 ? 1.719 9.582 -14.510 1.00 58.25 372 VAL A CA 1
ATOM 3003 C C . VAL A 1 372 ? 1.886 9.811 -16.013 1.00 58.25 372 VAL A C 1
ATOM 3005 O O . VAL A 1 372 ? 1.154 10.609 -16.598 1.00 58.25 372 VAL A O 1
ATOM 3008 N N . PHE A 1 373 ? 2.829 9.129 -16.669 1.00 59.53 373 PHE A N 1
ATOM 3009 C CA . PHE A 1 373 ? 2.967 9.214 -18.124 1.00 59.53 373 PHE A CA 1
ATOM 3010 C C . PHE A 1 373 ? 1.775 8.590 -18.847 1.00 59.53 373 PHE A C 1
ATOM 3012 O O . PHE A 1 373 ? 1.353 9.149 -19.856 1.00 59.53 373 PHE A O 1
ATOM 3019 N N . GLY A 1 374 ? 1.219 7.491 -18.330 1.00 62.41 374 GLY A N 1
ATOM 3020 C CA . GLY A 1 374 ? -0.014 6.889 -18.835 1.00 62.41 374 GLY A CA 1
ATOM 3021 C C . GLY A 1 374 ? -1.175 7.879 -18.785 1.00 62.41 374 GLY A C 1
ATOM 3022 O O . GLY A 1 374 ? -1.750 8.200 -19.822 1.00 62.41 374 GLY A O 1
ATOM 3023 N N . VAL A 1 375 ? -1.423 8.468 -17.612 1.00 61.84 375 VAL A N 1
ATOM 3024 C CA . VAL A 1 375 ? -2.474 9.479 -17.412 1.00 61.84 375 VAL A CA 1
ATOM 3025 C C . VAL A 1 375 ? -2.246 10.714 -18.293 1.00 61.84 375 VAL A C 1
ATOM 3027 O O . VAL A 1 375 ? -3.170 11.193 -18.947 1.00 61.84 375 VAL A O 1
ATOM 3030 N N . LYS A 1 376 ? -1.007 11.219 -18.394 1.00 61.03 376 LYS A N 1
ATOM 3031 C CA . LYS A 1 376 ? -0.684 12.364 -19.266 1.00 61.03 376 LYS A CA 1
ATOM 3032 C C . LYS A 1 376 ? -0.883 12.035 -20.743 1.00 61.03 376 LYS A C 1
ATOM 3034 O O . LYS A 1 376 ? -1.325 12.890 -21.507 1.00 61.03 376 LYS A O 1
ATOM 3039 N N . TYR A 1 377 ? -0.517 10.830 -21.163 1.00 61.09 377 TYR A N 1
ATOM 3040 C CA . TYR A 1 377 ? -0.695 10.388 -22.539 1.00 61.09 377 TYR A CA 1
ATOM 3041 C C . TYR A 1 377 ? -2.179 10.300 -22.894 1.00 61.09 377 TYR A C 1
ATOM 3043 O O . TYR A 1 377 ? -2.570 10.801 -23.945 1.00 61.09 377 TYR A O 1
ATOM 3051 N N . GLU A 1 378 ? -3.005 9.756 -22.000 1.00 66.31 378 GLU A N 1
ATOM 3052 C CA . GLU A 1 378 ? -4.461 9.725 -22.156 1.00 66.31 378 GLU A CA 1
ATOM 3053 C C . GLU A 1 378 ? -5.069 11.131 -22.193 1.00 66.31 378 GLU A C 1
ATOM 3055 O O . GLU A 1 378 ? -5.864 11.422 -23.087 1.00 66.31 378 GLU A O 1
ATOM 3060 N N . TYR A 1 379 ? -4.631 12.033 -21.309 1.00 62.91 379 TYR A N 1
ATOM 3061 C CA . TYR A 1 379 ? -5.040 13.440 -21.315 1.00 62.91 379 TYR A CA 1
ATOM 3062 C C . TYR A 1 379 ? -4.698 14.138 -22.642 1.00 62.91 379 TYR A C 1
ATOM 3064 O O . TYR A 1 379 ? -5.558 14.752 -23.271 1.00 62.91 379 TYR A O 1
ATOM 3072 N N . LEU A 1 380 ? -3.452 14.009 -23.115 1.00 63.94 380 LEU A N 1
ATOM 3073 C CA . LEU A 1 380 ? -3.001 14.620 -24.371 1.00 63.94 380 LEU A CA 1
ATOM 3074 C C . LEU A 1 380 ? -3.686 14.004 -25.598 1.00 63.94 380 LEU A C 1
ATOM 3076 O O . LEU A 1 380 ? -3.975 14.718 -26.556 1.00 63.94 380 LEU A O 1
ATOM 3080 N N . LEU A 1 381 ? -3.962 12.696 -25.581 1.00 69.06 381 LEU A N 1
ATOM 3081 C CA . LEU A 1 381 ? -4.781 12.032 -26.598 1.00 69.06 381 LEU A CA 1
ATOM 3082 C C . LEU A 1 381 ? -6.213 12.565 -26.602 1.00 69.06 381 LEU A C 1
ATOM 3084 O O . LEU A 1 381 ? -6.777 12.752 -27.679 1.00 69.06 381 LEU A O 1
ATOM 3088 N N . GLY A 1 382 ? -6.784 12.806 -25.421 1.00 69.12 382 GLY A N 1
ATOM 3089 C CA . GLY A 1 382 ? -8.085 13.443 -25.244 1.00 69.12 382 GLY A CA 1
ATOM 3090 C C . GLY A 1 382 ? -8.113 14.837 -25.863 1.00 69.12 382 GLY A C 1
ATOM 3091 O O . GLY A 1 382 ? -8.906 15.080 -26.770 1.00 69.12 382 GLY A O 1
ATOM 3092 N N . GLU A 1 383 ? -7.178 15.711 -25.478 1.00 69.94 383 GLU A N 1
ATOM 3093 C CA . GLU A 1 383 ? -7.060 17.055 -26.059 1.00 69.94 383 GLU A CA 1
ATOM 3094 C C . GLU A 1 383 ? -6.851 17.021 -27.578 1.00 69.94 383 GLU A C 1
ATOM 3096 O O . GLU A 1 383 ? -7.429 17.824 -28.309 1.00 69.94 383 GLU A O 1
ATOM 3101 N N . PHE A 1 384 ? -6.016 16.107 -28.075 1.00 67.56 384 PHE A N 1
ATOM 3102 C CA . PHE A 1 384 ? -5.770 15.983 -29.506 1.00 67.56 384 PHE A CA 1
ATOM 3103 C C . PHE A 1 384 ? -7.034 15.546 -30.252 1.00 67.56 384 PHE A C 1
ATOM 3105 O O . PHE A 1 384 ? -7.364 16.129 -31.282 1.00 67.56 384 PHE A O 1
ATOM 3112 N N . ARG A 1 385 ? -7.781 14.570 -29.720 1.00 71.81 385 ARG A N 1
ATOM 3113 C CA . ARG A 1 385 ? -9.070 14.150 -30.289 1.00 71.81 385 ARG A CA 1
ATOM 3114 C C . ARG A 1 385 ? -10.078 15.294 -30.287 1.00 71.81 385 ARG A C 1
ATOM 3116 O O . ARG A 1 385 ? -10.724 15.509 -31.303 1.00 71.81 385 ARG A O 1
ATOM 3123 N N . GLU A 1 386 ? -10.175 16.060 -29.204 1.00 68.88 386 GLU A N 1
ATOM 3124 C CA . GLU A 1 386 ? -11.087 17.207 -29.128 1.00 68.88 386 GLU A CA 1
ATOM 3125 C C . GLU A 1 386 ? -10.719 18.345 -30.086 1.00 68.88 386 GLU A C 1
ATOM 3127 O O . GLU A 1 386 ? -11.612 19.005 -30.612 1.00 68.88 386 GLU A O 1
ATOM 3132 N N . ARG A 1 387 ? -9.424 18.581 -30.334 1.00 66.44 387 ARG A N 1
ATOM 3133 C CA . ARG A 1 387 ? -8.953 19.621 -31.266 1.00 66.44 387 ARG A CA 1
ATOM 3134 C C . ARG A 1 387 ? -9.007 19.206 -32.735 1.00 66.44 387 ARG A C 1
ATOM 3136 O O . ARG A 1 387 ? -9.032 20.085 -33.581 1.00 66.44 387 ARG A O 1
ATOM 3143 N N . VAL A 1 388 ? -8.968 17.908 -33.037 1.00 60.19 388 VAL A N 1
ATOM 3144 C CA . VAL A 1 388 ? -9.064 17.374 -34.412 1.00 60.19 388 VAL A CA 1
ATOM 3145 C C . VAL A 1 388 ? -10.518 17.125 -34.828 1.00 60.19 388 VAL A C 1
ATOM 3147 O O . VAL A 1 388 ? -10.817 17.098 -36.017 1.00 60.19 388 VAL A O 1
ATOM 3150 N N . LEU A 1 389 ? -11.424 16.935 -33.863 1.00 50.16 389 LEU A N 1
ATOM 3151 C CA . LEU A 1 389 ? -12.865 16.764 -34.096 1.00 50.16 389 LEU A CA 1
ATOM 3152 C C . LEU A 1 389 ? -13.663 18.084 -34.043 1.00 50.16 389 LEU A C 1
ATOM 3154 O O . LEU A 1 389 ? -14.883 18.051 -34.199 1.00 50.16 389 LEU A O 1
ATOM 3158 N N . ARG A 1 390 ? -12.995 19.223 -33.831 1.00 42.94 390 ARG A N 1
ATOM 3159 C CA . ARG A 1 390 ? -13.514 20.575 -34.100 1.00 42.94 390 ARG A CA 1
ATOM 3160 C C . ARG A 1 390 ? -12.862 21.107 -35.363 1.00 42.94 390 ARG A C 1
ATOM 3162 O O . ARG A 1 390 ? -13.562 21.843 -36.090 1.00 42.94 390 ARG A O 1
#

Foldseek 3Di:
DDDDDDDDDDDDDDDDDDDDDDDDPDVPVVVVVVVVVVVVVVPPPPLPQDEDDPVLVVLVVQLVVCVVVLVLVSSLVSLCCCCPVRVRHPCNLVSLVSQLCCCQQPVPDLVSNLVSLVVNLVPPDDPVRNVVSVVVNVVSVVQVVDPPLSVLSVQLSCLVPVPPALVSSLVSLVVSCVVCVVRVCNLVSLQSNLVSCVVVVNLVSSLVSLCVCVPPVNVDDDDPVSVVSSVLSVVLVCLLPVVLVVLVVLLCVLLVVLVVLVLVVPDDPVLVVVLVVVLVVLVVVLVVCVVVQQFDQDPNDTDGDDPVLSVLLSVLCSVLSNSLSSNCSGDVCVVPVVVCVVVSVVSSVSSSCSSLSNSLSPDPCSSVVVVVVVVVVVVVVVVVVVVVVD

Solvent-accessible surface area (backbone atoms only — not comparable to full-atom values): 21916 Å² total; per-residue (Å²): 133,90,82,87,82,84,88,85,86,85,89,88,86,88,90,85,90,84,85,86,85,83,88,74,98,67,61,65,63,56,52,52,50,50,50,50,51,51,49,52,63,68,61,47,79,74,76,73,50,43,76,68,50,70,70,56,49,52,36,49,52,52,21,48,53,28,45,75,72,66,37,54,77,73,14,43,62,34,31,48,45,40,44,67,78,36,76,57,32,53,61,21,63,57,23,35,50,50,50,18,46,40,21,59,55,71,75,46,38,66,71,60,13,47,54,28,42,53,48,34,48,73,76,66,45,49,87,83,46,37,62,60,50,48,54,54,44,53,54,48,54,58,45,73,74,40,90,74,40,60,62,56,48,42,52,51,34,52,50,73,69,58,82,68,57,49,74,52,41,38,61,50,50,54,51,47,42,68,77,37,77,83,41,87,58,44,64,61,51,43,48,54,37,18,55,32,25,47,79,68,74,32,29,60,63,14,30,52,36,50,47,66,48,50,30,86,90,63,74,42,78,69,52,73,68,56,46,56,48,40,51,51,26,42,54,50,35,46,41,63,52,57,50,41,54,52,26,50,51,51,49,51,49,55,51,49,54,37,56,73,42,52,20,72,87,65,64,43,76,65,54,56,49,48,49,52,48,53,50,50,51,49,52,51,52,44,60,73,47,44,75,76,58,45,63,42,76,59,97,86,41,82,46,67,57,56,65,71,57,58,52,48,58,56,53,51,49,50,62,47,54,54,50,50,56,38,50,74,50,17,62,77,42,76,87,34,56,72,57,44,68,65,47,48,60,56,52,48,50,53,49,47,51,30,38,50,48,51,59,32,63,71,35,98,56,20,65,64,50,53,54,51,50,50,55,49,49,53,50,52,50,48,53,49,50,59,64,72,76,104

InterPro domains:
  IPR011990 Tetratricopeptide-like helical domain superfamily [G3DSA:1.25.40.10] (57-221)

Secondary structure (DSSP, 8-state):
------------------------S-HHHHHHHHHHHHHHHHSS----PBPPPHHHHHHHHHHHHHHHTT-HHHHHHHHHHHHHH-TTBTTHHHHHHHHHHIIIIIS--HHHHHHHHHHHHHHT--TTTHHHHHHHHHHHHHHHHSTTHHHHHHHHHHHHTS-S-HHHHHHHHHHHHHH-TT-TTHHHHHHHHHHHHHHTT-HHHHHHHHHHHH-TTT-PPPPHHHHHHHHHHHHHHHIIIIIHHHHHHHHHHHHHHHHHT-GGGG--HHHHHHHHHHHHHHHHHHHHHGGGGS-EEETTEEE---HHHHHHHHHHTHHHHHHHHHHHHSGGGGS-HHHHHHHHHHHHHHHHHHHHHHHHHTSTTHHHHHHHHHHHHHHHHHHHHHHH--

Sequence (390 aa):
MIRDDALPAIPIAILRPGAPRRRTPAGGFWALALGLICALLLAAPVRAAVPDNEEVSEWKQSAQKEFIAGHYEEALPFFLKIAQKRPECQSRRYAVMMLATIYSDNVVDVKKAVKWNREFLKRYADSRQKPLFQEKLDKFAELEQQQGQEEAYKEYQKIKFANKGDAYLVKRYEALIKAHPDFKLKVDVQKEIAWAYDRMNKPHESVLAFQSISAPKTGHKLSSTDQIMAEADRRYDLMKTTGKWLAWAVMALLWGAVLMMKPWRRMDRGALRSIALWTGLWVLLSASRMPSFYKMEVEGYQYVIRDTVIYLLAAANLPVLVWLVLLTRAAPWQTRPKTLRVVAPLLTLVMTIASYYLFIVHHPNGPAIVDVFGVKYEYLLGEFRERVLR

pLDDT: mean 76.04, std 17.8, range [26.2, 96.5]

Radius of gyration: 37.22 Å; Cα contacts (8 Å, |Δi|>4): 305; chains: 1; bounding box: 110×91×87 Å

Organism: NCBI:txid2798584

Nearest PDB structures (foldseek):
  2yhc-assembly1_A  TM=4.034E-01  e=3.259E-02  Escherichia coli BL21(DE3)
  8adg-assembly1_D  TM=3.788E-01  e=6.254E-02  Escherichia coli K-12
  3q5m-assembly1_A  TM=3.725E-01  e=8.478E-02  Escherichia coli K-12
  2xev-assembly1_A  TM=5.286E-01  e=3.557E-01  Xanthomonas campestris
  5zyq-assembly1_A  TM=3.243E-01  e=6.827E-01  Homo sapiens